Protein AF-A0A6N7WB31-F1 (afdb_monomer_lite)

Sequence (409 aa):
MVAKKAAVCITPAPAWVPDPYGRYDHDHDLAEVDYYWAGVRGRAYYGSAYADLRTWGKKYPNEVRRFRFQIACEPDNPHDGTAVKLMIDGRLAGYVAAHLNGNIFDIVHYLNATGSPCEAFGEYSWMDPDNDGDYEEGAWVALPTFRWRDQLIDQQAIFDQFRERLWDRAPEDLREQIEKNGFHFDDQTLSWFVDHRSQAPLVPLPSRADSEYVTPATQQCLHDLRHERNERRVRERIERRLAEDAARESRRAEKRREREEREAKARELLVQGYSKTRVQKETRLSWERISEFHAALGIESVNEGHNQSNSEARQRRTALAFEALALQEQGSTRRDIASVQGCSVETVKLRLRDARFWRTPEQDGDRLENARKASSKDDAGLASLSDGARKTARRDVAVLREMHPHLLG

Radius of gyration: 54.71 Å; chains: 1; bounding box: 109×51×135 Å

Structure (mmCIF, N/CA/C/O backbone):
data_AF-A0A6N7WB31-F1
#
_entry.id   AF-A0A6N7WB31-F1
#
loop_
_atom_site.group_PDB
_atom_site.id
_atom_site.type_symbol
_atom_site.label_atom_id
_atom_site.label_alt_id
_atom_site.label_comp_id
_atom_site.label_asym_id
_atom_site.label_entity_id
_atom_site.label_seq_id
_atom_site.pdbx_PDB_ins_code
_atom_site.Cartn_x
_atom_site.Cartn_y
_atom_site.Cartn_z
_atom_site.occupancy
_atom_site.B_iso_or_equiv
_atom_site.auth_seq_id
_atom_site.auth_comp_id
_atom_site.auth_asym_id
_atom_site.auth_atom_id
_atom_site.pdbx_PDB_model_num
ATOM 1 N N . MET A 1 1 ? -4.599 -5.396 -43.902 1.00 35.31 1 MET A N 1
ATOM 2 C CA . MET A 1 1 ? -3.558 -4.345 -43.885 1.00 35.31 1 MET A CA 1
ATOM 3 C C . MET A 1 1 ? -3.549 -3.732 -42.495 1.00 35.31 1 MET A C 1
ATOM 5 O O . MET A 1 1 ? -4.458 -2.981 -42.180 1.00 35.31 1 MET A O 1
ATOM 9 N N . VAL A 1 2 ? -2.606 -4.121 -41.633 1.00 37.09 2 VAL A N 1
ATOM 10 C CA . VAL A 1 2 ? -2.435 -3.477 -40.319 1.00 37.09 2 VAL A CA 1
ATOM 11 C C . VAL A 1 2 ? -1.798 -2.119 -40.590 1.00 37.09 2 VAL A C 1
ATOM 13 O O . VAL A 1 2 ? -0.699 -2.066 -41.143 1.00 37.09 2 VAL A O 1
ATOM 16 N N . ALA A 1 3 ? -2.502 -1.028 -40.288 1.00 40.94 3 ALA A N 1
ATOM 17 C CA . ALA A 1 3 ? -1.906 0.300 -40.320 1.00 40.94 3 ALA A CA 1
ATOM 18 C C . ALA A 1 3 ? -0.698 0.280 -39.373 1.00 40.94 3 ALA A C 1
ATOM 20 O O . ALA A 1 3 ? -0.862 0.042 -38.177 1.00 40.94 3 ALA A O 1
ATOM 21 N N . LYS A 1 4 ? 0.520 0.451 -39.907 1.00 46.69 4 LYS A N 1
ATOM 22 C CA . LYS A 1 4 ? 1.709 0.625 -39.069 1.00 46.69 4 LYS A CA 1
ATOM 23 C C . LYS A 1 4 ? 1.461 1.871 -38.222 1.00 46.69 4 LYS A C 1
ATOM 25 O O . LYS A 1 4 ? 1.369 2.964 -38.779 1.00 46.69 4 LYS A O 1
ATOM 30 N N . LYS A 1 5 ? 1.296 1.704 -36.906 1.00 57.81 5 LYS A N 1
ATOM 31 C CA . LYS A 1 5 ? 1.271 2.838 -35.979 1.00 57.81 5 LYS A CA 1
ATOM 32 C C . LYS A 1 5 ? 2.574 3.619 -36.160 1.00 57.81 5 LYS A C 1
ATOM 34 O O . LYS A 1 5 ? 3.636 3.017 -36.333 1.00 57.81 5 LYS A O 1
ATOM 39 N N . ALA A 1 6 ? 2.471 4.945 -36.185 1.00 71.44 6 ALA A N 1
ATOM 40 C CA . ALA A 1 6 ? 3.642 5.809 -36.221 1.00 71.44 6 ALA A CA 1
ATOM 41 C C . ALA A 1 6 ? 4.507 5.546 -34.981 1.00 71.44 6 ALA A C 1
ATOM 43 O O . ALA A 1 6 ? 3.973 5.245 -33.912 1.00 71.44 6 ALA A O 1
ATOM 44 N N . ALA A 1 7 ? 5.828 5.644 -35.134 1.00 73.81 7 ALA A N 1
ATOM 45 C CA . ALA A 1 7 ? 6.726 5.537 -33.997 1.00 73.81 7 ALA A CA 1
ATOM 46 C C . ALA A 1 7 ? 6.465 6.673 -33.001 1.00 73.81 7 ALA A C 1
ATOM 48 O O . ALA A 1 7 ? 6.277 7.828 -33.394 1.00 73.81 7 ALA A O 1
ATOM 49 N N . VAL A 1 8 ? 6.439 6.325 -31.718 1.00 80.81 8 VAL A N 1
ATOM 50 C CA . VAL A 1 8 ? 6.303 7.267 -30.612 1.00 80.81 8 VAL A CA 1
ATOM 51 C C . VAL A 1 8 ? 7.701 7.676 -30.186 1.00 80.81 8 VAL A C 1
ATOM 53 O O . VAL A 1 8 ? 8.535 6.834 -29.846 1.00 80.81 8 VAL A O 1
ATOM 56 N N . CYS A 1 9 ? 7.966 8.980 -30.212 1.00 82.25 9 CYS A N 1
ATOM 57 C CA . CYS A 1 9 ? 9.185 9.496 -29.620 1.00 82.25 9 CYS A CA 1
ATOM 58 C C . CYS A 1 9 ? 9.012 9.538 -28.100 1.00 82.25 9 CYS A C 1
ATOM 60 O O . CYS A 1 9 ? 8.061 10.144 -27.609 1.00 82.25 9 CYS A O 1
ATOM 62 N N . ILE A 1 10 ? 9.912 8.885 -27.364 1.00 82.75 10 ILE A N 1
ATOM 63 C CA . ILE A 1 10 ? 9.828 8.773 -25.899 1.00 82.75 10 ILE A CA 1
ATOM 64 C C . ILE A 1 10 ? 10.274 10.048 -25.172 1.00 82.75 10 ILE A C 1
ATOM 66 O O . ILE A 1 10 ? 10.308 10.081 -23.949 1.00 82.75 10 ILE A O 1
ATOM 70 N N . THR A 1 11 ? 10.621 11.096 -25.913 1.00 75.00 11 THR A N 1
ATOM 71 C CA . THR A 1 11 ? 10.917 12.431 -25.397 1.00 75.00 11 THR A CA 1
ATOM 72 C C . THR A 1 11 ? 10.244 13.480 -26.279 1.00 75.00 11 THR A C 1
ATOM 74 O O . THR A 1 11 ? 10.082 13.260 -27.487 1.00 75.00 11 THR A O 1
ATOM 77 N N . PRO A 1 12 ? 9.831 14.631 -25.714 1.00 65.94 12 PRO A N 1
ATOM 78 C CA . PRO A 1 12 ? 9.436 15.766 -26.535 1.00 65.94 12 PRO A CA 1
ATOM 79 C C . PRO A 1 12 ? 10.629 16.207 -27.392 1.00 65.94 12 PRO A C 1
ATOM 81 O O . PRO A 1 12 ? 11.782 15.937 -27.051 1.00 65.94 12 PRO A O 1
ATOM 84 N N . ALA A 1 13 ? 10.366 16.881 -28.517 1.00 64.56 13 ALA A N 1
ATOM 85 C CA . ALA A 1 13 ? 11.441 17.433 -29.337 1.00 64.56 13 ALA A CA 1
ATOM 86 C C . ALA A 1 13 ? 12.290 18.370 -28.463 1.00 64.56 13 ALA A C 1
ATOM 88 O O . ALA A 1 13 ? 11.754 19.377 -27.992 1.00 64.56 13 ALA A O 1
ATOM 89 N N . PRO A 1 14 ? 13.567 18.037 -28.202 1.00 63.84 14 PRO A N 1
ATOM 90 C CA . PRO A 1 14 ? 14.348 18.775 -27.232 1.00 63.84 14 PRO A CA 1
ATOM 91 C C . PRO A 1 14 ? 14.495 20.224 -27.693 1.00 63.84 14 PRO A C 1
ATOM 93 O O . PRO A 1 14 ? 14.806 20.479 -28.861 1.00 63.84 14 PRO A O 1
ATOM 96 N N . ALA A 1 15 ? 14.278 21.179 -26.779 1.00 56.56 15 ALA A N 1
ATOM 97 C CA . ALA A 1 15 ? 14.716 22.547 -27.007 1.00 56.56 15 ALA A CA 1
ATOM 98 C C . ALA A 1 15 ? 16.220 22.468 -27.276 1.00 56.56 15 ALA A C 1
ATOM 100 O O . ALA A 1 15 ? 16.970 21.872 -26.504 1.00 56.56 15 ALA A O 1
ATOM 101 N N . TRP A 1 16 ? 16.633 22.950 -28.442 1.00 57.56 16 TRP A N 1
ATOM 102 C CA . TRP A 1 16 ? 17.973 22.737 -28.966 1.00 57.56 16 TRP A CA 1
ATOM 103 C C . TRP A 1 16 ? 18.993 23.491 -28.108 1.00 57.56 16 TRP A C 1
ATOM 105 O O . TRP A 1 16 ? 19.312 24.636 -28.411 1.00 57.56 16 TRP A O 1
ATOM 115 N N . VAL A 1 17 ? 19.475 22.877 -27.026 1.00 43.69 17 VAL A N 1
ATOM 116 C CA . VAL A 1 17 ? 20.454 23.500 -26.129 1.00 43.69 17 VAL A CA 1
ATOM 117 C C . VAL A 1 17 ? 21.792 23.587 -26.869 1.00 43.69 17 VAL A C 1
ATOM 119 O O . VAL A 1 17 ? 22.337 22.549 -27.261 1.00 43.69 17 VAL A O 1
ATOM 122 N N . PRO A 1 18 ? 22.324 24.795 -27.116 1.00 38.25 18 PRO A N 1
ATOM 123 C CA . PRO A 1 18 ? 23.626 24.972 -27.721 1.00 38.25 18 PRO A CA 1
ATOM 124 C C . PRO A 1 18 ? 24.672 24.942 -26.607 1.00 38.25 18 PRO A C 1
ATOM 126 O O . PRO A 1 18 ? 25.133 25.985 -26.168 1.00 38.25 18 PRO A O 1
ATOM 129 N N . ASP A 1 19 ? 25.031 23.755 -26.128 1.00 43.22 19 ASP A N 1
ATOM 130 C CA . ASP A 1 19 ? 26.278 23.605 -25.379 1.00 43.22 19 ASP A CA 1
ATOM 131 C C . ASP A 1 19 ? 26.836 22.182 -25.551 1.00 43.22 19 ASP A C 1
ATOM 133 O O . ASP A 1 19 ? 26.167 21.210 -25.186 1.00 43.22 19 ASP A O 1
ATOM 137 N N . PRO A 1 20 ? 28.008 22.010 -26.184 1.00 40.75 20 PRO A N 1
ATOM 138 C CA . PRO A 1 20 ? 28.665 20.716 -26.305 1.00 40.75 20 PRO A CA 1
ATOM 139 C C . PRO A 1 20 ? 29.372 20.246 -25.018 1.00 40.75 20 PRO A C 1
ATOM 141 O O . PRO A 1 20 ? 29.656 19.054 -24.933 1.00 40.75 20 PRO A O 1
ATOM 144 N N . TYR A 1 21 ? 29.574 21.104 -24.004 1.00 48.12 21 TYR A N 1
ATOM 145 C CA . TYR A 1 21 ? 30.382 20.775 -22.815 1.00 48.12 21 TYR A CA 1
ATOM 146 C C . TYR A 1 21 ? 29.794 21.196 -21.456 1.00 48.12 21 TYR A C 1
ATOM 148 O O . TYR A 1 21 ? 30.213 20.661 -20.436 1.00 48.12 21 TYR A O 1
ATOM 156 N N . GLY A 1 22 ? 28.746 22.022 -21.415 1.00 42.88 22 GLY A N 1
ATOM 157 C CA . GLY A 1 22 ? 27.898 22.261 -20.231 1.00 42.88 22 GLY A CA 1
ATOM 158 C C . GLY A 1 22 ? 26.815 21.194 -20.004 1.00 42.88 22 GLY A C 1
ATOM 159 O O . GLY A 1 22 ? 25.786 21.452 -19.381 1.00 42.88 22 GLY A O 1
ATOM 160 N N . ARG A 1 23 ? 26.993 19.984 -20.551 1.00 54.16 23 ARG A N 1
ATOM 161 C CA . ARG A 1 23 ? 25.992 18.900 -20.547 1.00 54.16 23 ARG A CA 1
ATOM 162 C C . ARG A 1 23 ? 26.005 18.105 -19.245 1.00 54.16 23 ARG A C 1
ATOM 164 O O . ARG A 1 23 ? 26.213 16.903 -19.273 1.00 54.16 23 ARG A O 1
ATOM 171 N N . TYR A 1 24 ? 25.834 18.813 -18.140 1.00 46.72 24 TYR A N 1
ATOM 172 C CA . TYR A 1 24 ? 25.314 18.422 -16.830 1.00 46.72 24 TYR A CA 1
ATOM 173 C C . TYR A 1 24 ? 25.614 19.643 -15.962 1.00 46.72 24 TYR A C 1
ATOM 175 O O . TYR A 1 24 ? 26.656 19.707 -15.313 1.00 46.72 24 TYR A O 1
ATOM 183 N N . ASP A 1 25 ? 24.725 20.637 -15.970 1.00 40.94 25 ASP A N 1
ATOM 184 C CA . ASP A 1 25 ? 24.632 21.459 -14.773 1.00 40.94 25 ASP A CA 1
ATOM 185 C C . ASP A 1 25 ? 24.074 20.517 -13.703 1.00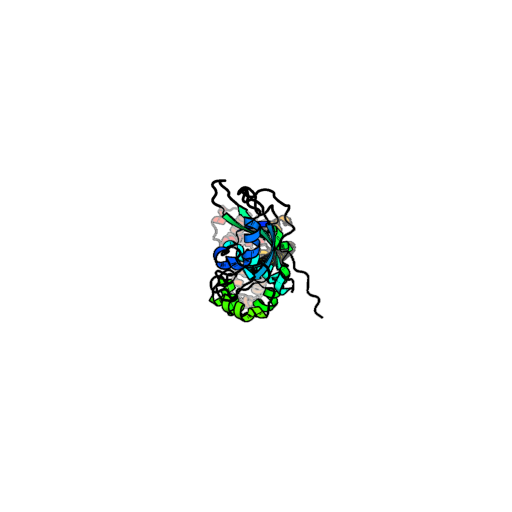 40.94 25 ASP A C 1
ATOM 187 O O . ASP A 1 25 ? 22.897 20.149 -13.727 1.00 40.94 25 ASP A O 1
ATOM 191 N N . HIS A 1 26 ? 24.955 19.991 -12.850 1.00 45.28 26 HIS A N 1
ATOM 192 C CA . HIS A 1 26 ? 24.571 19.121 -11.739 1.00 45.28 26 HIS A CA 1
ATOM 193 C C . HIS A 1 26 ? 23.593 19.821 -10.770 1.00 45.28 26 HIS A C 1
ATOM 195 O O . HIS A 1 26 ? 23.061 19.155 -9.884 1.00 45.28 26 HIS A O 1
ATOM 201 N N . ASP A 1 27 ? 23.319 21.116 -10.977 1.00 50.31 27 ASP A N 1
ATOM 202 C CA . ASP A 1 27 ? 22.379 21.929 -10.212 1.00 50.31 27 ASP A CA 1
ATOM 203 C C . ASP A 1 27 ? 20.928 21.894 -10.734 1.00 50.31 27 ASP A C 1
ATOM 205 O O . ASP A 1 27 ? 20.043 22.466 -10.095 1.00 50.31 27 ASP A O 1
ATOM 209 N N . HIS A 1 28 ? 20.628 21.238 -11.864 1.00 56.16 28 HIS A N 1
ATOM 210 C CA . HIS A 1 28 ? 19.239 21.090 -12.322 1.00 56.16 28 HIS A CA 1
ATOM 211 C C . HIS A 1 28 ? 18.573 19.833 -11.761 1.00 56.16 28 HIS A C 1
ATOM 213 O O . HIS A 1 28 ? 18.990 18.703 -12.027 1.00 56.16 28 HIS A O 1
ATOM 219 N N . ASP A 1 29 ? 17.487 20.037 -11.014 1.00 65.50 29 ASP A N 1
ATOM 220 C CA . ASP A 1 29 ? 16.646 18.955 -10.517 1.00 65.50 29 ASP A CA 1
ATOM 221 C C . ASP A 1 29 ? 15.986 18.221 -11.700 1.00 65.50 29 ASP A C 1
ATOM 223 O O . ASP A 1 29 ? 15.284 18.813 -12.525 1.00 65.50 29 ASP A O 1
ATOM 227 N N . LEU A 1 30 ? 16.188 16.901 -11.784 1.00 67.38 30 LEU A N 1
ATOM 228 C CA . LEU A 1 30 ? 15.562 16.044 -12.797 1.00 67.38 30 LEU A CA 1
ATOM 229 C C . LEU A 1 30 ? 14.025 16.041 -12.702 1.00 67.38 30 LEU A C 1
ATOM 231 O O . LEU A 1 30 ? 13.362 15.600 -13.642 1.00 67.38 30 LEU A O 1
ATOM 235 N N . ALA A 1 31 ? 13.452 16.530 -11.599 1.00 67.88 31 ALA A N 1
ATOM 236 C CA . ALA A 1 31 ? 12.022 16.781 -11.468 1.00 67.88 31 ALA A CA 1
ATOM 237 C C . ALA A 1 31 ? 11.534 17.978 -12.312 1.00 67.88 31 ALA A C 1
ATOM 239 O O . ALA A 1 31 ? 10.343 18.066 -12.621 1.00 67.88 31 ALA A O 1
ATOM 240 N N . GLU A 1 32 ? 12.419 18.891 -12.714 1.00 71.81 32 GLU A N 1
ATOM 241 C CA . GLU A 1 32 ? 12.050 20.139 -13.393 1.00 71.81 32 GLU A CA 1
ATOM 242 C C . GLU A 1 32 ? 12.154 20.068 -14.923 1.00 71.81 32 GLU A C 1
ATOM 244 O O . GLU A 1 32 ? 11.509 20.862 -15.612 1.00 71.81 32 GLU A O 1
ATOM 249 N N . VAL A 1 33 ? 12.883 19.088 -15.464 1.00 75.69 33 VAL A N 1
ATOM 250 C CA . VAL A 1 33 ? 13.093 18.902 -16.911 1.00 75.69 33 VAL A CA 1
ATOM 251 C C . VAL A 1 33 ? 12.358 17.672 -17.449 1.00 75.69 33 VAL A C 1
ATOM 253 O O . VAL A 1 33 ? 12.210 16.675 -16.749 1.00 75.69 33 VAL A O 1
ATOM 256 N N . ASP A 1 34 ? 11.907 17.717 -18.707 1.00 78.94 34 ASP A N 1
ATOM 257 C CA . ASP A 1 34 ? 11.172 16.604 -19.343 1.00 78.94 34 ASP A CA 1
ATOM 258 C C . ASP A 1 34 ? 12.099 15.487 -19.860 1.00 78.94 34 ASP A C 1
ATOM 260 O O . ASP A 1 34 ? 11.687 14.336 -20.023 1.00 78.94 34 ASP A O 1
ATOM 264 N N . TYR A 1 35 ? 13.363 15.814 -20.135 1.00 83.50 35 TYR A N 1
ATOM 265 C CA . TYR A 1 35 ? 14.366 14.883 -20.644 1.00 83.50 35 TYR A CA 1
ATOM 266 C C . TYR A 1 35 ? 15.774 15.265 -20.180 1.00 83.50 35 TYR A C 1
ATOM 268 O O . TYR A 1 35 ? 16.030 16.397 -19.776 1.00 83.50 35 TYR A O 1
ATOM 276 N N . TYR A 1 36 ? 16.705 14.325 -20.303 1.00 82.56 36 TYR A N 1
ATOM 277 C CA . TYR A 1 36 ? 18.138 14.543 -20.108 1.00 82.56 36 TYR A CA 1
ATOM 278 C C . TYR A 1 36 ? 18.936 13.803 -21.186 1.00 82.56 36 TYR A C 1
ATOM 280 O O . TYR A 1 36 ? 18.451 12.852 -21.805 1.00 82.56 36 TYR A O 1
ATOM 288 N N . TRP A 1 37 ? 20.169 14.245 -21.426 1.00 85.81 37 TRP A N 1
ATOM 289 C CA . TRP A 1 37 ? 21.076 13.596 -22.369 1.00 85.81 37 TRP A CA 1
ATOM 290 C C . TRP A 1 37 ? 21.930 12.553 -21.656 1.00 85.81 37 TRP A C 1
ATOM 292 O O . TRP A 1 37 ? 22.661 12.868 -20.723 1.00 85.81 37 TRP A O 1
ATOM 302 N N . ALA A 1 38 ? 21.875 11.310 -22.128 1.00 88.62 38 ALA A N 1
ATOM 303 C CA . ALA A 1 38 ? 22.683 10.211 -21.621 1.00 88.62 38 ALA A CA 1
ATOM 304 C C . ALA A 1 38 ? 23.682 9.736 -22.678 1.00 88.62 38 ALA A C 1
ATOM 306 O O . ALA A 1 38 ? 23.347 9.601 -23.857 1.00 88.62 38 ALA A O 1
ATOM 307 N N . GLY A 1 39 ? 24.912 9.445 -22.258 1.00 90.81 39 GLY A N 1
ATOM 308 C CA . GLY A 1 39 ? 25.918 8.859 -23.141 1.00 90.81 39 GLY A CA 1
ATOM 309 C C . GLY A 1 39 ? 25.550 7.425 -23.529 1.00 90.81 39 GLY A C 1
ATOM 310 O O . GLY A 1 39 ? 25.222 6.608 -22.665 1.00 90.81 39 GLY A O 1
ATOM 311 N N . VAL A 1 40 ? 25.654 7.096 -24.818 1.00 94.25 40 VAL A N 1
ATOM 312 C CA . VAL A 1 40 ? 25.369 5.745 -25.322 1.00 94.25 40 VAL A CA 1
ATOM 313 C C . VAL A 1 40 ? 26.452 4.773 -24.857 1.00 94.25 40 VAL A C 1
ATOM 315 O O . VAL A 1 40 ? 27.634 4.916 -25.197 1.00 94.25 40 VAL A O 1
ATOM 318 N N . ARG A 1 41 ? 26.056 3.765 -24.071 1.00 93.88 41 ARG A N 1
ATOM 319 C CA . ARG A 1 41 ? 26.971 2.758 -23.526 1.00 93.88 41 ARG A CA 1
ATOM 320 C C . ARG A 1 41 ? 27.271 1.682 -24.558 1.00 93.88 41 ARG A C 1
ATOM 322 O O . ARG A 1 41 ? 26.435 1.321 -25.380 1.00 93.88 41 ARG A O 1
ATOM 329 N N . GLY A 1 42 ? 28.504 1.185 -24.528 1.00 90.88 42 GLY A N 1
ATOM 330 C CA . GLY A 1 42 ? 28.975 0.157 -25.453 1.00 90.88 42 GLY A CA 1
ATOM 331 C C . GLY A 1 42 ? 29.231 0.635 -26.887 1.00 90.88 42 GLY A C 1
ATOM 332 O O . GLY A 1 42 ? 29.594 -0.190 -27.718 1.00 90.88 42 GLY A O 1
ATOM 333 N N . ARG A 1 43 ? 29.115 1.942 -27.189 1.00 91.12 43 ARG A N 1
ATOM 334 C CA . ARG A 1 43 ? 29.288 2.488 -28.553 1.00 91.12 43 ARG A CA 1
ATOM 335 C C . ARG A 1 43 ? 30.581 2.040 -29.245 1.00 91.12 43 ARG A C 1
ATOM 337 O O . ARG A 1 43 ? 30.565 1.738 -30.432 1.00 91.12 43 ARG A O 1
ATOM 344 N N . ALA A 1 44 ? 31.678 1.926 -28.489 1.00 88.06 44 ALA A N 1
ATOM 345 C CA . ALA A 1 44 ? 32.980 1.503 -29.001 1.00 88.06 44 ALA A CA 1
ATOM 346 C C . ALA A 1 44 ? 32.962 0.072 -29.571 1.00 88.06 44 ALA A C 1
ATOM 348 O O . ALA A 1 44 ? 33.631 -0.199 -30.566 1.00 88.06 44 ALA A O 1
ATOM 349 N N . TYR A 1 45 ? 32.152 -0.824 -28.996 1.00 91.69 45 TYR A N 1
ATOM 350 C CA . TYR A 1 45 ? 31.986 -2.200 -29.477 1.00 91.69 45 TYR A CA 1
ATOM 351 C C . TYR A 1 45 ? 31.099 -2.284 -30.726 1.00 91.69 45 TYR A C 1
ATOM 353 O O . TYR A 1 45 ? 31.190 -3.245 -31.486 1.00 91.69 45 TYR A O 1
ATOM 361 N N . TYR A 1 46 ? 30.270 -1.264 -30.967 1.00 93.62 46 TYR A N 1
ATOM 362 C CA . TYR A 1 46 ? 29.279 -1.220 -32.044 1.00 93.62 46 TYR A CA 1
ATOM 363 C C . TYR A 1 46 ? 29.582 -0.142 -33.094 1.00 93.62 46 TYR A C 1
ATOM 365 O O . TYR A 1 46 ? 28.678 0.408 -33.723 1.00 93.62 46 TYR A O 1
ATOM 373 N N . GLY A 1 47 ? 30.866 0.153 -33.324 1.00 88.88 47 GLY A N 1
ATOM 374 C CA . GLY A 1 47 ? 31.302 1.234 -34.218 1.00 88.88 47 GLY A CA 1
ATOM 375 C C . GLY A 1 47 ? 30.774 1.142 -35.660 1.00 88.88 47 GLY A C 1
ATOM 376 O O . GLY A 1 47 ? 30.659 2.162 -36.334 1.00 88.88 47 GLY A O 1
ATOM 377 N N . SER A 1 48 ? 30.390 -0.048 -36.135 1.00 93.00 48 SER A N 1
ATOM 378 C CA . SER A 1 48 ? 29.802 -0.236 -37.471 1.00 93.00 48 SER A CA 1
ATOM 379 C C . SER A 1 48 ? 28.437 0.443 -37.644 1.00 93.00 48 SER A C 1
ATOM 381 O O . SER A 1 48 ? 28.092 0.828 -38.762 1.00 93.00 48 SER A O 1
ATOM 383 N N . ALA A 1 49 ? 27.676 0.640 -36.562 1.00 95.75 49 ALA A N 1
ATOM 384 C CA . ALA A 1 49 ? 26.426 1.399 -36.593 1.00 95.75 49 ALA A CA 1
ATOM 385 C C . ALA A 1 49 ? 26.657 2.908 -36.791 1.00 95.75 49 ALA A C 1
ATOM 387 O O . ALA A 1 49 ? 25.777 3.601 -37.289 1.00 95.75 49 ALA A O 1
ATOM 388 N N . TYR A 1 50 ? 27.853 3.406 -36.462 1.00 95.31 50 TYR A N 1
ATOM 389 C CA . TYR A 1 50 ? 28.217 4.822 -36.553 1.00 95.31 50 TYR A CA 1
ATOM 390 C C . TYR A 1 50 ? 29.043 5.164 -37.797 1.00 95.31 50 TYR A C 1
ATOM 392 O O . TYR A 1 50 ? 29.478 6.301 -37.929 1.00 95.31 50 TYR A O 1
ATOM 400 N N . ALA A 1 51 ? 29.280 4.231 -38.725 1.00 93.38 51 ALA A N 1
ATOM 401 C CA . ALA A 1 51 ? 30.214 4.430 -39.842 1.00 93.38 51 ALA A CA 1
ATOM 402 C C . ALA A 1 51 ? 29.934 5.704 -40.674 1.00 93.38 51 ALA A C 1
ATOM 404 O O . ALA A 1 51 ? 30.848 6.490 -40.952 1.00 93.38 51 ALA A O 1
ATOM 405 N N . ASP A 1 52 ? 28.665 5.950 -41.008 1.00 93.81 52 ASP A N 1
ATOM 406 C CA . ASP A 1 52 ? 28.251 7.122 -41.791 1.00 93.81 52 ASP A CA 1
ATOM 407 C C . ASP A 1 52 ? 28.326 8.416 -40.970 1.00 93.81 52 ASP A C 1
ATOM 409 O O . ASP A 1 52 ? 28.720 9.471 -41.478 1.00 93.81 52 ASP A O 1
ATOM 413 N N . LEU A 1 53 ? 27.998 8.335 -39.678 1.00 94.19 53 LEU A N 1
ATOM 414 C CA . LEU A 1 53 ? 28.113 9.449 -38.737 1.00 94.19 53 LEU A CA 1
ATOM 415 C C . LEU A 1 53 ? 29.579 9.825 -38.502 1.00 94.19 53 LEU A C 1
ATOM 417 O O . LEU A 1 53 ? 29.914 11.006 -38.506 1.00 94.19 53 LEU A O 1
ATOM 421 N N . ARG A 1 54 ? 30.471 8.839 -38.408 1.00 92.94 54 ARG A N 1
ATOM 422 C CA . ARG A 1 54 ? 31.913 9.031 -38.242 1.00 92.94 54 ARG A CA 1
ATOM 423 C C . ARG A 1 54 ? 32.560 9.643 -39.472 1.00 92.94 54 ARG A C 1
ATOM 425 O O . ARG A 1 54 ? 33.381 10.546 -39.342 1.00 92.94 54 ARG A O 1
ATOM 432 N N . THR A 1 55 ? 32.165 9.199 -40.663 1.00 94.31 55 THR A N 1
ATOM 433 C CA . THR A 1 55 ? 32.594 9.826 -41.922 1.00 94.31 55 THR A CA 1
ATOM 434 C C . THR A 1 55 ? 32.159 11.289 -41.978 1.00 94.31 55 THR A C 1
ATOM 436 O O . THR A 1 55 ? 32.950 12.158 -42.340 1.00 94.31 55 THR A O 1
ATOM 439 N N . TRP A 1 56 ? 30.918 11.574 -41.573 1.00 95.06 56 TRP A N 1
ATOM 440 C CA . TRP A 1 56 ? 30.409 12.939 -41.483 1.00 95.06 56 TRP A CA 1
ATOM 441 C C . TRP A 1 56 ? 31.175 13.778 -40.448 1.00 95.06 56 TRP A C 1
ATOM 443 O O . TRP A 1 56 ? 31.643 14.856 -40.793 1.00 95.06 56 TRP A O 1
ATOM 453 N N . GLY A 1 57 ? 31.378 13.274 -39.228 1.00 91.88 57 GLY A N 1
ATOM 454 C CA . GLY A 1 57 ? 32.022 14.026 -38.144 1.00 91.88 57 GLY A CA 1
ATOM 455 C C . GLY A 1 57 ? 33.478 14.376 -38.441 1.00 91.88 57 GLY A C 1
ATOM 456 O O . GLY A 1 57 ? 33.921 15.473 -38.142 1.00 91.88 57 GLY A O 1
ATOM 457 N N . LYS A 1 58 ? 34.209 13.499 -39.138 1.00 91.00 58 LYS A N 1
ATOM 458 C CA . LYS A 1 58 ? 35.569 13.812 -39.607 1.00 91.00 58 LYS A CA 1
ATOM 459 C C . LYS A 1 58 ? 35.605 14.902 -40.681 1.00 91.00 58 LYS A C 1
ATOM 461 O O . LYS A 1 58 ? 36.610 15.591 -40.812 1.00 91.00 58 LYS A O 1
ATOM 466 N N . LYS A 1 59 ? 34.541 15.029 -41.482 1.00 93.94 59 LYS A N 1
ATOM 467 C CA . LYS A 1 59 ? 34.413 16.080 -42.504 1.00 93.94 59 LYS A CA 1
ATOM 468 C C . LYS A 1 59 ? 33.994 17.419 -41.892 1.00 93.94 59 LYS A C 1
ATOM 470 O O . LYS A 1 59 ? 34.385 18.460 -42.410 1.00 93.94 59 LYS A O 1
ATOM 475 N N . TYR A 1 60 ? 33.212 17.368 -40.820 1.00 91.44 60 TYR A N 1
ATOM 476 C CA . TYR A 1 60 ? 32.674 18.516 -40.099 1.00 91.44 60 TYR A CA 1
ATOM 477 C C . TYR A 1 60 ? 33.070 18.426 -38.614 1.00 91.44 60 TYR A C 1
ATOM 479 O O . TYR A 1 60 ? 32.214 18.168 -37.763 1.00 91.44 60 TYR A O 1
ATOM 487 N N . PRO A 1 61 ? 34.375 18.547 -38.295 1.00 88.06 61 PRO A N 1
ATOM 488 C CA . PRO A 1 61 ? 34.848 18.476 -36.917 1.00 88.06 61 PRO A CA 1
ATOM 489 C C . PRO A 1 61 ? 34.217 19.585 -36.075 1.00 88.06 61 PRO A C 1
ATOM 491 O O . PRO A 1 61 ? 33.959 20.679 -36.573 1.00 88.06 61 PRO A O 1
ATOM 494 N N . ASN A 1 62 ? 33.989 19.303 -34.793 1.00 85.19 62 ASN A N 1
ATOM 495 C CA . ASN A 1 62 ? 33.348 20.210 -33.835 1.00 85.19 62 ASN A CA 1
ATOM 496 C C . ASN A 1 62 ? 31.877 20.560 -34.149 1.00 85.19 62 ASN A C 1
ATOM 498 O O . ASN A 1 62 ? 31.271 21.361 -33.438 1.00 85.19 62 ASN A O 1
ATOM 502 N N . GLU A 1 63 ? 31.264 19.924 -35.154 1.00 88.38 63 GLU A N 1
ATOM 503 C CA . GLU A 1 63 ? 29.821 19.990 -35.393 1.00 88.38 63 GLU A CA 1
ATOM 504 C C . GLU A 1 63 ? 29.076 18.812 -34.736 1.00 88.38 63 GLU A C 1
ATOM 506 O O . GLU A 1 63 ? 29.607 17.712 -34.551 1.00 88.38 63 GLU A O 1
ATOM 511 N N . VAL A 1 64 ? 27.794 19.030 -34.418 1.00 88.25 64 VAL A N 1
ATOM 512 C CA . VAL A 1 64 ? 26.890 18.006 -33.869 1.00 88.25 64 VAL A CA 1
ATOM 513 C C . VAL A 1 64 ? 25.876 17.581 -34.924 1.00 88.25 64 VAL A C 1
ATOM 515 O O . VAL A 1 64 ? 25.117 18.404 -35.440 1.00 88.25 64 VAL A O 1
ATOM 518 N N . ARG A 1 65 ? 25.796 16.275 -35.197 1.00 90.50 65 ARG A N 1
ATOM 519 C CA . ARG A 1 65 ? 24.751 15.697 -36.049 1.00 90.50 65 ARG A CA 1
ATOM 520 C C . ARG A 1 65 ? 23.649 15.082 -35.214 1.00 90.50 65 ARG A C 1
ATOM 522 O O . ARG A 1 65 ? 23.889 14.230 -34.365 1.00 90.50 65 ARG A O 1
ATOM 529 N N . ARG A 1 66 ? 22.420 15.479 -35.525 1.00 90.25 66 ARG A N 1
ATOM 530 C CA . ARG A 1 66 ? 21.197 14.992 -34.884 1.00 90.25 66 ARG A CA 1
ATOM 531 C C . ARG A 1 66 ? 20.538 13.911 -35.727 1.00 90.25 66 ARG A C 1
ATOM 533 O O . ARG A 1 66 ? 20.543 13.986 -36.956 1.00 90.25 66 ARG A O 1
ATOM 540 N N . PHE A 1 67 ? 19.971 12.916 -35.061 1.00 91.50 67 PHE A N 1
ATOM 541 C CA . PHE A 1 67 ? 19.285 11.785 -35.682 1.00 91.50 67 PHE A CA 1
ATOM 542 C C . PHE A 1 67 ? 18.279 11.168 -34.700 1.00 91.50 67 PHE A C 1
ATOM 544 O O . PHE A 1 67 ? 18.037 11.715 -33.623 1.00 91.50 67 PHE A O 1
ATOM 551 N N . ARG A 1 68 ? 17.657 10.048 -35.079 1.00 92.62 68 ARG A N 1
ATOM 552 C CA . ARG A 1 68 ? 16.781 9.275 -34.195 1.00 92.62 68 ARG A CA 1
ATOM 553 C C . ARG A 1 68 ? 17.338 7.879 -33.979 1.00 92.62 68 ARG A C 1
ATOM 555 O O . ARG A 1 68 ? 17.699 7.205 -34.940 1.00 92.62 68 ARG A O 1
ATOM 562 N N . PHE A 1 69 ? 17.370 7.454 -32.725 1.00 95.44 69 PHE A N 1
ATOM 563 C CA . PHE A 1 69 ? 17.551 6.058 -32.365 1.00 95.44 69 PHE A CA 1
ATOM 564 C C . PHE A 1 69 ? 16.213 5.338 -32.434 1.00 95.44 69 PHE A C 1
ATOM 566 O O . PHE A 1 69 ? 15.218 5.839 -31.914 1.00 95.44 69 PHE A O 1
ATOM 573 N N . GLN A 1 70 ? 16.215 4.135 -32.993 1.00 95.69 70 GLN A N 1
ATOM 574 C CA . GLN A 1 70 ? 15.182 3.147 -32.703 1.00 95.69 70 GLN A CA 1
ATOM 575 C C . GLN A 1 70 ? 15.502 2.516 -31.347 1.00 95.69 70 GLN A C 1
ATOM 577 O O . GLN A 1 70 ? 16.653 2.154 -31.088 1.00 95.69 70 GLN A O 1
ATOM 582 N N . ILE A 1 71 ? 14.496 2.383 -30.488 1.00 95.25 71 ILE A N 1
ATOM 583 C CA . ILE A 1 71 ? 14.663 1.886 -29.122 1.00 95.25 71 ILE A CA 1
ATOM 584 C C . ILE A 1 71 ? 13.820 0.637 -28.922 1.00 95.25 71 ILE A C 1
ATOM 586 O O . ILE A 1 71 ? 12.656 0.587 -29.315 1.00 95.25 71 ILE A O 1
ATOM 590 N N . ALA A 1 72 ? 14.407 -0.374 -28.288 1.00 94.06 72 ALA A N 1
ATOM 591 C CA . ALA A 1 72 ? 13.697 -1.589 -27.924 1.00 94.06 72 ALA A CA 1
ATOM 592 C C . ALA A 1 72 ? 14.228 -2.170 -26.611 1.00 94.06 72 ALA A C 1
ATOM 594 O O . ALA A 1 72 ? 15.407 -2.032 -26.289 1.00 94.06 72 ALA A O 1
ATOM 595 N N . CYS A 1 73 ? 13.361 -2.867 -25.883 1.00 93.88 73 CYS A N 1
ATOM 596 C CA . CYS A 1 73 ? 13.789 -3.738 -24.797 1.00 93.88 73 CYS A CA 1
ATOM 597 C C . CYS A 1 73 ? 14.556 -4.937 -25.372 1.00 93.88 73 CYS A C 1
ATOM 599 O O . CYS A 1 73 ? 14.229 -5.447 -26.449 1.00 93.88 73 CYS A O 1
ATOM 601 N N . GLU A 1 74 ? 15.547 -5.417 -24.635 1.00 92.56 74 GLU A N 1
ATOM 602 C CA . GLU A 1 74 ? 16.218 -6.688 -24.881 1.00 92.56 74 GLU A CA 1
ATOM 603 C C . GLU A 1 74 ? 16.140 -7.543 -23.612 1.00 92.56 74 GLU A C 1
ATOM 605 O O . GLU A 1 74 ? 17.133 -7.712 -22.910 1.00 92.56 74 GLU A O 1
ATOM 610 N N . PRO A 1 75 ? 14.946 -8.063 -23.277 1.00 85.50 75 PRO A N 1
ATOM 611 C CA . PRO A 1 75 ? 14.730 -8.713 -21.992 1.00 85.50 75 PRO A CA 1
ATOM 612 C C . PRO A 1 75 ? 15.574 -9.984 -21.840 1.00 85.50 75 PRO A C 1
ATOM 614 O O . PRO A 1 75 ? 15.938 -10.334 -20.727 1.00 85.50 75 PRO A O 1
ATOM 617 N N . ASP A 1 76 ? 15.938 -10.660 -22.934 1.00 86.69 76 ASP A N 1
ATOM 618 C CA . ASP A 1 76 ? 16.754 -11.883 -22.916 1.00 86.69 76 ASP A CA 1
ATOM 619 C C . ASP A 1 76 ? 18.272 -11.621 -22.847 1.00 86.69 76 ASP A C 1
ATOM 621 O O . ASP A 1 76 ? 19.069 -12.559 -22.980 1.00 86.69 76 ASP A O 1
ATOM 625 N N . ASN A 1 77 ? 18.692 -10.364 -22.656 1.00 89.69 77 ASN A N 1
ATOM 626 C CA . ASN A 1 77 ? 20.100 -10.004 -22.551 1.00 89.69 77 ASN A CA 1
ATOM 627 C C . ASN A 1 77 ? 20.776 -10.806 -21.414 1.00 89.69 77 ASN A C 1
ATOM 629 O O . ASN A 1 77 ? 20.228 -10.932 -20.317 1.00 89.69 77 ASN A O 1
ATOM 633 N N . PRO A 1 78 ? 21.960 -11.400 -21.656 1.00 85.75 78 PRO A N 1
ATOM 634 C CA . PRO A 1 78 ? 22.589 -12.301 -20.695 1.00 85.75 78 PRO A CA 1
ATOM 635 C C . PRO A 1 78 ? 23.102 -11.609 -19.430 1.00 85.75 78 PRO A C 1
ATOM 637 O O . PRO A 1 78 ? 23.356 -12.313 -18.455 1.00 85.75 78 PRO A O 1
ATOM 640 N N . HIS A 1 79 ? 23.268 -10.285 -19.457 1.00 86.75 79 HIS A N 1
ATOM 641 C CA . HIS A 1 79 ? 23.869 -9.506 -18.379 1.00 86.75 79 HIS A CA 1
ATOM 642 C C . HIS A 1 79 ? 22.863 -8.659 -17.602 1.00 86.75 79 HIS A C 1
ATOM 644 O O . HIS A 1 79 ? 23.099 -8.427 -16.426 1.00 86.75 79 HIS A O 1
ATOM 650 N N . ASP A 1 80 ? 21.789 -8.191 -18.242 1.00 88.06 80 ASP A N 1
ATOM 651 C CA . ASP A 1 80 ? 20.799 -7.297 -17.632 1.00 88.06 80 ASP A CA 1
ATOM 652 C C . ASP A 1 80 ? 19.404 -7.574 -18.210 1.00 88.06 80 ASP A C 1
ATOM 654 O O . ASP A 1 80 ? 19.135 -7.270 -19.373 1.00 88.06 80 ASP A O 1
ATOM 658 N N . GLY A 1 81 ? 18.497 -8.123 -17.395 1.00 86.81 81 GLY A N 1
ATOM 659 C CA . GLY A 1 81 ? 17.133 -8.473 -17.818 1.00 86.81 81 GLY A CA 1
ATOM 660 C C . GLY A 1 81 ? 16.245 -7.273 -18.177 1.00 86.81 81 GLY A C 1
ATOM 661 O O . GLY A 1 81 ? 15.159 -7.456 -18.731 1.00 86.81 81 GLY A O 1
ATOM 662 N N . THR A 1 82 ? 16.708 -6.055 -17.889 1.00 91.75 82 THR A N 1
ATOM 663 C CA . THR A 1 82 ? 16.050 -4.778 -18.198 1.00 91.75 82 THR A CA 1
ATOM 664 C C . THR A 1 82 ? 16.789 -3.971 -19.264 1.00 91.75 82 THR A C 1
ATOM 666 O O . THR A 1 82 ? 16.501 -2.790 -19.464 1.00 91.75 82 THR A O 1
ATOM 669 N N . ALA A 1 83 ? 17.732 -4.583 -19.987 1.00 93.88 83 ALA A N 1
ATOM 670 C CA . ALA A 1 83 ? 18.517 -3.888 -20.999 1.00 93.88 83 ALA A CA 1
ATOM 671 C C . ALA A 1 83 ? 17.635 -3.202 -22.059 1.00 93.88 83 ALA A C 1
ATOM 673 O O . ALA A 1 83 ? 16.715 -3.794 -22.635 1.00 93.88 83 ALA A O 1
ATOM 674 N N . VAL A 1 84 ? 17.968 -1.946 -22.366 1.00 95.56 84 VAL A N 1
ATOM 675 C CA . VAL A 1 84 ? 17.341 -1.169 -23.440 1.00 95.56 84 VAL A CA 1
ATOM 676 C C . VAL A 1 84 ? 18.378 -0.884 -24.516 1.00 95.56 84 VAL A C 1
ATOM 678 O O . VAL A 1 84 ? 19.358 -0.167 -24.288 1.00 95.56 84 VAL A O 1
ATOM 681 N N . LYS A 1 85 ? 18.159 -1.449 -25.705 1.00 96.19 85 LYS A N 1
ATOM 682 C CA . LYS A 1 85 ? 19.053 -1.286 -26.851 1.00 96.19 85 LYS A CA 1
ATOM 683 C C . LYS A 1 85 ? 18.690 -0.068 -27.688 1.00 96.19 85 LYS A C 1
ATOM 685 O O . LYS A 1 85 ? 17.516 0.244 -27.899 1.00 96.19 85 LYS A O 1
ATOM 690 N N . LEU A 1 86 ? 19.729 0.572 -28.209 1.00 97.06 86 LEU A N 1
ATOM 691 C CA . LEU A 1 86 ? 19.666 1.712 -29.113 1.00 97.06 86 LEU A CA 1
ATOM 692 C C . LEU A 1 86 ? 20.156 1.269 -30.488 1.00 97.06 86 LEU A C 1
ATOM 694 O O . LEU A 1 86 ? 21.219 0.657 -30.609 1.00 97.06 86 LEU A O 1
ATOM 698 N N . MET A 1 87 ? 19.384 1.563 -31.529 1.00 97.38 87 MET A N 1
ATOM 699 C CA . MET A 1 87 ? 19.676 1.129 -32.893 1.00 97.38 87 MET A CA 1
ATOM 700 C C . MET A 1 87 ? 19.670 2.308 -33.867 1.00 97.38 87 MET A C 1
ATOM 702 O O . MET A 1 87 ? 18.839 3.210 -33.760 1.00 97.38 87 MET A O 1
ATOM 706 N N . ILE A 1 88 ? 20.583 2.269 -34.835 1.00 96.00 88 ILE A N 1
ATOM 707 C CA . ILE A 1 88 ? 20.680 3.210 -35.958 1.00 96.00 88 ILE A CA 1
ATOM 708 C C . ILE A 1 88 ? 20.478 2.396 -37.230 1.00 96.00 88 ILE A C 1
ATOM 710 O O . ILE A 1 88 ? 21.203 1.428 -37.457 1.00 96.00 88 ILE A O 1
ATOM 714 N N . ASP A 1 89 ? 19.464 2.740 -38.024 1.00 91.31 89 ASP A N 1
ATOM 715 C CA . ASP A 1 89 ? 19.127 2.041 -39.273 1.00 91.31 89 ASP A CA 1
ATOM 716 C C . ASP A 1 89 ? 19.043 0.507 -39.115 1.00 91.31 89 ASP A C 1
ATOM 718 O O . ASP A 1 89 ? 19.525 -0.268 -39.943 1.00 91.31 89 ASP A O 1
ATOM 722 N N . GLY A 1 90 ? 18.458 0.052 -37.999 1.00 92.44 90 GLY A N 1
ATOM 723 C CA . GLY A 1 90 ? 18.308 -1.367 -37.658 1.00 92.44 90 GLY A CA 1
ATOM 724 C C . GLY A 1 90 ? 19.578 -2.066 -37.153 1.00 92.44 90 GLY A C 1
ATOM 725 O O . GLY A 1 90 ? 19.538 -3.262 -36.867 1.00 92.44 90 GLY A O 1
ATOM 726 N N . ARG A 1 91 ? 20.704 -1.356 -37.018 1.00 95.69 91 ARG A N 1
ATOM 727 C CA . ARG A 1 91 ? 21.953 -1.882 -36.445 1.00 95.69 91 ARG A CA 1
ATOM 728 C C . ARG A 1 91 ? 22.067 -1.489 -34.981 1.00 95.69 91 ARG A C 1
ATOM 730 O O . ARG A 1 91 ? 21.839 -0.334 -34.634 1.00 95.69 91 ARG A O 1
ATOM 737 N N . LEU A 1 92 ? 22.460 -2.436 -34.131 1.00 96.75 92 LEU A N 1
ATOM 738 C CA . LEU A 1 92 ? 22.744 -2.167 -32.722 1.00 96.75 92 LEU A CA 1
ATOM 739 C C . LEU A 1 92 ? 23.877 -1.143 -32.610 1.00 96.75 92 LEU A C 1
ATOM 741 O O . LEU A 1 92 ? 24.957 -1.370 -33.142 1.00 96.75 92 LEU A O 1
ATOM 745 N N . ALA A 1 93 ? 23.608 -0.033 -31.930 1.00 96.75 93 ALA A N 1
ATOM 746 C CA . ALA A 1 93 ? 24.518 1.094 -31.744 1.00 96.75 93 ALA A CA 1
ATOM 747 C C . ALA A 1 93 ? 24.983 1.240 -30.281 1.00 96.75 93 ALA A C 1
ATOM 749 O O . ALA A 1 93 ? 25.881 2.028 -29.980 1.00 96.75 93 ALA A O 1
ATOM 750 N N . GLY A 1 94 ? 24.384 0.485 -29.362 1.00 96.50 94 GLY A N 1
ATOM 751 C CA . GLY A 1 94 ? 24.721 0.478 -27.944 1.00 96.50 94 GLY A CA 1
ATOM 752 C C . GLY A 1 94 ? 23.487 0.319 -27.068 1.00 96.50 94 GLY A C 1
ATOM 753 O O . GLY A 1 94 ? 22.426 -0.092 -27.538 1.00 96.50 94 GLY A O 1
ATOM 754 N N . TYR A 1 95 ? 23.641 0.667 -25.796 1.00 96.69 95 TYR A N 1
ATOM 755 C CA . TYR A 1 95 ? 22.609 0.533 -24.774 1.00 96.69 95 TYR A CA 1
ATOM 756 C C . TYR A 1 95 ? 22.457 1.815 -23.961 1.00 96.69 95 TYR A C 1
ATOM 758 O O . TYR A 1 95 ? 23.378 2.637 -23.866 1.00 96.69 95 TYR A O 1
ATOM 766 N N . VAL A 1 96 ? 21.291 1.950 -23.337 1.00 94.06 96 VAL A N 1
ATOM 767 C CA . VAL A 1 96 ? 21.091 2.864 -22.210 1.00 94.06 96 VAL A CA 1
ATOM 768 C C . VAL A 1 96 ? 21.955 2.399 -21.025 1.00 94.06 96 VAL A C 1
ATOM 770 O O . VAL A 1 96 ? 22.349 1.235 -20.932 1.00 94.06 96 VAL A O 1
ATOM 773 N N . ALA A 1 97 ? 22.352 3.326 -20.151 1.00 89.44 97 ALA A N 1
ATOM 774 C CA . ALA A 1 97 ? 23.158 2.978 -18.986 1.00 89.44 97 ALA A CA 1
ATOM 775 C C . ALA A 1 97 ? 22.339 2.182 -17.956 1.00 89.44 97 ALA A C 1
ATOM 777 O O . ALA A 1 97 ? 21.212 2.557 -17.659 1.00 89.44 97 ALA A O 1
ATOM 778 N N . ALA A 1 98 ? 22.949 1.156 -17.350 1.00 86.88 98 ALA A N 1
ATOM 779 C CA . ALA A 1 98 ? 22.283 0.217 -16.436 1.00 86.88 98 ALA A CA 1
ATOM 780 C C . ALA A 1 98 ? 21.456 0.890 -15.325 1.00 86.88 98 ALA A C 1
ATOM 782 O O . ALA A 1 98 ? 20.301 0.542 -15.115 1.00 86.88 98 ALA A O 1
ATOM 783 N N . HIS A 1 99 ? 21.994 1.928 -14.679 1.00 83.94 99 HIS A N 1
ATOM 784 C CA . HIS A 1 99 ? 21.293 2.660 -13.612 1.00 83.94 99 HIS A CA 1
ATOM 785 C C . HIS A 1 99 ? 20.025 3.409 -14.076 1.00 83.94 99 HIS A C 1
ATOM 787 O O . HIS A 1 99 ? 19.251 3.873 -13.246 1.00 83.94 99 HIS A O 1
ATOM 793 N N . LEU A 1 100 ? 19.811 3.543 -15.389 1.00 84.69 100 LEU A N 1
ATOM 794 C CA . LEU A 1 100 ? 18.642 4.182 -16.001 1.00 84.69 100 LEU A CA 1
ATOM 795 C C . LEU A 1 100 ? 17.680 3.152 -16.612 1.00 84.69 100 LEU A C 1
ATOM 797 O O . LEU A 1 100 ? 16.546 3.505 -16.944 1.00 84.69 100 LEU A O 1
ATOM 801 N N . ASN A 1 101 ? 18.116 1.896 -16.767 1.00 85.56 101 ASN A N 1
ATOM 802 C CA . ASN A 1 101 ? 17.412 0.885 -17.549 1.00 85.56 101 ASN A CA 1
ATOM 803 C C . ASN A 1 101 ? 16.010 0.612 -17.017 1.00 85.56 101 ASN A C 1
ATOM 805 O O . ASN A 1 101 ? 15.081 0.662 -17.809 1.00 85.56 101 ASN A O 1
ATOM 809 N N . GLY A 1 102 ? 15.821 0.442 -15.704 1.00 84.25 102 GLY A N 1
ATOM 810 C CA . GLY A 1 102 ? 14.501 0.138 -15.134 1.00 84.25 102 GLY A CA 1
ATOM 811 C C . GLY A 1 102 ? 13.403 1.128 -15.552 1.00 84.25 102 GLY A C 1
ATOM 812 O O . GLY A 1 102 ? 12.330 0.718 -15.986 1.00 84.25 102 GLY A O 1
ATOM 813 N N . ASN A 1 103 ? 13.694 2.433 -15.517 1.00 86.75 103 ASN A N 1
ATOM 814 C CA . ASN A 1 103 ? 12.724 3.469 -15.890 1.00 86.75 103 ASN A CA 1
ATOM 815 C C . ASN A 1 103 ? 12.428 3.495 -17.389 1.00 86.75 103 ASN A C 1
ATOM 817 O O . ASN A 1 103 ? 11.277 3.628 -17.803 1.00 86.75 103 ASN A O 1
ATOM 821 N N . ILE A 1 104 ? 13.471 3.394 -18.214 1.00 92.25 104 ILE A N 1
ATOM 822 C CA . ILE A 1 104 ? 13.306 3.444 -19.669 1.00 92.25 104 ILE A CA 1
ATOM 823 C C . ILE A 1 104 ? 12.682 2.147 -20.183 1.00 92.25 104 ILE A C 1
ATOM 825 O O . ILE A 1 104 ? 11.871 2.178 -21.108 1.00 92.25 104 ILE A O 1
ATOM 829 N N . PHE A 1 105 ? 13.011 1.018 -19.562 1.00 93.69 105 PHE A N 1
ATOM 830 C CA . PHE A 1 105 ? 12.444 -0.283 -19.873 1.00 93.69 105 PHE A CA 1
ATOM 831 C C . PHE A 1 105 ? 10.934 -0.283 -19.664 1.00 93.69 105 PHE A C 1
ATOM 833 O O . PHE A 1 105 ? 10.236 -0.712 -20.574 1.00 93.69 105 PHE A O 1
ATOM 840 N N . ASP A 1 106 ? 10.419 0.258 -18.552 1.00 93.06 106 ASP A N 1
ATOM 841 C CA . ASP A 1 106 ? 8.970 0.384 -18.318 1.00 93.06 106 ASP A CA 1
ATOM 842 C C . ASP A 1 106 ? 8.261 1.087 -19.486 1.00 93.06 106 ASP A C 1
ATOM 844 O O . ASP A 1 106 ? 7.282 0.579 -20.035 1.00 93.06 106 ASP A O 1
ATOM 848 N N . ILE A 1 107 ? 8.795 2.241 -19.902 1.00 93.19 107 ILE A N 1
ATOM 849 C CA . ILE A 1 107 ? 8.237 3.067 -20.982 1.00 93.19 107 ILE A CA 1
ATOM 850 C C . ILE A 1 107 ? 8.260 2.306 -22.306 1.00 93.19 107 ILE A C 1
ATOM 852 O O . ILE A 1 107 ? 7.248 2.203 -23.002 1.00 93.19 107 ILE A O 1
ATOM 856 N N . VAL A 1 108 ? 9.424 1.767 -22.667 1.00 94.25 108 VAL A N 1
ATOM 857 C CA . VAL A 1 108 ? 9.624 1.085 -23.948 1.00 94.25 108 VAL A CA 1
ATOM 858 C C . VAL A 1 108 ? 8.818 -0.211 -24.001 1.00 94.25 108 VAL A C 1
ATOM 860 O O . VAL A 1 108 ? 8.242 -0.525 -25.041 1.00 94.25 108 VAL A O 1
ATOM 863 N N . HIS A 1 109 ? 8.731 -0.944 -22.892 1.00 94.06 109 HIS A N 1
ATOM 864 C CA . HIS A 1 109 ? 7.927 -2.152 -22.773 1.00 94.06 109 HIS A CA 1
ATOM 865 C C . HIS A 1 109 ? 6.444 -1.838 -22.979 1.00 94.06 109 HIS A C 1
ATOM 867 O O . HIS A 1 109 ? 5.819 -2.423 -23.863 1.00 94.06 109 HIS A O 1
ATOM 873 N N . TYR A 1 110 ? 5.901 -0.870 -22.234 1.00 94.31 110 TYR A N 1
ATOM 874 C CA . TYR A 1 110 ? 4.496 -0.474 -22.321 1.00 94.31 110 TYR A CA 1
ATOM 875 C C . TYR A 1 110 ? 4.109 0.001 -23.731 1.00 94.31 110 TYR A C 1
ATOM 877 O O . TYR A 1 110 ? 3.119 -0.453 -24.315 1.00 94.31 110 TYR A O 1
ATOM 885 N N . LEU A 1 111 ? 4.914 0.879 -24.333 1.00 92.44 111 LEU A N 1
ATOM 886 C CA . LEU A 1 111 ? 4.652 1.387 -25.680 1.00 92.44 111 LEU A CA 1
ATOM 887 C C . LEU A 1 111 ? 4.729 0.273 -26.736 1.00 92.44 111 LEU A C 1
ATOM 889 O O . LEU A 1 111 ? 3.835 0.165 -27.578 1.00 92.44 111 LEU A O 1
ATOM 893 N N . ASN A 1 112 ? 5.716 -0.623 -26.648 1.00 91.50 112 ASN A N 1
ATOM 894 C CA . ASN A 1 112 ? 5.797 -1.774 -27.548 1.00 91.50 112 ASN A CA 1
ATOM 895 C C . ASN A 1 112 ? 4.600 -2.722 -27.375 1.00 91.50 112 ASN A C 1
ATOM 897 O O . ASN A 1 112 ? 4.025 -3.166 -28.372 1.00 91.50 112 ASN A O 1
ATOM 901 N N . ALA A 1 113 ? 4.179 -2.990 -26.137 1.00 91.88 113 ALA A N 1
ATOM 902 C CA . ALA A 1 113 ? 3.029 -3.840 -25.831 1.00 91.88 113 ALA A CA 1
ATOM 903 C C . ALA A 1 113 ? 1.702 -3.258 -26.351 1.00 91.88 113 ALA A C 1
ATOM 905 O O . ALA A 1 113 ? 0.808 -4.001 -26.757 1.00 91.88 113 ALA A O 1
ATOM 906 N N . THR A 1 114 ? 1.588 -1.928 -26.429 1.00 90.94 114 THR A N 1
ATOM 907 C CA . THR A 1 114 ? 0.441 -1.232 -27.044 1.00 90.94 114 THR A CA 1
ATOM 908 C C . THR A 1 114 ? 0.567 -1.070 -28.570 1.00 90.94 114 THR A C 1
ATOM 910 O O . THR A 1 114 ? -0.320 -0.504 -29.227 1.00 90.94 114 THR A O 1
ATOM 913 N N . GLY A 1 115 ? 1.631 -1.616 -29.171 1.00 88.56 115 GLY A N 1
ATOM 914 C CA . GLY A 1 115 ? 1.876 -1.647 -30.614 1.00 88.56 115 GLY A CA 1
ATOM 915 C C . GLY A 1 115 ? 2.525 -0.382 -31.180 1.00 88.56 115 GLY A C 1
ATOM 916 O O . GLY A 1 115 ? 2.452 -0.158 -32.390 1.00 88.56 115 GLY A O 1
ATOM 917 N N . SER A 1 116 ? 3.115 0.453 -30.328 1.00 87.75 116 SER A N 1
ATOM 918 C CA . SER A 1 116 ? 3.772 1.705 -30.697 1.00 87.75 116 SER A CA 1
ATOM 919 C C . SER A 1 116 ? 5.294 1.516 -30.684 1.00 87.75 116 SER A C 1
ATOM 921 O O . SER A 1 116 ? 5.864 1.369 -29.605 1.00 87.75 116 SER A O 1
ATOM 923 N N . PRO A 1 117 ? 5.979 1.507 -31.843 1.00 86.81 117 PRO A N 1
ATOM 924 C CA . PRO A 1 117 ? 7.436 1.410 -31.859 1.00 86.81 117 PRO A CA 1
ATOM 925 C C . PRO A 1 117 ? 8.067 2.669 -31.252 1.00 86.81 117 PRO A C 1
ATOM 927 O O . PRO A 1 117 ? 7.560 3.770 -31.462 1.00 86.81 117 PRO A O 1
ATOM 930 N N . CYS A 1 118 ? 9.175 2.515 -30.527 1.00 91.88 118 CYS A N 1
ATOM 931 C CA . CYS A 1 118 ? 9.806 3.609 -29.787 1.00 91.88 118 CYS A CA 1
ATOM 932 C C . CYS A 1 118 ? 11.004 4.214 -30.524 1.00 91.88 118 CYS A C 1
ATOM 934 O O . CYS A 1 118 ? 11.874 3.500 -31.029 1.00 91.88 118 CYS A O 1
ATOM 936 N N . GLU A 1 119 ? 11.092 5.541 -30.501 1.00 93.88 119 GLU A N 1
ATOM 937 C CA . GLU A 1 119 ? 12.259 6.300 -30.954 1.00 93.88 119 GLU A CA 1
ATOM 938 C C . GLU A 1 119 ? 12.718 7.297 -29.883 1.00 93.88 119 GLU A C 1
ATOM 940 O O . GLU A 1 119 ? 11.910 7.787 -29.098 1.00 93.88 119 GLU A O 1
ATOM 945 N N . ALA A 1 120 ? 13.995 7.675 -29.891 1.00 92.00 120 ALA A N 1
ATOM 946 C CA . ALA A 1 120 ? 14.469 8.859 -29.169 1.00 92.00 120 ALA A CA 1
ATOM 947 C C . ALA A 1 120 ? 15.403 9.700 -30.027 1.00 92.00 120 ALA A C 1
ATOM 949 O O . ALA A 1 120 ? 16.035 9.204 -30.963 1.00 92.00 120 ALA A O 1
ATOM 950 N N . PHE A 1 121 ? 15.524 10.975 -29.675 1.00 92.81 121 PHE A N 1
ATOM 951 C CA . PHE A 1 121 ? 16.509 11.853 -30.288 1.00 92.81 121 PHE A CA 1
ATOM 952 C C . PHE A 1 121 ? 17.928 11.437 -29.903 1.00 92.81 121 PHE A C 1
ATOM 954 O O . PHE A 1 121 ? 18.218 11.143 -28.745 1.00 92.81 121 PHE A O 1
ATOM 961 N N . GLY A 1 122 ? 18.803 11.413 -30.903 1.00 92.44 122 GLY A N 1
ATOM 962 C CA . GLY A 1 122 ? 20.219 11.122 -30.767 1.00 92.44 122 GLY A CA 1
ATOM 963 C C . GLY A 1 122 ? 21.077 12.277 -31.266 1.00 92.44 122 GLY A C 1
ATOM 964 O O . GLY A 1 122 ? 20.706 12.980 -32.211 1.00 92.44 122 GLY A O 1
ATOM 965 N N . GLU A 1 123 ? 22.242 12.439 -30.652 1.00 92.69 123 GLU A N 1
ATOM 966 C CA . GLU A 1 123 ? 23.299 13.335 -31.105 1.00 92.69 123 GLU A CA 1
ATOM 967 C C . GLU A 1 123 ? 24.614 12.579 -31.253 1.00 92.69 123 GLU A C 1
ATOM 969 O O . GLU A 1 123 ? 24.964 11.726 -30.437 1.00 92.69 123 GLU A O 1
ATOM 974 N N . TYR A 1 124 ? 25.333 12.898 -32.321 1.00 93.00 124 TYR A N 1
ATOM 975 C CA . TYR A 1 124 ? 26.660 12.387 -32.615 1.00 93.00 124 TYR A CA 1
ATOM 976 C C . TYR A 1 124 ? 27.615 13.559 -32.797 1.00 93.00 124 TYR A C 1
ATOM 978 O O . TYR A 1 124 ? 27.277 14.534 -33.476 1.00 93.00 124 TYR A O 1
ATOM 986 N N . SER A 1 125 ? 28.811 13.442 -32.235 1.00 90.38 125 SER A N 1
ATOM 987 C CA . SER A 1 125 ? 29.856 14.446 -32.351 1.00 90.38 125 SER A CA 1
ATOM 988 C C . SER A 1 125 ? 31.232 13.821 -32.565 1.00 90.38 125 SER A C 1
ATOM 990 O O . SER A 1 125 ? 31.519 12.707 -32.128 1.00 90.38 125 SER A O 1
ATOM 992 N N . TRP A 1 126 ? 32.079 14.564 -33.271 1.00 89.38 126 TRP A N 1
ATOM 993 C CA . TRP A 1 126 ? 33.507 14.302 -33.417 1.00 89.38 126 TRP A CA 1
ATOM 994 C C . TRP A 1 126 ? 34.216 15.608 -33.076 1.00 89.38 126 TRP A C 1
ATOM 996 O O . TRP A 1 126 ? 34.237 16.529 -33.896 1.00 89.38 126 TRP A O 1
ATOM 1006 N N . MET A 1 127 ? 34.672 15.733 -31.835 1.00 85.62 127 MET A N 1
ATOM 1007 C CA . MET A 1 127 ? 35.104 17.013 -31.276 1.00 85.62 127 MET A CA 1
ATOM 1008 C C . MET A 1 127 ? 36.496 16.914 -30.681 1.00 85.62 127 MET A C 1
ATOM 1010 O O . MET A 1 127 ? 36.842 15.877 -30.139 1.00 85.62 127 MET A O 1
ATOM 1014 N N . ASP A 1 128 ? 37.245 18.001 -30.759 1.00 83.44 128 ASP A N 1
ATOM 1015 C CA . ASP A 1 128 ? 38.521 18.199 -30.076 1.00 83.44 128 ASP A CA 1
ATOM 1016 C C . ASP A 1 128 ? 38.260 19.137 -28.880 1.00 83.44 128 ASP A C 1
ATOM 1018 O O . ASP A 1 128 ? 38.237 20.359 -29.065 1.00 83.44 128 ASP A O 1
ATOM 1022 N N . PRO A 1 129 ? 37.899 18.589 -27.699 1.00 73.50 129 PRO A N 1
ATOM 1023 C CA . PRO A 1 129 ? 37.420 19.377 -26.560 1.00 73.50 129 PRO A CA 1
ATOM 1024 C C . PRO A 1 129 ? 38.467 20.360 -26.036 1.00 73.50 129 PRO A C 1
ATOM 1026 O O . PRO A 1 129 ? 38.122 21.488 -25.680 1.00 73.50 129 PRO A O 1
ATOM 1029 N N . ASP A 1 130 ? 39.728 19.934 -26.020 1.00 80.62 130 ASP A N 1
ATOM 1030 C CA . ASP A 1 130 ? 40.850 20.685 -25.459 1.00 80.62 130 ASP A CA 1
ATOM 1031 C C . ASP A 1 130 ? 41.611 21.486 -26.529 1.00 80.62 130 ASP A C 1
ATOM 1033 O O . ASP A 1 130 ? 42.520 22.259 -26.211 1.00 80.62 130 ASP A O 1
ATOM 1037 N N . ASN A 1 131 ? 41.179 21.376 -27.792 1.00 78.00 131 ASN A N 1
ATOM 1038 C CA . ASN A 1 131 ? 41.777 22.023 -28.957 1.00 78.00 131 ASN A CA 1
ATOM 1039 C C . ASN A 1 131 ? 43.277 21.694 -29.091 1.00 78.00 131 ASN A C 1
ATOM 1041 O O . ASN A 1 131 ? 44.092 22.556 -29.439 1.00 78.00 131 ASN A O 1
ATOM 1045 N N . ASP A 1 132 ? 43.638 20.455 -28.759 1.00 82.19 132 ASP A N 1
ATOM 1046 C CA . ASP A 1 132 ? 45.002 19.925 -28.733 1.00 82.19 132 ASP A CA 1
ATOM 1047 C C . ASP A 1 132 ? 45.288 18.951 -29.891 1.00 82.19 132 ASP A C 1
ATOM 1049 O O . ASP A 1 132 ? 46.430 18.528 -30.095 1.00 82.19 132 ASP A O 1
ATOM 1053 N N . GLY A 1 133 ? 44.276 18.676 -30.715 1.00 76.44 133 GLY A N 1
ATOM 1054 C CA . GLY A 1 133 ? 44.316 17.749 -31.836 1.00 76.44 133 GLY A CA 1
ATOM 1055 C C . GLY A 1 133 ? 43.763 16.358 -31.518 1.00 76.44 133 GLY A C 1
ATOM 1056 O O . GLY A 1 133 ? 43.632 15.560 -32.457 1.00 76.44 133 GLY A O 1
ATOM 1057 N N . ASP A 1 134 ? 43.404 16.063 -30.264 1.00 82.31 134 ASP A N 1
ATOM 1058 C CA . ASP A 1 134 ? 42.884 14.764 -29.837 1.00 82.31 134 ASP A CA 1
ATOM 1059 C C . ASP A 1 134 ? 41.350 14.728 -29.920 1.00 82.31 134 ASP A C 1
ATOM 1061 O O . ASP A 1 134 ? 40.598 15.037 -28.999 1.00 82.31 134 ASP A O 1
ATOM 1065 N N . TYR A 1 135 ? 40.861 14.302 -31.087 1.00 82.12 135 TYR A N 1
ATOM 1066 C CA . TYR A 1 135 ? 39.426 14.206 -31.335 1.00 82.12 135 TYR A CA 1
ATOM 1067 C C . TYR A 1 135 ? 38.767 13.019 -30.620 1.00 82.12 135 TYR A C 1
ATOM 1069 O O . TYR A 1 135 ? 39.101 11.853 -30.857 1.00 82.12 135 TYR A O 1
ATOM 1077 N N . GLU A 1 136 ? 37.711 13.314 -29.870 1.00 84.75 136 GLU A N 1
ATOM 1078 C CA . GLU A 1 136 ? 36.839 12.360 -29.206 1.00 84.75 136 GLU A CA 1
ATOM 1079 C C . GLU A 1 136 ? 35.517 12.139 -29.961 1.00 84.75 136 GLU A C 1
ATOM 1081 O O . GLU A 1 136 ? 34.846 13.061 -30.437 1.00 84.75 136 GLU A O 1
ATOM 1086 N N . GLU A 1 137 ? 35.101 10.873 -30.038 1.00 87.62 137 GLU A N 1
ATOM 1087 C CA . GLU A 1 137 ? 33.798 10.473 -30.575 1.00 87.62 137 GLU A CA 1
ATOM 1088 C C . GLU A 1 137 ? 32.739 10.466 -29.465 1.00 87.62 137 GLU A C 1
ATOM 1090 O O . GLU A 1 137 ? 32.802 9.655 -28.532 1.00 87.62 137 GLU A O 1
ATOM 1095 N N . GLY A 1 138 ? 31.725 11.322 -29.600 1.00 89.81 138 GLY A N 1
ATOM 1096 C CA . GLY A 1 138 ? 30.575 11.416 -28.705 1.00 89.81 138 GLY A CA 1
ATOM 1097 C C . GLY A 1 138 ? 29.302 10.849 -29.335 1.00 89.81 138 GLY A C 1
ATOM 1098 O O . GLY A 1 138 ? 28.986 11.124 -30.490 1.00 89.81 138 GLY A O 1
ATOM 1099 N N . ALA A 1 139 ? 28.536 10.077 -28.561 1.00 92.44 139 ALA A N 1
ATOM 1100 C CA . ALA A 1 139 ? 27.190 9.646 -28.934 1.00 92.44 139 ALA A CA 1
ATOM 1101 C C . ALA A 1 139 ? 26.261 9.736 -27.721 1.00 92.44 139 ALA A C 1
ATOM 1103 O O . ALA A 1 139 ? 26.557 9.165 -26.665 1.00 92.44 139 ALA A O 1
ATOM 1104 N N . TRP A 1 140 ? 25.144 10.438 -27.892 1.00 92.50 140 TRP A N 1
ATOM 1105 C CA . TRP A 1 140 ? 24.213 10.811 -26.831 1.00 92.50 140 TRP A CA 1
ATOM 1106 C C . TRP A 1 140 ? 22.774 10.519 -27.243 1.00 92.50 140 TRP A C 1
ATOM 1108 O O . TRP A 1 140 ? 22.426 10.650 -28.414 1.00 92.50 140 TRP A O 1
ATOM 1118 N N . VAL A 1 141 ? 21.933 10.154 -26.280 1.00 92.56 141 VAL A N 1
ATOM 1119 C CA . VAL A 1 141 ? 20.497 9.920 -26.464 1.00 92.56 141 VAL A CA 1
ATOM 1120 C C . VAL A 1 141 ? 19.701 10.761 -25.468 1.00 92.56 141 VAL A C 1
ATOM 1122 O O . VAL A 1 141 ? 20.073 10.850 -24.299 1.00 92.56 141 VAL A O 1
ATOM 1125 N N . ALA A 1 142 ? 18.620 11.388 -25.927 1.00 90.69 142 ALA A N 1
ATOM 1126 C CA . ALA A 1 142 ? 17.692 12.115 -25.071 1.00 90.69 142 ALA A CA 1
ATOM 1127 C C . ALA A 1 142 ? 16.685 11.135 -24.459 1.00 90.69 142 ALA A C 1
ATOM 1129 O O . ALA A 1 142 ? 15.877 10.542 -25.179 1.00 90.69 142 ALA A O 1
ATOM 1130 N N . LEU A 1 143 ? 16.727 10.974 -23.140 1.00 89.12 143 LEU A N 1
ATOM 1131 C CA . LEU A 1 143 ? 15.869 10.059 -22.391 1.00 89.12 143 LEU A CA 1
ATOM 1132 C C . LEU A 1 143 ? 14.887 10.839 -21.510 1.00 89.12 143 LEU A C 1
ATOM 1134 O O . LEU A 1 143 ? 15.257 11.891 -20.987 1.00 89.12 143 LEU A O 1
ATOM 1138 N N . PRO A 1 144 ? 13.650 10.348 -21.334 1.00 88.00 144 PRO A N 1
ATOM 1139 C CA . PRO A 1 144 ? 12.661 11.004 -20.488 1.00 88.00 144 PRO A CA 1
ATOM 1140 C C . PRO A 1 144 ? 13.051 10.950 -19.010 1.00 88.00 144 PRO A C 1
ATOM 1142 O O . PRO A 1 144 ? 13.645 9.973 -18.547 1.00 88.00 144 PRO A O 1
ATOM 1145 N N . THR A 1 145 ? 12.673 11.983 -18.259 1.00 83.19 145 THR A N 1
ATOM 1146 C CA . THR A 1 145 ? 12.723 11.974 -16.789 1.00 83.19 145 THR A CA 1
ATOM 1147 C C . THR A 1 145 ? 11.493 11.292 -16.184 1.00 83.19 145 THR A C 1
ATOM 1149 O O . THR A 1 145 ? 10.529 10.963 -16.881 1.00 83.19 145 THR A O 1
ATOM 1152 N N . PHE A 1 146 ? 11.493 11.120 -14.856 1.00 76.12 146 PHE A N 1
ATOM 1153 C CA . PHE A 1 146 ? 10.330 10.631 -14.106 1.00 76.12 146 PHE A CA 1
ATOM 1154 C C . PHE A 1 146 ? 9.071 11.469 -14.352 1.00 76.12 146 PHE A C 1
ATOM 1156 O O . PHE A 1 146 ? 7.988 10.913 -14.488 1.00 76.12 146 PHE A O 1
ATOM 1163 N N . ARG A 1 147 ? 9.208 12.794 -14.487 1.00 75.62 147 ARG A N 1
ATOM 1164 C CA . ARG A 1 147 ? 8.079 13.690 -14.768 1.00 75.62 147 ARG A CA 1
ATOM 1165 C C . ARG A 1 147 ? 7.386 13.359 -16.092 1.00 75.62 147 ARG A C 1
ATOM 1167 O O . ARG A 1 147 ? 6.166 13.470 -16.194 1.00 75.62 147 ARG A O 1
ATOM 1174 N N . TRP A 1 148 ? 8.159 12.975 -17.106 1.00 80.06 148 TRP A N 1
ATOM 1175 C CA . TRP A 1 148 ? 7.625 12.636 -18.424 1.00 80.06 148 TRP A CA 1
ATOM 1176 C C . TRP A 1 148 ? 7.155 11.177 -18.514 1.00 80.06 148 TRP A C 1
ATOM 1178 O O . TRP A 1 148 ? 6.230 10.874 -19.267 1.00 80.06 148 TRP A O 1
ATOM 1188 N N . ARG A 1 149 ? 7.738 10.274 -17.711 1.00 82.00 149 ARG A N 1
ATOM 1189 C CA . ARG A 1 149 ? 7.346 8.855 -17.621 1.00 82.00 149 ARG A CA 1
ATOM 1190 C C . ARG A 1 149 ? 5.842 8.691 -17.425 1.00 82.00 149 ARG A C 1
ATOM 1192 O O . ARG A 1 149 ? 5.221 7.963 -18.194 1.00 82.00 149 ARG A O 1
ATOM 1199 N N . ASP A 1 150 ? 5.264 9.398 -16.459 1.00 79.00 150 ASP A N 1
ATOM 1200 C CA . ASP A 1 150 ? 3.850 9.249 -16.087 1.00 79.00 150 ASP A CA 1
ATOM 1201 C C . ASP A 1 150 ? 2.878 9.735 -17.181 1.00 79.00 150 ASP A C 1
ATOM 1203 O O . ASP A 1 150 ? 1.690 9.435 -17.137 1.00 79.00 150 ASP A O 1
ATOM 1207 N N . GLN A 1 151 ? 3.372 10.456 -18.195 1.00 84.06 151 GLN A N 1
ATOM 1208 C CA . GLN A 1 151 ? 2.591 10.823 -19.382 1.00 84.06 151 GLN A CA 1
ATOM 1209 C C . GLN A 1 151 ? 2.665 9.766 -20.492 1.00 84.06 151 GLN A C 1
ATOM 1211 O O . GLN A 1 151 ? 1.812 9.737 -21.380 1.00 84.06 151 GLN A O 1
ATOM 1216 N N . LEU A 1 152 ? 3.704 8.926 -20.480 1.00 87.00 152 LEU A N 1
ATOM 1217 C CA . LEU A 1 152 ? 3.963 7.919 -21.512 1.00 87.00 152 LEU A CA 1
ATOM 1218 C C . LEU A 1 152 ? 3.413 6.539 -21.160 1.00 87.00 152 LEU A C 1
ATOM 1220 O O . LEU A 1 152 ? 3.159 5.745 -22.069 1.00 87.00 152 LEU A O 1
ATOM 1224 N N . ILE A 1 153 ? 3.246 6.249 -19.870 1.00 91.25 153 ILE A N 1
ATOM 1225 C CA . ILE A 1 153 ? 2.697 4.982 -19.392 1.00 91.25 153 ILE A CA 1
ATOM 1226 C C . ILE A 1 153 ? 1.382 5.206 -18.657 1.00 91.25 153 ILE A C 1
ATOM 1228 O O . ILE A 1 153 ? 1.243 6.138 -17.870 1.00 91.25 153 ILE A O 1
ATOM 1232 N N . ASP A 1 154 ? 0.423 4.314 -18.884 1.00 93.69 154 ASP A N 1
ATOM 1233 C CA . ASP A 1 154 ? -0.783 4.244 -18.066 1.00 93.69 154 ASP A CA 1
ATOM 1234 C C . ASP A 1 154 ? -0.512 3.297 -16.892 1.00 93.69 154 ASP A C 1
ATOM 1236 O O . ASP A 1 154 ? -0.650 2.075 -17.002 1.00 93.69 154 ASP A O 1
ATOM 1240 N N . GLN A 1 155 ? -0.058 3.868 -15.773 1.00 92.31 155 GLN A N 1
ATOM 1241 C CA . GLN A 1 155 ? 0.280 3.097 -14.575 1.00 92.31 155 GLN A CA 1
ATOM 1242 C C . GLN A 1 155 ? -0.936 2.337 -14.023 1.00 92.31 155 GLN A C 1
ATOM 1244 O O . GLN A 1 155 ? -0.767 1.234 -13.502 1.00 92.31 155 GLN A O 1
ATOM 1249 N N . GLN A 1 156 ? -2.152 2.874 -14.183 1.00 95.19 156 GLN A N 1
ATOM 1250 C CA . GLN A 1 156 ? -3.370 2.194 -13.749 1.00 95.19 156 GLN A CA 1
ATOM 1251 C C . GLN A 1 156 ? -3.653 0.975 -14.629 1.00 95.19 156 GLN A C 1
ATOM 1253 O O . GLN A 1 156 ? -3.912 -0.100 -14.100 1.00 95.19 156 GLN A O 1
ATOM 1258 N N . ALA A 1 157 ? -3.518 1.088 -15.953 1.00 96.25 157 ALA A N 1
ATOM 1259 C CA . ALA A 1 157 ? -3.692 -0.056 -16.849 1.00 96.25 157 ALA A CA 1
ATOM 1260 C C . ALA A 1 157 ? -2.662 -1.173 -16.592 1.00 96.25 157 ALA A C 1
ATOM 1262 O O . ALA A 1 157 ? -2.993 -2.359 -16.687 1.00 96.25 157 ALA A O 1
ATOM 1263 N N . ILE A 1 158 ? -1.419 -0.808 -16.250 1.00 96.94 158 ILE A N 1
ATOM 1264 C CA . ILE A 1 158 ? -0.389 -1.768 -15.820 1.00 96.94 158 ILE A CA 1
ATOM 1265 C C . ILE A 1 158 ? -0.828 -2.456 -14.522 1.00 96.94 158 ILE A C 1
ATOM 1267 O O . ILE A 1 158 ? -0.797 -3.688 -14.449 1.00 96.94 158 ILE A O 1
ATOM 1271 N N . PHE A 1 159 ? -1.267 -1.684 -13.523 1.00 97.69 159 PHE A N 1
ATOM 1272 C CA . PHE A 1 159 ? -1.724 -2.215 -12.241 1.00 97.69 159 PHE A CA 1
ATOM 1273 C C . PHE A 1 159 ? -2.934 -3.139 -12.387 1.00 97.69 159 PHE A C 1
ATOM 1275 O O . PHE A 1 159 ? -2.906 -4.254 -11.870 1.00 97.69 159 PHE A O 1
ATOM 1282 N N . ASP A 1 160 ? -3.959 -2.731 -13.132 1.00 97.56 160 ASP A N 1
ATOM 1283 C CA . ASP A 1 160 ? -5.170 -3.523 -13.357 1.00 97.56 160 ASP A CA 1
ATOM 1284 C C . ASP A 1 160 ? -4.821 -4.869 -14.000 1.00 97.56 160 ASP A C 1
ATOM 1286 O O . ASP A 1 160 ? -5.280 -5.929 -13.566 1.00 97.56 160 ASP A O 1
ATOM 1290 N N . GLN A 1 161 ? -3.929 -4.863 -14.996 1.00 97.31 161 GLN A N 1
ATOM 1291 C CA . GLN A 1 161 ? -3.493 -6.099 -15.627 1.00 97.31 161 GLN A CA 1
ATOM 1292 C C . GLN A 1 161 ? -2.647 -6.963 -14.683 1.00 97.31 161 GLN A C 1
ATOM 1294 O O . GLN A 1 161 ? -2.864 -8.176 -14.620 1.00 97.31 161 GLN A O 1
ATOM 1299 N N . PHE A 1 162 ? -1.725 -6.367 -13.920 1.00 98.25 162 PHE A N 1
ATOM 1300 C CA . PHE A 1 162 ? -0.963 -7.076 -12.890 1.00 98.25 162 PHE A CA 1
ATOM 1301 C C . PHE A 1 162 ? -1.900 -7.738 -11.874 1.00 98.25 162 PHE A C 1
ATOM 1303 O O . PHE A 1 162 ? -1.774 -8.932 -11.595 1.00 98.25 162 PHE A O 1
ATOM 1310 N N . ARG A 1 163 ? -2.885 -6.989 -11.374 1.00 97.44 163 ARG A N 1
ATOM 1311 C CA . ARG A 1 163 ? -3.874 -7.431 -10.393 1.00 97.44 163 ARG A CA 1
ATOM 1312 C C . ARG A 1 163 ? -4.695 -8.605 -10.918 1.00 97.44 163 ARG A C 1
ATOM 1314 O O . ARG A 1 163 ? -4.686 -9.675 -10.314 1.00 97.44 163 ARG A O 1
ATOM 1321 N N . GLU A 1 164 ? -5.371 -8.428 -12.048 1.00 97.44 164 GLU A N 1
ATOM 1322 C CA . GLU A 1 164 ? -6.355 -9.387 -12.560 1.00 97.44 164 GLU A CA 1
ATOM 1323 C C . GLU A 1 164 ? -5.730 -10.621 -13.225 1.00 97.44 164 GLU A C 1
ATOM 1325 O O . GLU A 1 164 ? -6.309 -11.716 -13.217 1.00 97.44 164 GLU A O 1
ATOM 1330 N N . ARG A 1 165 ? -4.577 -10.446 -13.883 1.00 97.56 165 ARG A N 1
ATOM 1331 C CA . ARG A 1 165 ? -3.967 -11.489 -14.723 1.00 97.56 165 ARG A CA 1
ATOM 1332 C C . ARG A 1 165 ? -2.845 -12.234 -14.034 1.00 97.56 165 ARG A C 1
ATOM 1334 O O . ARG A 1 165 ? -2.626 -13.389 -14.385 1.00 97.56 165 ARG A O 1
ATOM 1341 N N . LEU A 1 166 ? -2.168 -11.613 -13.072 1.00 97.38 166 LEU A N 1
ATOM 1342 C CA . LEU A 1 166 ? -1.075 -12.250 -12.346 1.00 97.38 166 LEU A CA 1
ATOM 1343 C C . LEU A 1 166 ? -1.453 -12.456 -10.888 1.00 97.38 166 LEU A C 1
ATOM 1345 O O . LEU A 1 166 ? -1.624 -13.591 -10.458 1.00 97.38 166 LEU A O 1
ATOM 1349 N N . TRP A 1 167 ? -1.640 -11.374 -10.138 1.00 97.75 167 TRP A N 1
ATOM 1350 C CA . TRP A 1 167 ? -1.767 -11.453 -8.691 1.00 97.75 167 TRP A CA 1
ATOM 1351 C C . TRP A 1 167 ? -2.986 -12.263 -8.241 1.00 97.75 167 TRP A C 1
ATOM 1353 O O . TRP A 1 167 ? -2.836 -13.187 -7.455 1.00 97.75 167 TRP A O 1
ATOM 1363 N N . ASP A 1 168 ? -4.193 -11.993 -8.739 1.00 96.88 168 ASP A N 1
ATOM 1364 C CA . ASP A 1 168 ? -5.394 -12.727 -8.304 1.00 96.88 168 ASP A CA 1
ATOM 1365 C C . ASP A 1 168 ? -5.420 -14.195 -8.744 1.00 96.88 168 ASP A C 1
ATOM 1367 O O . ASP A 1 168 ? -6.178 -14.992 -8.192 1.00 96.88 168 ASP A O 1
ATOM 1371 N N . ARG A 1 169 ? -4.570 -14.561 -9.707 1.00 97.00 169 ARG A N 1
ATOM 1372 C CA . ARG A 1 169 ? -4.389 -15.940 -10.176 1.00 97.00 169 ARG A CA 1
ATOM 1373 C C . ARG A 1 169 ? -3.213 -16.648 -9.512 1.00 97.00 169 ARG A C 1
ATOM 1375 O O . ARG A 1 169 ? -3.084 -17.861 -9.670 1.00 97.00 169 ARG A O 1
ATOM 1382 N N . ALA A 1 170 ? -2.366 -15.907 -8.804 1.00 97.31 170 ALA A N 1
ATOM 1383 C CA . ALA A 1 170 ? -1.239 -16.460 -8.084 1.00 97.31 170 ALA A CA 1
ATOM 1384 C C . ALA A 1 170 ? -1.729 -17.394 -6.964 1.00 97.31 170 ALA A C 1
ATOM 1386 O O . ALA A 1 170 ? -2.725 -17.080 -6.295 1.00 97.31 170 ALA A O 1
ATOM 1387 N N . PRO A 1 171 ? -1.031 -18.522 -6.728 1.00 97.69 171 PRO A N 1
ATOM 1388 C CA . PRO A 1 171 ? -1.298 -19.391 -5.589 1.00 97.69 171 PRO A CA 1
ATOM 1389 C C . PRO A 1 171 ? -1.393 -18.606 -4.272 1.00 97.69 171 PRO A C 1
ATOM 1391 O O . PRO A 1 171 ? -0.714 -17.596 -4.071 1.00 97.69 171 PRO A O 1
ATOM 1394 N N . GLU A 1 172 ? -2.290 -19.024 -3.379 1.00 96.81 172 GLU A N 1
ATOM 1395 C CA . GLU A 1 172 ? -2.538 -18.310 -2.120 1.00 96.81 172 GLU A CA 1
ATOM 1396 C C . GLU A 1 172 ? -1.303 -18.293 -1.213 1.00 96.81 172 GLU A C 1
ATOM 1398 O O . GLU A 1 172 ? -0.947 -17.241 -0.688 1.00 96.81 172 GLU A O 1
ATOM 1403 N N . ASP A 1 173 ? -0.599 -19.416 -1.117 1.00 97.25 173 ASP A N 1
ATOM 1404 C CA . ASP A 1 173 ? 0.675 -19.553 -0.411 1.00 97.25 173 ASP A CA 1
ATOM 1405 C C . ASP A 1 173 ? 1.754 -18.612 -0.967 1.00 97.25 173 ASP A C 1
ATOM 1407 O O . ASP A 1 173 ? 2.470 -17.966 -0.197 1.00 97.25 173 ASP A O 1
ATOM 1411 N N . LEU A 1 174 ? 1.817 -18.462 -2.293 1.00 97.25 174 LEU A N 1
ATOM 1412 C CA . LEU A 1 174 ? 2.728 -17.533 -2.958 1.00 97.25 174 LEU A CA 1
ATOM 1413 C C . LEU A 1 174 ? 2.410 -16.073 -2.602 1.00 97.25 174 LEU A C 1
ATOM 1415 O O . LEU A 1 174 ? 3.305 -15.302 -2.248 1.00 97.25 174 LEU A O 1
ATOM 1419 N N . ARG A 1 175 ? 1.127 -15.688 -2.648 1.00 97.06 175 ARG A N 1
ATOM 1420 C CA . ARG A 1 175 ? 0.688 -14.343 -2.240 1.00 97.06 175 ARG A CA 1
ATOM 1421 C C . ARG A 1 175 ? 0.986 -14.081 -0.771 1.00 97.06 175 ARG A C 1
ATOM 1423 O O . ARG A 1 175 ? 1.494 -13.013 -0.440 1.00 97.06 175 ARG A O 1
ATOM 1430 N N . GLU A 1 176 ? 0.729 -15.049 0.105 1.00 96.44 176 GLU A N 1
ATOM 1431 C CA . GLU A 1 176 ? 1.071 -14.939 1.522 1.00 96.44 176 GLU A CA 1
ATOM 1432 C C . GLU A 1 176 ? 2.574 -14.753 1.749 1.00 96.44 176 GLU A C 1
ATOM 1434 O O . GLU A 1 176 ? 2.963 -13.989 2.634 1.00 96.44 176 GLU A O 1
ATOM 1439 N N . GLN A 1 177 ? 3.422 -15.446 0.984 1.00 97.12 177 GLN A N 1
ATOM 1440 C CA . GLN A 1 177 ? 4.874 -15.294 1.065 1.00 97.12 177 GLN A CA 1
ATOM 1441 C C . GLN A 1 177 ? 5.295 -13.867 0.696 1.00 97.12 177 GLN A C 1
ATOM 1443 O O . GLN A 1 177 ? 6.011 -13.228 1.469 1.00 97.12 177 GLN A O 1
ATOM 1448 N N . ILE A 1 178 ? 4.783 -13.328 -0.413 1.00 97.06 178 ILE A N 1
ATOM 1449 C CA . ILE A 1 178 ? 5.062 -11.947 -0.842 1.00 97.06 178 ILE A CA 1
ATOM 1450 C C . ILE A 1 178 ? 4.540 -10.940 0.191 1.00 97.06 178 ILE A C 1
ATOM 1452 O O . ILE A 1 178 ? 5.234 -9.991 0.561 1.00 97.06 178 ILE A O 1
ATOM 1456 N N . GLU A 1 179 ? 3.339 -11.166 0.726 1.00 96.12 179 GLU A N 1
ATOM 1457 C CA . GLU A 1 179 ? 2.762 -10.340 1.786 1.00 96.12 179 GLU A CA 1
ATOM 1458 C C . GLU A 1 179 ? 3.583 -10.362 3.084 1.00 96.12 179 GLU A C 1
ATOM 1460 O O . GLU A 1 179 ? 3.637 -9.346 3.787 1.00 96.12 179 GLU A O 1
ATOM 1465 N N . LYS A 1 180 ? 4.174 -11.511 3.439 1.00 95.31 180 LYS A N 1
ATOM 1466 C CA . LYS A 1 180 ? 5.077 -11.666 4.593 1.00 95.31 180 LYS A CA 1
ATOM 1467 C C . LYS A 1 180 ? 6.409 -10.966 4.342 1.00 95.31 180 LYS A C 1
ATOM 1469 O O . LYS A 1 180 ? 6.931 -10.347 5.264 1.00 95.31 180 LYS A O 1
ATOM 1474 N N . ASN A 1 181 ? 6.890 -10.978 3.101 1.00 94.44 181 ASN A N 1
ATOM 1475 C CA . ASN A 1 181 ? 8.089 -10.263 2.669 1.00 94.44 181 ASN A CA 1
ATOM 1476 C C . ASN A 1 181 ? 7.844 -8.763 2.395 1.00 94.44 181 ASN A C 1
ATOM 1478 O O . ASN A 1 181 ? 8.607 -8.114 1.689 1.00 94.44 181 ASN A O 1
ATOM 1482 N N . GLY A 1 182 ? 6.756 -8.188 2.917 1.00 94.56 182 GLY A N 1
ATOM 1483 C CA . GLY A 1 182 ? 6.503 -6.750 2.820 1.00 94.56 182 GLY A CA 1
ATOM 1484 C C . GLY A 1 182 ? 6.113 -6.251 1.427 1.00 94.56 182 GLY A C 1
ATOM 1485 O O . GLY A 1 182 ? 6.200 -5.046 1.201 1.00 94.56 182 GLY A O 1
ATOM 1486 N N . PHE A 1 183 ? 5.619 -7.137 0.554 1.00 96.50 183 PHE A N 1
ATOM 1487 C CA . PHE A 1 183 ? 5.345 -6.876 -0.864 1.00 96.50 183 PHE A CA 1
ATOM 1488 C C . PHE A 1 183 ? 6.613 -6.647 -1.694 1.00 96.50 183 PHE A C 1
ATOM 1490 O O . PHE A 1 183 ? 6.670 -5.757 -2.537 1.00 96.50 183 PHE A O 1
ATOM 1497 N N . HIS A 1 184 ? 7.621 -7.486 -1.467 1.00 95.12 184 HIS A N 1
ATOM 1498 C CA . HIS A 1 184 ? 8.809 -7.581 -2.307 1.00 95.12 184 HIS A CA 1
ATOM 1499 C C . HIS A 1 184 ? 8.911 -8.976 -2.915 1.00 95.12 184 HIS A C 1
ATOM 1501 O O . HIS A 1 184 ? 8.628 -9.976 -2.246 1.00 95.12 184 HIS A O 1
ATOM 1507 N N . PHE A 1 185 ? 9.331 -9.030 -4.176 1.00 95.31 185 PHE A N 1
ATOM 1508 C CA . PHE A 1 185 ? 9.717 -10.280 -4.807 1.00 95.31 185 PHE A CA 1
ATOM 1509 C C . PHE A 1 185 ? 11.103 -10.713 -4.330 1.00 95.31 185 PHE A C 1
ATOM 1511 O O . PHE A 1 185 ? 12.018 -9.902 -4.225 1.00 95.31 185 PHE A O 1
ATOM 1518 N N . ASP A 1 186 ? 11.236 -12.005 -4.080 1.00 94.38 186 ASP A N 1
ATOM 1519 C CA . ASP A 1 186 ? 12.499 -12.738 -4.121 1.00 94.38 186 ASP A CA 1
ATOM 1520 C C . ASP A 1 186 ? 12.544 -13.568 -5.422 1.00 94.38 186 ASP A C 1
ATOM 1522 O O . ASP A 1 186 ? 11.541 -13.669 -6.136 1.00 94.38 186 ASP A O 1
ATOM 1526 N N . ASP A 1 187 ? 13.686 -14.170 -5.754 1.00 94.25 187 ASP A N 1
ATOM 1527 C CA . ASP A 1 187 ? 13.837 -14.925 -7.010 1.00 94.25 187 ASP A CA 1
ATOM 1528 C C . ASP A 1 187 ? 12.834 -16.087 -7.119 1.00 94.25 187 ASP A C 1
ATOM 1530 O O . ASP A 1 187 ? 12.315 -16.387 -8.196 1.00 94.25 187 ASP A O 1
ATOM 1534 N N . GLN A 1 188 ? 12.506 -16.723 -5.989 1.00 93.88 188 GLN A N 1
ATOM 1535 C CA . GLN A 1 188 ? 11.556 -17.833 -5.942 1.00 93.88 188 GLN A CA 1
ATOM 1536 C C . GLN A 1 188 ? 10.137 -17.364 -6.273 1.00 93.88 188 GLN A C 1
ATOM 1538 O O . GLN A 1 188 ? 9.447 -17.979 -7.089 1.00 93.88 188 GLN A O 1
ATOM 1543 N N . THR A 1 189 ? 9.696 -16.285 -5.633 1.00 95.62 189 THR A N 1
ATOM 1544 C CA . THR A 1 189 ? 8.354 -15.740 -5.800 1.00 95.62 189 THR A CA 1
ATOM 1545 C C . THR A 1 189 ? 8.192 -15.102 -7.170 1.00 95.62 189 THR A C 1
ATOM 1547 O O . THR A 1 189 ? 7.171 -15.332 -7.814 1.00 95.62 189 THR A O 1
ATOM 1550 N N . LEU A 1 190 ? 9.214 -14.391 -7.658 1.00 95.75 190 LEU A N 1
ATOM 1551 C CA . LEU A 1 190 ? 9.243 -13.784 -8.989 1.00 95.75 190 LEU A CA 1
ATOM 1552 C C . LEU A 1 190 ? 9.138 -14.820 -10.109 1.00 95.75 190 LEU A C 1
ATOM 1554 O O . LEU A 1 190 ? 8.484 -14.551 -11.116 1.00 95.75 190 LEU A O 1
ATOM 1558 N N . SER A 1 191 ? 9.743 -15.998 -9.934 1.00 95.88 191 SER A N 1
ATOM 1559 C CA . SER A 1 191 ? 9.763 -17.062 -10.946 1.00 95.88 191 SER A CA 1
ATOM 1560 C C . SER A 1 191 ? 8.374 -17.397 -11.480 1.00 95.88 191 SER A C 1
ATOM 1562 O O . SER A 1 191 ? 8.152 -17.407 -12.692 1.00 95.88 191 SER A O 1
ATOM 1564 N N . TRP A 1 192 ? 7.390 -17.522 -10.586 1.00 96.56 192 TRP A N 1
ATOM 1565 C CA . TRP A 1 192 ? 6.012 -17.770 -10.996 1.00 96.56 192 TRP A CA 1
ATOM 1566 C C . TRP A 1 192 ? 5.453 -16.634 -11.868 1.00 96.56 192 TRP A C 1
ATOM 1568 O O . TRP A 1 192 ? 4.832 -16.896 -12.897 1.00 96.56 192 TRP A O 1
ATOM 1578 N N . PHE A 1 193 ? 5.698 -15.369 -11.512 1.00 96.50 193 PHE A N 1
ATOM 1579 C CA . PHE A 1 193 ? 5.212 -14.220 -12.288 1.00 96.50 193 PHE A CA 1
ATOM 1580 C C . PHE A 1 193 ? 5.889 -14.146 -13.655 1.00 96.50 193 PHE A C 1
ATOM 1582 O O . PHE A 1 193 ? 5.219 -13.896 -14.656 1.00 96.50 193 PHE A O 1
ATOM 1589 N N . VAL A 1 194 ? 7.193 -14.422 -13.718 1.00 94.12 194 VAL A N 1
ATOM 1590 C CA . VAL A 1 194 ? 7.952 -14.477 -14.972 1.00 94.12 194 VAL A CA 1
ATOM 1591 C C . VAL A 1 194 ? 7.407 -15.569 -15.891 1.00 94.12 194 VAL A C 1
ATOM 1593 O O . VAL A 1 194 ? 7.184 -15.301 -17.073 1.00 94.12 194 VAL A O 1
ATOM 1596 N N . ASP A 1 195 ? 7.107 -16.761 -15.374 1.00 95.50 195 ASP A N 1
ATOM 1597 C CA . ASP A 1 195 ? 6.520 -17.859 -16.157 1.00 95.50 195 ASP A CA 1
ATOM 1598 C C . ASP A 1 195 ? 5.124 -17.518 -16.706 1.00 95.50 195 ASP A C 1
ATOM 1600 O O . ASP A 1 195 ? 4.733 -17.977 -17.782 1.00 95.50 195 ASP A O 1
ATOM 1604 N N . HIS A 1 196 ? 4.383 -16.657 -16.004 1.00 96.00 196 HIS A N 1
ATOM 1605 C CA . HIS A 1 196 ? 3.019 -16.262 -16.359 1.00 96.00 196 HIS A CA 1
ATOM 1606 C C . HIS A 1 196 ? 2.938 -14.887 -17.042 1.00 96.00 196 HIS A C 1
ATOM 1608 O O . HIS A 1 196 ? 1.843 -14.446 -17.398 1.00 96.00 196 HIS A O 1
ATOM 1614 N N . ARG A 1 197 ? 4.078 -14.231 -17.310 1.00 93.00 197 ARG A N 1
ATOM 1615 C CA . ARG A 1 197 ? 4.155 -12.863 -17.862 1.00 93.00 197 ARG A CA 1
ATOM 1616 C C . ARG A 1 197 ? 3.380 -12.667 -19.165 1.00 93.00 197 ARG A C 1
ATOM 1618 O O . ARG A 1 197 ? 2.842 -11.598 -19.418 1.00 93.00 197 ARG A O 1
ATOM 1625 N N . SER A 1 198 ? 3.261 -13.715 -19.983 1.00 94.06 198 SER A N 1
ATOM 1626 C CA . SER A 1 198 ? 2.512 -13.678 -21.248 1.00 94.06 198 SER A CA 1
ATOM 1627 C C . SER A 1 198 ? 1.017 -13.382 -21.066 1.00 94.06 198 SER A C 1
ATOM 1629 O O . SER A 1 198 ? 0.366 -12.925 -22.004 1.00 94.06 198 SER A O 1
ATOM 1631 N N . GLN A 1 199 ? 0.467 -13.605 -19.867 1.00 95.75 199 GLN A N 1
ATOM 1632 C CA . GLN A 1 199 ? -0.920 -13.278 -19.525 1.00 95.75 199 GLN A CA 1
ATOM 1633 C C . GLN A 1 199 ? -1.130 -11.783 -19.258 1.00 95.75 199 GLN A C 1
ATOM 1635 O O . GLN A 1 199 ? -2.273 -11.319 -19.274 1.00 95.75 199 GLN A O 1
ATOM 1640 N N . ALA A 1 200 ? -0.046 -11.044 -19.015 1.00 96.31 200 ALA A N 1
ATOM 1641 C CA . ALA A 1 200 ? -0.051 -9.637 -18.654 1.00 96.31 200 ALA A CA 1
ATOM 1642 C C . ALA A 1 200 ? 1.003 -8.855 -19.466 1.00 96.31 200 ALA A C 1
ATOM 1644 O O . ALA A 1 200 ? 1.995 -8.390 -18.910 1.00 96.31 200 ALA A O 1
ATOM 1645 N N . PRO A 1 201 ? 0.809 -8.709 -20.791 1.00 94.50 201 PRO A N 1
ATOM 1646 C CA . PRO A 1 201 ? 1.808 -8.129 -21.692 1.00 94.50 201 PRO A CA 1
ATOM 1647 C C . PRO A 1 201 ? 2.133 -6.644 -21.467 1.00 94.50 201 PRO A C 1
ATOM 1649 O O . PRO A 1 201 ? 3.081 -6.164 -22.070 1.00 94.50 201 PRO A O 1
ATOM 1652 N N . LEU A 1 202 ? 1.349 -5.903 -20.679 1.00 95.56 202 LEU A N 1
ATOM 1653 C CA . LEU A 1 202 ? 1.645 -4.519 -20.291 1.00 95.56 202 LEU A CA 1
ATOM 1654 C C . LEU A 1 202 ? 2.555 -4.447 -19.062 1.00 95.56 202 LEU A C 1
ATOM 1656 O O . LEU A 1 202 ? 3.141 -3.396 -18.820 1.00 95.56 202 LEU A O 1
ATOM 1660 N N . VAL A 1 203 ? 2.639 -5.522 -18.272 1.00 95.75 203 VAL A N 1
ATOM 1661 C CA . VAL A 1 203 ? 3.419 -5.548 -17.036 1.00 95.75 203 VAL A CA 1
ATOM 1662 C C . VAL A 1 203 ? 4.889 -5.799 -17.382 1.00 95.75 203 VAL A C 1
ATOM 1664 O O . VAL A 1 203 ? 5.215 -6.885 -17.872 1.00 95.75 203 VAL A O 1
ATOM 1667 N N . PRO A 1 204 ? 5.791 -4.845 -17.090 1.00 93.62 204 PRO A N 1
ATOM 1668 C CA . PRO A 1 204 ? 7.206 -4.945 -17.429 1.00 93.62 204 PRO A CA 1
ATOM 1669 C C . PRO A 1 204 ? 7.944 -5.895 -16.477 1.00 93.62 204 PRO A C 1
ATOM 1671 O O . PRO A 1 204 ? 8.700 -5.484 -15.601 1.00 93.62 204 PRO A O 1
ATOM 1674 N N . LEU A 1 205 ? 7.721 -7.194 -16.659 1.00 91.62 205 LEU A N 1
ATOM 1675 C CA . LEU A 1 205 ? 8.464 -8.242 -15.966 1.00 91.62 205 LEU A CA 1
ATOM 1676 C C . LEU A 1 205 ? 9.758 -8.586 -16.719 1.00 91.62 205 LEU A C 1
ATOM 1678 O 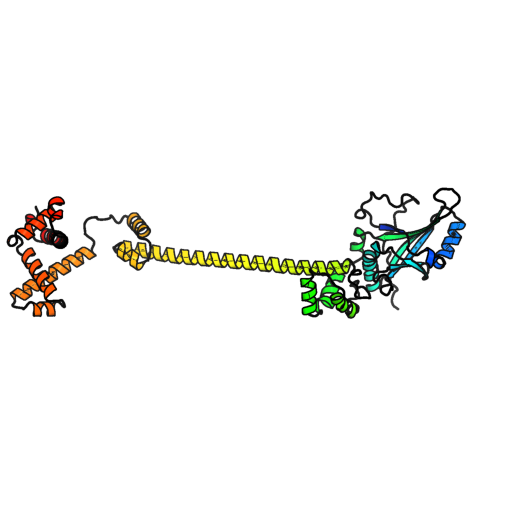O . LEU A 1 205 ? 9.753 -8.628 -17.957 1.00 91.62 205 LEU A O 1
ATOM 1682 N N . PRO A 1 206 ? 10.854 -8.888 -15.998 1.00 87.25 206 PRO A N 1
ATOM 1683 C CA . PRO A 1 206 ? 12.078 -9.384 -16.617 1.00 87.25 206 PRO A CA 1
ATOM 1684 C C . PRO A 1 206 ? 11.848 -10.748 -17.293 1.00 87.25 206 PRO A C 1
ATOM 1686 O O . PRO A 1 206 ? 10.890 -11.470 -17.004 1.00 87.25 206 PRO A O 1
ATOM 1689 N N . SER A 1 207 ? 12.744 -11.129 -18.209 1.00 85.31 207 SER A N 1
ATOM 1690 C CA . SER A 1 207 ? 12.700 -12.458 -18.853 1.00 85.31 207 SER A CA 1
ATOM 1691 C C . SER A 1 207 ? 13.085 -13.600 -17.911 1.00 85.31 207 SER A C 1
ATOM 1693 O O . SER A 1 207 ? 12.744 -14.754 -18.178 1.00 85.31 207 SER A O 1
ATOM 1695 N N . ARG A 1 208 ? 13.816 -13.282 -16.837 1.00 88.06 208 ARG A N 1
ATOM 1696 C CA . ARG A 1 208 ? 14.384 -14.217 -15.866 1.00 88.06 208 ARG A CA 1
ATOM 1697 C C . ARG A 1 208 ? 13.958 -13.824 -14.462 1.00 88.06 208 ARG A C 1
ATOM 1699 O O . ARG A 1 208 ? 13.756 -12.649 -14.171 1.00 88.06 208 ARG A O 1
ATOM 1706 N N . ALA A 1 209 ? 13.840 -14.832 -13.610 1.00 89.94 209 ALA A N 1
ATOM 1707 C CA . ALA A 1 209 ? 13.530 -14.670 -12.202 1.00 89.94 209 ALA A CA 1
ATOM 1708 C C . ALA A 1 209 ? 14.769 -14.177 -11.451 1.00 89.94 209 ALA A C 1
ATOM 1710 O O . ALA A 1 209 ? 15.540 -14.971 -10.921 1.00 89.94 209 ALA A O 1
ATOM 1711 N N . ASP A 1 210 ? 14.974 -12.870 -11.482 1.00 90.00 210 ASP A N 1
ATOM 1712 C CA . ASP A 1 210 ? 16.047 -12.194 -10.773 1.00 90.00 210 ASP A CA 1
ATOM 1713 C C . ASP A 1 210 ? 15.471 -10.925 -10.145 1.00 90.00 210 ASP A C 1
ATOM 1715 O O . ASP A 1 210 ? 15.014 -10.003 -10.833 1.00 90.00 210 ASP A O 1
ATOM 1719 N N . SER A 1 211 ? 15.406 -10.945 -8.816 1.00 89.44 211 SER A N 1
ATOM 1720 C CA . SER A 1 211 ? 14.780 -9.900 -8.013 1.00 89.44 211 SER A CA 1
ATOM 1721 C C . SER A 1 211 ? 15.503 -8.552 -8.100 1.00 89.44 211 SER A C 1
ATOM 1723 O O . SER A 1 211 ? 14.874 -7.522 -7.846 1.00 89.44 211 SER A O 1
ATOM 1725 N N . GLU A 1 212 ? 16.763 -8.518 -8.549 1.00 87.56 212 GLU A N 1
ATOM 1726 C CA . GLU A 1 212 ? 17.504 -7.273 -8.788 1.00 87.56 212 GLU A CA 1
ATOM 1727 C C . GLU A 1 212 ? 16.957 -6.489 -9.994 1.00 87.56 212 GLU A C 1
ATOM 1729 O O . GLU A 1 212 ? 17.066 -5.263 -10.046 1.00 87.56 212 GLU A O 1
ATOM 1734 N N . TYR A 1 213 ? 16.304 -7.177 -10.938 1.00 87.44 213 TYR A N 1
ATOM 1735 C CA . TYR A 1 213 ? 15.784 -6.606 -12.187 1.00 87.44 213 TYR A CA 1
ATOM 1736 C C . TYR A 1 213 ? 14.280 -6.301 -12.156 1.00 87.44 213 TYR A C 1
ATOM 1738 O O . TYR A 1 213 ? 13.666 -6.060 -13.200 1.00 87.44 213 TYR A O 1
ATOM 1746 N N . VAL A 1 214 ? 13.651 -6.300 -10.978 1.00 91.19 214 VAL A N 1
ATOM 1747 C CA . VAL A 1 214 ? 12.240 -5.905 -10.853 1.00 91.19 214 VAL A CA 1
ATOM 1748 C C . VAL A 1 214 ? 12.111 -4.410 -11.118 1.00 91.19 214 VAL A C 1
ATOM 1750 O O . VAL A 1 214 ? 12.635 -3.582 -10.372 1.00 91.19 214 VAL A O 1
ATOM 1753 N N . THR A 1 215 ? 11.375 -4.061 -12.170 1.00 91.56 215 THR A N 1
ATOM 1754 C CA . THR A 1 215 ? 11.279 -2.679 -12.638 1.00 91.56 215 THR A CA 1
ATOM 1755 C C . THR A 1 215 ? 10.425 -1.791 -11.722 1.00 91.56 215 THR A C 1
ATOM 1757 O O . THR A 1 215 ? 9.553 -2.299 -11.005 1.00 91.56 215 THR A O 1
ATOM 1760 N N . PRO A 1 216 ? 10.607 -0.457 -11.762 1.00 91.50 216 PRO A N 1
ATOM 1761 C CA . PRO A 1 216 ? 9.832 0.481 -10.951 1.00 91.50 216 PRO A CA 1
ATOM 1762 C C . PRO A 1 216 ? 8.310 0.356 -11.119 1.00 91.50 216 PRO A C 1
ATOM 1764 O O . PRO A 1 216 ? 7.597 0.367 -10.120 1.00 91.50 216 PRO A O 1
ATOM 1767 N N . ALA A 1 217 ? 7.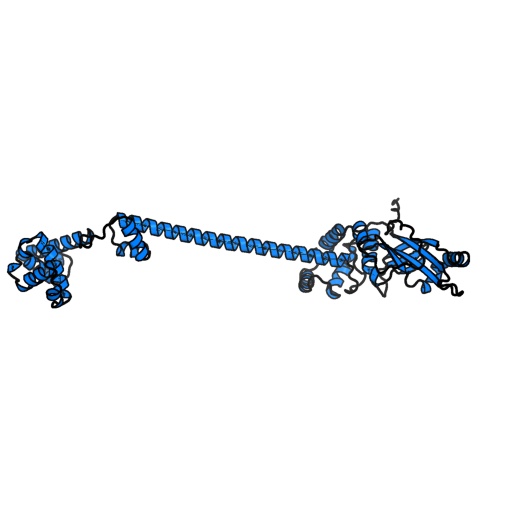784 0.174 -12.337 1.00 92.88 217 ALA A N 1
ATOM 1768 C CA . ALA A 1 217 ? 6.343 -0.008 -12.551 1.00 92.88 217 ALA A CA 1
ATOM 1769 C C . ALA A 1 217 ? 5.807 -1.281 -11.881 1.00 92.88 217 ALA A C 1
ATOM 1771 O O . ALA A 1 217 ? 4.705 -1.269 -11.327 1.00 92.88 217 ALA A O 1
ATOM 1772 N N . THR A 1 218 ? 6.583 -2.368 -11.897 1.00 94.69 218 THR A N 1
ATOM 1773 C CA . THR A 1 218 ? 6.218 -3.620 -11.224 1.00 94.69 218 THR A CA 1
ATOM 1774 C C . THR A 1 218 ? 6.282 -3.466 -9.701 1.00 94.69 218 THR A C 1
ATOM 1776 O O . THR A 1 218 ? 5.375 -3.911 -8.995 1.00 94.69 218 THR A O 1
ATOM 1779 N N . GLN A 1 219 ? 7.308 -2.782 -9.181 1.00 95.00 219 GLN A N 1
ATOM 1780 C CA . GLN A 1 219 ? 7.402 -2.449 -7.754 1.00 95.00 219 GLN A CA 1
ATOM 1781 C C . GLN A 1 219 ? 6.228 -1.573 -7.301 1.00 95.00 219 GLN A C 1
ATOM 1783 O O . GLN A 1 219 ? 5.662 -1.813 -6.234 1.00 95.00 219 GLN A O 1
ATOM 1788 N N . GLN A 1 220 ? 5.812 -0.610 -8.129 1.00 94.81 220 GLN A N 1
ATOM 1789 C CA . GLN A 1 220 ? 4.649 0.228 -7.855 1.00 94.81 220 GLN A CA 1
ATOM 1790 C C . GLN A 1 220 ? 3.371 -0.611 -7.734 1.00 94.81 220 GLN A C 1
ATOM 1792 O O . GLN A 1 220 ? 2.601 -0.407 -6.803 1.00 94.81 220 GLN A O 1
ATOM 1797 N N . CYS A 1 221 ? 3.186 -1.634 -8.575 1.00 97.25 221 CYS A N 1
ATOM 1798 C CA . CYS A 1 221 ? 2.023 -2.518 -8.457 1.00 97.25 221 CYS A CA 1
ATOM 1799 C C . CYS A 1 221 ? 1.977 -3.259 -7.109 1.00 97.25 221 CYS A C 1
ATOM 1801 O O . CYS A 1 221 ? 0.921 -3.383 -6.487 1.00 97.25 221 CYS A O 1
ATOM 1803 N N . LEU A 1 222 ? 3.125 -3.744 -6.628 1.00 97.31 222 LEU A N 1
ATOM 1804 C CA . LEU A 1 222 ? 3.232 -4.374 -5.308 1.00 97.31 222 LEU A CA 1
ATOM 1805 C C . LEU A 1 222 ? 2.978 -3.375 -4.170 1.00 97.31 222 LEU A C 1
ATOM 1807 O O . LEU A 1 222 ? 2.328 -3.704 -3.173 1.00 97.31 222 LEU A O 1
ATOM 1811 N N . HIS A 1 223 ? 3.465 -2.146 -4.328 1.00 96.81 223 HIS A N 1
ATOM 1812 C CA . HIS A 1 223 ? 3.211 -1.053 -3.401 1.00 96.81 223 HIS A CA 1
ATOM 1813 C C . HIS A 1 223 ? 1.716 -0.705 -3.321 1.00 96.81 223 HIS A C 1
ATOM 1815 O O . HIS A 1 223 ? 1.178 -0.554 -2.222 1.00 96.81 223 HIS A O 1
ATOM 1821 N N . ASP A 1 224 ? 1.017 -0.661 -4.450 1.00 96.62 224 ASP A N 1
ATOM 1822 C CA . ASP A 1 224 ? -0.414 -0.354 -4.504 1.00 96.62 224 ASP A CA 1
ATOM 1823 C C . ASP A 1 224 ? -1.246 -1.458 -3.830 1.00 96.62 224 ASP A C 1
ATOM 1825 O O . ASP A 1 224 ? -2.102 -1.171 -2.989 1.00 96.62 224 ASP A O 1
ATOM 1829 N N . LEU A 1 225 ? -0.898 -2.735 -4.043 1.00 97.06 225 LEU A N 1
ATOM 1830 C CA . LEU A 1 225 ? -1.487 -3.856 -3.293 1.00 97.06 225 LEU A CA 1
ATOM 1831 C C . LEU A 1 225 ? -1.278 -3.732 -1.777 1.00 97.06 225 LEU A C 1
ATOM 1833 O O . LEU A 1 225 ? -2.175 -4.022 -0.974 1.00 97.06 225 LEU A O 1
ATOM 1837 N N . ARG A 1 226 ? -0.083 -3.298 -1.359 1.00 96.88 226 ARG A N 1
ATOM 1838 C CA . ARG A 1 226 ? 0.220 -3.051 0.054 1.00 96.88 226 ARG A CA 1
ATOM 1839 C C . ARG A 1 226 ? -0.665 -1.947 0.621 1.00 96.88 226 ARG A C 1
ATOM 1841 O O . ARG A 1 226 ? -1.155 -2.086 1.748 1.00 96.88 226 ARG A O 1
ATOM 1848 N N . HIS A 1 227 ? -0.866 -0.872 -0.135 1.00 95.62 227 HIS A N 1
ATOM 1849 C CA . HIS A 1 227 ? -1.753 0.223 0.239 1.00 95.62 227 HIS A CA 1
ATOM 1850 C C . HIS A 1 227 ? -3.193 -0.257 0.414 1.00 95.62 227 HIS A C 1
ATOM 1852 O O . HIS A 1 227 ? -3.749 -0.081 1.501 1.00 95.62 227 HIS A O 1
ATOM 1858 N N . GLU A 1 228 ? -3.752 -0.975 -0.562 1.00 93.69 228 GLU A N 1
ATOM 1859 C CA . GLU A 1 228 ? -5.111 -1.526 -0.478 1.00 93.69 228 GLU A CA 1
ATOM 1860 C C . GLU A 1 228 ? -5.313 -2.407 0.767 1.00 93.69 228 GLU A C 1
ATOM 1862 O O . GLU A 1 228 ? -6.322 -2.305 1.479 1.00 93.69 228 GLU A O 1
ATOM 1867 N N . ARG A 1 229 ? -4.338 -3.275 1.075 1.00 93.50 229 ARG A N 1
ATOM 1868 C CA . ARG A 1 229 ? -4.379 -4.141 2.264 1.00 93.50 229 ARG A CA 1
ATOM 1869 C C . ARG A 1 229 ? -4.352 -3.331 3.557 1.00 93.50 229 ARG A C 1
ATOM 1871 O O . ARG A 1 229 ? -5.085 -3.644 4.501 1.00 93.50 229 ARG A O 1
ATOM 1878 N N . ASN A 1 230 ? -3.507 -2.307 3.625 1.00 93.50 230 ASN A N 1
ATOM 1879 C CA . ASN A 1 230 ? -3.408 -1.447 4.800 1.00 93.50 230 ASN A CA 1
ATOM 1880 C C . ASN A 1 230 ? -4.693 -0.645 5.013 1.00 93.50 230 ASN A C 1
ATOM 1882 O O . ASN A 1 230 ? -5.199 -0.604 6.135 1.00 93.50 230 ASN A O 1
ATOM 1886 N N . GLU A 1 231 ? -5.266 -0.082 3.953 1.00 94.38 231 GLU A N 1
ATOM 1887 C CA . GLU A 1 231 ? -6.544 0.627 4.013 1.00 94.38 231 GLU A CA 1
ATOM 1888 C C . GLU A 1 231 ? -7.680 -0.278 4.483 1.00 94.38 231 GLU A C 1
ATOM 1890 O O . GLU A 1 231 ? -8.495 0.127 5.314 1.00 94.38 231 GLU A O 1
ATOM 1895 N N . ARG A 1 232 ? -7.721 -1.529 4.008 1.00 93.44 232 ARG A N 1
ATOM 1896 C CA . ARG A 1 232 ? -8.685 -2.529 4.484 1.00 93.44 232 ARG A CA 1
ATOM 1897 C C . ARG A 1 232 ? -8.538 -2.778 5.985 1.00 93.44 232 ARG A C 1
ATOM 1899 O O . ARG A 1 232 ? -9.513 -2.662 6.719 1.00 93.44 232 ARG A O 1
ATOM 1906 N N . ARG A 1 233 ? -7.312 -3.007 6.466 1.00 93.19 233 ARG A N 1
ATOM 1907 C CA . ARG A 1 233 ? -7.029 -3.211 7.900 1.00 93.19 233 ARG A CA 1
ATOM 1908 C C . ARG A 1 233 ? -7.386 -2.000 8.760 1.00 93.19 233 ARG A C 1
ATOM 1910 O O . ARG A 1 233 ? -7.822 -2.159 9.902 1.00 93.19 233 ARG A O 1
ATOM 1917 N N . VAL A 1 234 ? -7.165 -0.790 8.250 1.00 94.62 234 VAL A N 1
ATOM 1918 C CA . VAL A 1 234 ? -7.544 0.447 8.944 1.00 94.62 234 VAL A CA 1
ATOM 1919 C C . VAL A 1 234 ? -9.065 0.556 9.029 1.00 94.62 234 VAL A C 1
ATOM 1921 O O . VAL A 1 234 ? -9.574 0.791 10.125 1.00 94.62 234 VAL A O 1
ATOM 1924 N N . ARG A 1 235 ? -9.786 0.312 7.927 1.00 94.62 235 ARG A N 1
ATOM 1925 C CA . ARG A 1 235 ? -11.258 0.298 7.901 1.00 94.62 235 ARG A CA 1
ATOM 1926 C C . ARG A 1 235 ? -11.836 -0.718 8.882 1.00 94.62 235 ARG A C 1
ATOM 1928 O O . ARG A 1 235 ? -12.586 -0.326 9.770 1.00 94.62 235 ARG A O 1
ATOM 1935 N N . GLU A 1 236 ? -11.386 -1.969 8.826 1.00 94.75 236 GLU A N 1
ATOM 1936 C CA . GLU A 1 236 ? -11.811 -3.031 9.753 1.00 94.75 236 GLU A CA 1
ATOM 1937 C C . GLU A 1 236 ? -11.553 -2.654 11.222 1.00 94.75 236 GLU A C 1
ATOM 1939 O O . GLU A 1 236 ? -12.365 -2.918 12.112 1.00 94.75 236 GLU A O 1
ATOM 1944 N N . ARG A 1 237 ? -10.421 -1.997 11.511 1.00 95.56 237 ARG A N 1
ATOM 1945 C CA . ARG A 1 237 ? -10.101 -1.522 12.864 1.00 95.56 237 ARG A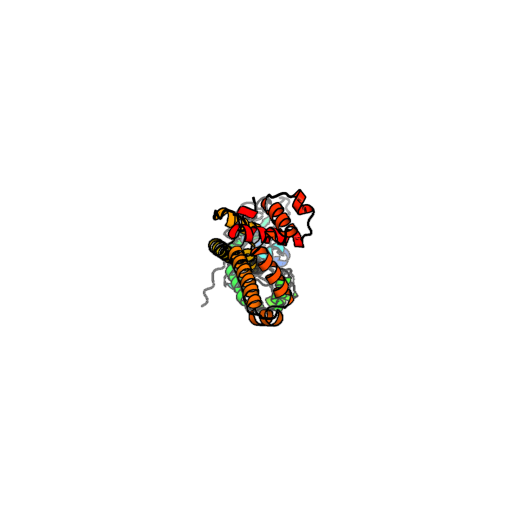 CA 1
ATOM 1946 C C . ARG A 1 237 ? -11.035 -0.398 13.317 1.00 95.56 237 ARG A C 1
ATOM 1948 O O . ARG A 1 237 ? -11.387 -0.370 14.496 1.00 95.56 237 ARG A O 1
ATOM 1955 N N . ILE A 1 238 ? -11.387 0.531 12.429 1.00 95.50 238 ILE A N 1
ATOM 1956 C CA . ILE A 1 238 ? -12.329 1.620 12.721 1.00 95.50 238 ILE A CA 1
ATOM 1957 C C . ILE A 1 238 ? -13.720 1.041 12.981 1.00 95.50 238 ILE A C 1
ATOM 1959 O O . ILE A 1 238 ? -14.303 1.331 14.022 1.00 95.50 238 ILE A O 1
ATOM 1963 N N . GLU A 1 239 ? -14.209 0.166 12.103 1.00 94.50 239 GLU A N 1
ATOM 1964 C CA . GLU A 1 239 ? -15.509 -0.499 12.248 1.00 94.50 239 GLU A CA 1
ATOM 1965 C C . GLU A 1 239 ? -15.602 -1.281 13.559 1.00 94.50 239 GLU A C 1
ATOM 1967 O O . GLU A 1 239 ? -16.571 -1.134 14.306 1.00 94.50 239 GLU A O 1
ATOM 1972 N N . ARG A 1 240 ? -14.555 -2.040 13.907 1.00 95.44 240 ARG A N 1
ATOM 1973 C CA . ARG A 1 240 ? -14.499 -2.761 15.183 1.00 95.44 240 ARG A CA 1
ATOM 1974 C C . ARG A 1 240 ? -14.581 -1.820 16.384 1.00 95.44 240 ARG A C 1
ATOM 1976 O O . ARG A 1 240 ? -15.320 -2.103 17.320 1.00 95.44 240 ARG A O 1
ATOM 1983 N N . ARG A 1 241 ? -13.847 -0.701 16.365 1.00 95.06 241 ARG A N 1
ATOM 1984 C CA . ARG A 1 241 ? -13.891 0.293 17.453 1.00 95.06 241 ARG A CA 1
ATOM 1985 C C . ARG A 1 241 ? -15.280 0.910 17.597 1.00 95.06 241 ARG A C 1
ATOM 1987 O O . ARG A 1 241 ? -15.789 0.977 18.709 1.00 95.06 241 ARG A O 1
ATOM 1994 N N . LEU A 1 242 ? -15.913 1.285 16.486 1.00 95.69 242 LEU A N 1
ATOM 1995 C CA . LEU A 1 242 ? -17.277 1.821 16.494 1.00 95.69 242 LEU A CA 1
ATOM 1996 C C . LEU A 1 242 ? -18.281 0.806 17.059 1.00 95.69 242 LEU A C 1
ATOM 1998 O O . LEU A 1 242 ? -19.131 1.170 17.870 1.00 95.69 242 LEU A O 1
ATOM 2002 N N . ALA A 1 243 ? -18.156 -0.471 16.690 1.00 94.94 243 ALA A N 1
ATOM 2003 C CA . ALA A 1 243 ? -19.000 -1.537 17.226 1.00 94.94 243 ALA A CA 1
ATOM 2004 C C . ALA A 1 243 ? -18.784 -1.754 18.736 1.00 94.94 243 ALA A C 1
ATOM 2006 O O . ALA A 1 243 ? -19.748 -1.919 19.488 1.00 94.94 243 ALA A O 1
ATOM 2007 N N . GLU A 1 244 ? -17.532 -1.726 19.201 1.00 95.12 244 GLU A N 1
ATOM 2008 C CA . GLU A 1 244 ? -17.190 -1.827 20.625 1.00 95.12 244 GLU A CA 1
ATOM 2009 C C . GLU A 1 244 ? -17.750 -0.650 21.440 1.00 95.12 244 GLU A C 1
ATOM 2011 O O . GLU A 1 244 ? -18.301 -0.858 22.528 1.00 95.12 244 GLU A O 1
ATOM 2016 N N . ASP A 1 245 ? -17.653 0.572 20.914 1.00 94.94 245 ASP A N 1
ATOM 2017 C CA . ASP A 1 245 ? -18.178 1.774 21.563 1.00 94.94 245 ASP A CA 1
ATOM 2018 C C . ASP A 1 245 ? -19.711 1.762 21.609 1.00 94.94 245 ASP A C 1
ATOM 2020 O O . ASP A 1 245 ? -20.287 1.951 22.684 1.00 94.94 245 ASP A O 1
ATOM 2024 N N . ALA A 1 246 ? -20.383 1.404 20.511 1.00 94.69 246 ALA A N 1
ATOM 2025 C CA . ALA A 1 246 ? -21.839 1.248 20.474 1.00 94.69 246 ALA A CA 1
ATOM 2026 C C . ALA A 1 246 ? -22.335 0.169 21.458 1.00 94.69 246 ALA A C 1
ATOM 2028 O O . ALA A 1 246 ? -23.331 0.357 22.170 1.00 94.69 246 ALA A O 1
ATOM 2029 N N . ALA A 1 247 ? -21.617 -0.954 21.569 1.00 94.56 247 ALA A N 1
ATOM 2030 C CA . ALA A 1 247 ? -21.927 -1.998 22.542 1.00 94.56 247 ALA A CA 1
ATOM 2031 C C . ALA A 1 247 ? -21.734 -1.509 23.988 1.00 94.56 247 ALA A C 1
ATOM 2033 O O . ALA A 1 247 ? -22.532 -1.828 24.876 1.00 94.56 247 ALA A O 1
ATOM 2034 N N . ARG A 1 248 ? -20.691 -0.712 24.248 1.00 94.94 248 ARG A N 1
ATOM 2035 C CA . ARG A 1 248 ? -20.437 -0.109 25.564 1.00 94.94 248 ARG A CA 1
ATOM 2036 C C . ARG A 1 248 ? -21.518 0.903 25.936 1.00 94.94 248 ARG A C 1
ATOM 2038 O O . ARG A 1 248 ? -21.966 0.897 27.085 1.00 94.94 248 ARG A O 1
ATOM 2045 N N . GLU A 1 249 ? -21.944 1.744 25.000 1.00 94.12 249 GLU A N 1
ATOM 2046 C CA . GLU A 1 249 ? -23.035 2.699 25.204 1.00 94.12 249 GLU A CA 1
ATOM 2047 C C . GLU A 1 249 ? -24.361 1.994 25.474 1.00 94.12 249 GLU A C 1
ATOM 2049 O O . GLU A 1 249 ? -25.035 2.332 26.446 1.00 94.12 249 GLU A O 1
ATOM 2054 N N . SER A 1 250 ? -24.674 0.941 24.717 1.00 93.19 250 SER A N 1
ATOM 2055 C CA . SER A 1 250 ? -25.876 0.125 24.928 1.00 93.19 250 SER A CA 1
ATOM 2056 C C . SER A 1 250 ? -25.908 -0.483 26.335 1.00 93.19 250 SER A C 1
ATOM 2058 O O . SER A 1 250 ? -26.894 -0.334 27.055 1.00 93.19 250 SER A O 1
ATOM 2060 N N . ARG A 1 251 ? -24.789 -1.063 26.798 1.00 93.81 251 ARG A N 1
ATOM 2061 C CA . ARG A 1 251 ? -24.670 -1.593 28.173 1.00 93.81 251 ARG A CA 1
ATOM 2062 C C . ARG A 1 251 ? -24.813 -0.506 29.242 1.00 93.81 251 ARG A C 1
ATOM 2064 O O . ARG A 1 251 ? -25.329 -0.771 30.326 1.00 93.81 251 ARG A O 1
ATOM 2071 N N . ARG A 1 252 ? -24.317 0.711 28.988 1.00 93.94 252 ARG A N 1
ATOM 2072 C CA . ARG A 1 252 ? -24.473 1.850 29.912 1.00 93.94 252 ARG A CA 1
ATOM 2073 C C . ARG A 1 252 ? -25.923 2.328 29.961 1.00 93.94 252 ARG A C 1
ATOM 2075 O O . ARG A 1 252 ? -26.417 2.598 31.053 1.00 93.94 252 ARG A O 1
ATOM 2082 N N . ALA A 1 253 ? -26.593 2.406 28.814 1.00 93.44 253 ALA A N 1
ATOM 2083 C CA . ALA A 1 253 ? -27.997 2.787 28.714 1.00 93.44 253 ALA A CA 1
ATOM 2084 C C . ALA A 1 253 ? -28.909 1.771 29.417 1.00 93.44 253 ALA A C 1
ATOM 2086 O O . ALA A 1 253 ? -29.773 2.170 30.192 1.00 93.44 253 ALA A O 1
ATOM 2087 N N . GLU A 1 254 ? -28.659 0.473 29.234 1.00 94.25 254 GLU A N 1
ATOM 2088 C CA . GLU A 1 254 ? -29.389 -0.600 29.915 1.00 94.25 254 GLU A CA 1
ATOM 2089 C C . GLU A 1 254 ? -29.223 -0.526 31.438 1.00 94.25 254 GLU A C 1
ATOM 2091 O O . GLU A 1 254 ? -30.212 -0.458 32.165 1.00 94.25 254 GLU A O 1
ATOM 2096 N N . LYS A 1 255 ? -27.982 -0.412 31.934 1.00 92.69 255 LYS A N 1
ATOM 2097 C CA . LYS A 1 255 ? -27.716 -0.239 33.374 1.00 92.69 255 LYS A CA 1
ATOM 2098 C C . LYS A 1 255 ? -28.367 1.017 33.951 1.00 92.69 255 LYS A C 1
ATOM 2100 O O . LYS A 1 255 ? -28.795 1.008 35.105 1.00 92.69 255 LYS A O 1
ATOM 2105 N N . ARG A 1 256 ? -28.413 2.107 33.178 1.00 93.00 256 ARG A N 1
ATOM 2106 C CA . ARG A 1 256 ? -29.091 3.342 33.584 1.00 93.00 256 ARG A CA 1
ATOM 2107 C C . ARG A 1 256 ? -30.598 3.112 33.700 1.00 93.00 256 ARG A C 1
ATOM 2109 O O . ARG A 1 256 ? -31.152 3.456 34.737 1.00 93.00 256 ARG A O 1
ATOM 2116 N N . ARG A 1 257 ? -31.216 2.451 32.715 1.00 93.69 257 ARG A N 1
ATOM 2117 C CA . ARG A 1 257 ? -32.645 2.106 32.736 1.00 93.69 257 ARG A CA 1
ATOM 2118 C C . ARG A 1 257 ? -32.998 1.204 33.922 1.00 93.69 257 ARG A C 1
ATOM 2120 O O . ARG A 1 257 ? -33.906 1.525 34.676 1.00 93.69 257 ARG A O 1
ATOM 2127 N N . GLU A 1 258 ? -32.227 0.140 34.163 1.00 92.38 258 GLU A N 1
ATOM 2128 C CA . GLU A 1 258 ? -32.436 -0.734 35.330 1.00 92.38 258 GLU A CA 1
ATOM 2129 C C . GLU A 1 258 ? -32.347 0.031 36.657 1.00 92.38 258 GLU A C 1
ATOM 2131 O O . GLU A 1 258 ? -33.084 -0.241 37.607 1.00 92.38 258 GLU A O 1
ATOM 2136 N N . ARG A 1 259 ? -31.408 0.978 36.757 1.00 91.12 259 ARG A N 1
ATOM 2137 C CA . ARG A 1 259 ? -31.269 1.814 37.947 1.00 91.12 259 ARG A CA 1
ATOM 2138 C C . ARG A 1 259 ? -32.466 2.749 38.099 1.00 91.12 259 ARG A C 1
ATOM 2140 O O . ARG A 1 259 ? -32.984 2.849 39.205 1.00 91.12 259 ARG A O 1
ATOM 2147 N N . GLU A 1 260 ? -32.902 3.402 37.025 1.00 92.94 260 GLU A N 1
ATOM 2148 C CA . GLU A 1 260 ? -34.085 4.271 37.013 1.00 92.94 260 GLU A CA 1
ATOM 2149 C C . GLU A 1 260 ? -35.345 3.505 37.442 1.00 92.94 260 GLU A C 1
ATOM 2151 O O . GLU A 1 260 ? -36.082 3.987 38.298 1.00 92.94 260 GLU A O 1
ATOM 2156 N N . GLU A 1 261 ? -35.536 2.275 36.959 1.00 93.31 261 GLU A N 1
ATOM 2157 C CA . GLU A 1 261 ? -36.636 1.390 37.371 1.00 93.31 261 GLU A CA 1
ATOM 2158 C C . GLU A 1 261 ? -36.578 1.047 38.870 1.00 93.31 261 GLU A C 1
ATOM 2160 O O . GLU A 1 261 ? -37.587 1.129 39.577 1.00 93.31 261 GLU A O 1
ATOM 2165 N N . ARG A 1 262 ? -35.391 0.711 39.400 1.00 92.25 262 ARG A N 1
ATOM 2166 C CA . ARG A 1 262 ? -35.208 0.450 40.843 1.00 92.25 262 ARG A CA 1
ATOM 2167 C C . ARG A 1 262 ? -35.461 1.698 41.684 1.00 92.25 262 ARG A C 1
ATOM 2169 O O . ARG A 1 262 ? -36.077 1.599 42.745 1.00 92.25 262 ARG A O 1
ATOM 2176 N N . GLU A 1 263 ? -34.985 2.858 41.232 1.00 93.31 263 GLU A N 1
ATOM 2177 C CA . GLU A 1 263 ? -35.201 4.144 41.902 1.00 93.31 263 GLU A CA 1
ATOM 2178 C C . GLU A 1 263 ? -36.688 4.542 41.884 1.00 93.31 263 GLU A C 1
ATOM 2180 O O . GLU A 1 263 ? -37.202 4.990 42.911 1.00 93.31 263 GLU A O 1
ATOM 2185 N N . ALA A 1 264 ? -37.406 4.304 40.783 1.00 92.81 264 ALA A N 1
ATOM 2186 C CA . ALA A 1 264 ? -38.849 4.522 40.684 1.00 92.81 264 ALA A CA 1
ATOM 2187 C C . ALA A 1 264 ? -39.633 3.614 41.646 1.00 92.81 264 ALA A C 1
ATOM 2189 O O . ALA A 1 264 ? -40.416 4.116 42.455 1.00 92.81 264 ALA A O 1
ATOM 2190 N N . LYS A 1 265 ? -39.343 2.303 41.654 1.00 93.12 265 LYS A N 1
ATOM 2191 C CA . LYS A 1 265 ? -39.950 1.340 42.593 1.00 93.12 265 LYS A CA 1
ATOM 2192 C C . LYS A 1 265 ? -39.691 1.727 44.052 1.00 93.12 265 LYS A C 1
ATOM 2194 O O . LYS A 1 265 ? -40.562 1.577 44.905 1.00 93.12 265 LYS A O 1
ATOM 2199 N N . ALA A 1 266 ? -38.500 2.243 44.365 1.00 91.88 266 ALA A N 1
ATOM 2200 C CA . ALA A 1 266 ? -38.175 2.678 45.721 1.00 91.88 266 ALA A CA 1
ATOM 2201 C C . ALA A 1 266 ? -39.028 3.867 46.167 1.00 91.88 266 ALA A C 1
ATOM 2203 O O . ALA A 1 266 ? -39.539 3.861 47.286 1.00 91.88 266 ALA A O 1
ATOM 2204 N N . ARG A 1 267 ? -39.209 4.864 45.293 1.00 91.25 267 ARG A N 1
ATOM 2205 C CA . ARG A 1 267 ? -40.079 6.018 45.562 1.00 91.25 267 ARG A CA 1
ATOM 2206 C C . ARG A 1 267 ? -41.531 5.587 45.746 1.00 91.25 267 ARG A C 1
ATOM 2208 O O . ARG A 1 267 ? -42.161 6.028 46.700 1.00 91.25 267 ARG A O 1
ATOM 2215 N N . GLU A 1 268 ? -42.029 4.694 44.895 1.00 91.25 268 GLU A N 1
ATOM 2216 C CA . GLU A 1 268 ? -43.387 4.153 45.000 1.00 91.25 268 GLU A CA 1
ATOM 2217 C C . GLU A 1 268 ? -43.623 3.459 46.351 1.00 91.25 268 GLU A C 1
ATOM 2219 O O . GLU A 1 268 ? -44.570 3.788 47.065 1.00 91.25 268 GLU A O 1
ATOM 2224 N N . LEU A 1 269 ? -42.725 2.554 46.755 1.00 88.06 269 LEU A N 1
ATOM 2225 C CA . LEU A 1 269 ? -42.839 1.850 48.035 1.00 88.06 269 LEU A CA 1
ATOM 2226 C C . LEU A 1 269 ? -42.765 2.804 49.239 1.00 88.06 269 LEU A C 1
ATOM 2228 O O . LEU A 1 269 ? -43.429 2.572 50.249 1.00 88.06 269 LEU A O 1
ATOM 2232 N N . LEU A 1 270 ? -41.966 3.872 49.150 1.00 87.75 270 LEU A N 1
ATOM 2233 C CA . LEU A 1 270 ? -41.898 4.896 50.195 1.00 87.75 270 LEU A CA 1
ATOM 2234 C C . LEU A 1 270 ? -43.216 5.674 50.314 1.00 87.75 270 LEU A C 1
ATOM 2236 O O . LEU A 1 270 ? -43.694 5.866 51.429 1.00 87.75 270 LEU A O 1
ATOM 2240 N N . VAL A 1 271 ? -43.832 6.061 49.191 1.00 86.38 271 VAL A N 1
ATOM 2241 C CA . VAL A 1 271 ? -45.153 6.722 49.172 1.00 86.38 271 VAL A CA 1
ATOM 2242 C C . VAL A 1 271 ? -46.242 5.810 49.749 1.00 86.38 271 VAL A C 1
ATOM 2244 O O . VAL A 1 271 ? -47.121 6.278 50.464 1.00 86.38 271 VAL A O 1
ATOM 2247 N N . GLN A 1 272 ? -46.149 4.499 49.516 1.00 83.69 272 GLN A N 1
ATOM 2248 C CA . GLN A 1 272 ? -47.043 3.492 50.104 1.00 83.69 272 GLN A CA 1
ATOM 2249 C C . GLN A 1 272 ? -46.818 3.262 51.617 1.00 83.69 272 GLN A C 1
ATOM 2251 O O . GLN A 1 272 ? -47.484 2.419 52.215 1.00 83.69 272 GLN A O 1
ATOM 2256 N N . GLY A 1 273 ? -45.885 3.979 52.253 1.00 82.06 273 GLY A N 1
ATOM 2257 C CA . GLY A 1 273 ? -45.636 3.909 53.696 1.00 82.06 273 GLY A CA 1
ATOM 2258 C C . GLY A 1 273 ? -44.736 2.751 54.139 1.00 82.06 273 GLY A C 1
ATOM 2259 O O . GLY A 1 273 ? -44.630 2.465 55.336 1.00 82.06 273 GLY A O 1
ATOM 2260 N N . TYR A 1 274 ? -44.060 2.062 53.213 1.00 81.69 274 TYR A N 1
ATOM 2261 C CA . TYR A 1 274 ? -43.135 0.993 53.588 1.00 81.69 274 TYR A CA 1
ATOM 2262 C C . TYR A 1 274 ? -41.861 1.530 54.253 1.00 81.69 274 TYR A C 1
ATOM 2264 O O . TYR A 1 274 ? -41.319 2.575 53.901 1.00 81.69 274 TYR A O 1
ATOM 2272 N N . SER A 1 275 ? -41.327 0.763 55.211 1.00 81.38 275 SER A N 1
ATOM 2273 C CA . SER A 1 275 ? -40.103 1.143 55.923 1.00 81.38 275 SER A CA 1
ATOM 2274 C C . SER A 1 275 ? -38.874 1.127 55.010 1.00 81.38 275 SER A C 1
ATOM 2276 O O . SER A 1 275 ? -38.733 0.248 54.156 1.00 81.38 275 SER A O 1
ATOM 2278 N N . LYS A 1 276 ? -37.916 2.032 55.265 1.00 84.69 276 LYS A N 1
ATOM 2279 C CA . LYS A 1 276 ? -36.633 2.114 54.536 1.00 84.69 276 LYS A CA 1
ATOM 2280 C C . LYS A 1 276 ? -35.931 0.751 54.416 1.00 84.69 276 LYS A C 1
ATOM 2282 O O . LYS A 1 276 ? -35.423 0.410 53.354 1.00 84.69 276 LYS A O 1
ATOM 2287 N N . THR A 1 277 ? -35.970 -0.072 55.467 1.00 84.88 277 THR A N 1
ATOM 2288 C CA . THR A 1 277 ? -35.378 -1.423 55.478 1.00 84.88 277 THR A CA 1
ATOM 2289 C C . THR A 1 277 ? -36.085 -2.392 54.529 1.00 84.88 277 THR A C 1
ATOM 2291 O O . THR A 1 277 ? -35.432 -3.220 53.895 1.00 84.88 277 THR A O 1
ATOM 2294 N N . ARG A 1 278 ? -37.416 -2.310 54.412 1.00 85.44 278 ARG A N 1
ATOM 2295 C CA . ARG A 1 278 ? -38.175 -3.129 53.457 1.00 85.44 278 ARG A CA 1
ATOM 2296 C C . ARG A 1 278 ? -37.911 -2.670 52.025 1.00 85.44 278 ARG A C 1
ATOM 2298 O O . ARG A 1 278 ? -37.627 -3.510 51.178 1.00 85.44 278 ARG A O 1
ATOM 2305 N N . VAL A 1 279 ? -37.899 -1.357 51.787 1.00 88.94 279 VAL A N 1
ATOM 2306 C CA . VAL A 1 279 ? -37.556 -0.769 50.480 1.00 88.94 279 VAL A CA 1
ATOM 2307 C C . VAL A 1 279 ? -36.146 -1.177 50.041 1.00 88.94 279 VAL A C 1
ATOM 2309 O O . VAL A 1 279 ? -35.945 -1.540 48.884 1.00 88.94 279 VAL A O 1
ATOM 2312 N N . GLN A 1 280 ? -35.183 -1.215 50.965 1.00 91.69 280 GLN A N 1
ATOM 2313 C CA . GLN A 1 280 ? -33.812 -1.652 50.688 1.00 91.69 280 GLN A CA 1
ATOM 2314 C C . GLN A 1 280 ? -33.737 -3.107 50.225 1.00 91.69 280 GLN A C 1
ATOM 2316 O O . GLN A 1 280 ? -33.082 -3.402 49.227 1.00 91.69 280 GLN A O 1
ATOM 2321 N N . LYS A 1 281 ? -34.430 -4.019 50.917 1.00 89.19 281 LYS A N 1
ATOM 2322 C CA . LYS A 1 281 ? -34.467 -5.439 50.531 1.00 89.19 281 LYS A CA 1
ATOM 2323 C C . LYS A 1 281 ? -35.115 -5.643 49.161 1.00 89.19 281 LYS A C 1
ATOM 2325 O O . LYS A 1 281 ? -34.643 -6.464 48.382 1.00 89.19 281 LYS A O 1
ATOM 2330 N N . GLU A 1 282 ? -36.158 -4.873 48.875 1.00 88.25 282 GLU A N 1
ATOM 2331 C CA . GLU A 1 282 ? -36.998 -5.038 47.689 1.00 88.25 282 GLU A CA 1
ATOM 2332 C C . GLU A 1 282 ? -36.411 -4.396 46.419 1.00 88.25 282 GLU A C 1
ATOM 2334 O O . GLU A 1 282 ? -36.650 -4.871 45.309 1.00 88.25 282 GLU A O 1
ATOM 2339 N N . THR A 1 283 ? -35.633 -3.319 46.565 1.00 90.88 283 THR A N 1
ATOM 2340 C CA . THR A 1 283 ? -35.057 -2.560 45.433 1.00 90.88 283 THR A CA 1
ATOM 2341 C C . THR A 1 283 ? -33.548 -2.724 45.288 1.00 90.88 283 THR A C 1
ATOM 2343 O O . THR A 1 283 ? -32.985 -2.355 44.258 1.00 90.88 283 THR A O 1
ATOM 2346 N N . ARG A 1 284 ? -32.883 -3.298 46.303 1.00 89.00 284 ARG A N 1
ATOM 2347 C CA . ARG A 1 284 ? -31.421 -3.475 46.385 1.00 89.00 284 ARG A CA 1
ATOM 2348 C C . ARG A 1 284 ? -30.625 -2.172 46.218 1.00 89.00 284 ARG A C 1
ATOM 2350 O O . ARG A 1 284 ? -29.449 -2.212 45.865 1.00 89.00 284 ARG A O 1
ATOM 2357 N N . LEU A 1 285 ? -31.253 -1.022 46.457 1.00 91.75 285 LEU A N 1
ATOM 2358 C CA . LEU A 1 285 ? -30.574 0.271 46.503 1.00 91.75 285 LEU A CA 1
ATOM 2359 C C . LEU A 1 285 ? -29.819 0.439 47.825 1.00 91.75 285 LEU A C 1
ATOM 2361 O O . LEU A 1 285 ? -30.108 -0.234 48.817 1.00 91.75 285 LEU A O 1
ATOM 2365 N N . SER A 1 286 ? -28.839 1.342 47.845 1.00 91.56 286 SER A N 1
ATOM 2366 C CA . SER A 1 286 ? -28.121 1.668 49.075 1.00 91.56 286 SER A CA 1
ATOM 2367 C C . SER A 1 286 ? -29.041 2.362 50.082 1.00 91.56 286 SER A C 1
ATOM 2369 O O . SER A 1 286 ? -30.008 3.038 49.722 1.00 91.56 286 SER A O 1
ATOM 2371 N N . TRP A 1 287 ? -28.718 2.209 51.367 1.00 88.69 287 TRP A N 1
ATOM 2372 C CA . TRP A 1 287 ? -29.446 2.869 52.450 1.00 88.69 287 TRP A CA 1
ATOM 2373 C C . TRP A 1 287 ? -29.453 4.396 52.296 1.00 88.69 287 TRP A C 1
ATOM 2375 O O . TRP A 1 287 ? -30.492 5.029 52.471 1.00 88.69 287 TRP A O 1
ATOM 2385 N N . GLU A 1 288 ? -28.313 4.974 51.912 1.00 90.44 288 GLU A N 1
ATOM 2386 C CA . GLU A 1 288 ? -28.137 6.411 51.670 1.00 90.44 288 GLU A CA 1
ATOM 2387 C C . GLU A 1 288 ? -29.118 6.923 50.616 1.00 90.44 288 GLU A C 1
ATOM 2389 O O . GLU A 1 288 ? -29.881 7.849 50.885 1.00 90.44 288 GLU A O 1
ATOM 2394 N N . ARG A 1 289 ? -29.198 6.245 49.466 1.00 90.88 289 ARG A N 1
ATOM 2395 C CA . ARG A 1 289 ? -30.080 6.634 48.361 1.00 90.88 289 ARG A CA 1
ATOM 2396 C C . ARG A 1 289 ? -31.559 6.571 48.745 1.00 90.88 289 ARG A C 1
ATOM 2398 O O . ARG A 1 289 ? -32.348 7.430 48.368 1.00 90.88 289 ARG A O 1
ATOM 2405 N N . ILE A 1 290 ? -31.940 5.567 49.530 1.00 90.94 290 ILE A N 1
ATOM 2406 C CA . ILE A 1 290 ? -33.308 5.439 50.051 1.00 90.94 290 ILE A CA 1
ATOM 2407 C C . ILE A 1 290 ? -33.599 6.538 51.074 1.00 90.94 290 ILE A C 1
ATOM 2409 O O . ILE A 1 290 ? -34.710 7.064 51.116 1.00 90.94 290 ILE A O 1
ATOM 2413 N N . SER A 1 291 ? -32.615 6.905 51.897 1.00 86.31 291 SER A N 1
ATOM 2414 C CA . SER A 1 291 ? -32.764 7.995 52.856 1.00 86.31 291 SER A CA 1
ATOM 2415 C C . SER A 1 291 ? -32.900 9.350 52.162 1.00 86.31 291 SER A C 1
ATOM 2417 O O . SER A 1 291 ? -33.742 10.138 52.585 1.00 86.31 291 SER A O 1
ATOM 2419 N N . GLU A 1 292 ? -32.157 9.586 51.076 1.00 90.06 292 GLU A N 1
ATOM 2420 C CA . GLU A 1 292 ? -32.332 10.754 50.203 1.00 90.06 292 GLU A CA 1
ATOM 2421 C C . GLU A 1 292 ? -33.751 10.815 49.636 1.00 90.06 292 GLU A C 1
ATOM 2423 O O . GLU A 1 292 ? -34.407 11.846 49.752 1.00 90.06 292 GLU A O 1
ATOM 2428 N N . PHE A 1 293 ? -34.264 9.715 49.071 1.00 90.38 293 PHE A N 1
ATOM 2429 C CA . PHE A 1 293 ? -35.631 9.684 48.539 1.00 90.38 293 PHE A CA 1
ATOM 2430 C C . PHE A 1 293 ? -36.681 9.927 49.615 1.00 90.38 293 PHE A C 1
ATOM 2432 O O . PHE A 1 293 ? -37.610 10.696 49.400 1.00 90.38 293 PHE A O 1
ATOM 2439 N N . HIS A 1 294 ? -36.526 9.311 50.782 1.00 85.75 294 HIS A N 1
ATOM 2440 C CA . HIS A 1 294 ? -37.446 9.503 51.896 1.00 85.75 294 HIS A CA 1
ATOM 2441 C C . HIS A 1 294 ? -37.445 10.950 52.406 1.00 85.75 294 HIS A C 1
ATOM 2443 O O . HIS A 1 294 ? -38.506 11.478 52.724 1.00 85.75 294 HIS A O 1
ATOM 2449 N N . ALA A 1 295 ? -36.274 11.591 52.484 1.00 84.50 295 ALA A N 1
ATOM 2450 C CA . ALA A 1 295 ? -36.159 12.998 52.861 1.00 84.50 295 ALA A CA 1
ATOM 2451 C C . ALA A 1 295 ? -36.762 13.918 51.787 1.00 84.50 295 ALA A C 1
ATOM 2453 O O . ALA A 1 295 ? -37.529 14.819 52.111 1.00 84.50 295 ALA A O 1
ATOM 2454 N N . ALA A 1 296 ? -36.474 13.655 50.509 1.00 87.06 296 ALA A N 1
ATOM 2455 C CA . ALA A 1 296 ? -36.994 14.426 49.381 1.00 87.06 296 ALA A CA 1
ATOM 2456 C C . ALA A 1 296 ? -38.521 14.329 49.237 1.00 87.06 296 ALA A C 1
ATOM 2458 O O . ALA A 1 296 ? -39.153 15.272 48.774 1.00 87.06 296 ALA A O 1
ATOM 2459 N N . LEU A 1 297 ? -39.119 13.206 49.643 1.00 86.50 297 LEU A N 1
ATOM 2460 C CA . LEU A 1 297 ? -40.571 13.026 49.675 1.00 86.50 297 LEU A CA 1
ATOM 2461 C C . LEU A 1 297 ? -41.245 13.755 50.850 1.00 86.50 297 LEU A C 1
ATOM 2463 O O . LEU A 1 297 ? -42.460 13.661 50.988 1.00 86.50 297 LEU A O 1
ATOM 2467 N N . GLY A 1 298 ? -40.486 14.451 51.707 1.00 76.50 298 GLY A N 1
ATOM 2468 C CA . GLY A 1 298 ? -41.038 15.161 52.862 1.00 76.50 298 GLY A CA 1
ATOM 2469 C C . GLY A 1 298 ? -41.719 14.233 53.867 1.00 76.50 298 GLY A C 1
ATOM 2470 O O . GLY A 1 298 ? -42.518 14.688 54.679 1.00 76.50 298 GLY A O 1
ATOM 2471 N N . ILE A 1 299 ? -41.422 12.929 53.810 1.00 71.19 299 ILE A N 1
ATOM 2472 C CA . ILE A 1 299 ? -41.905 11.966 54.791 1.00 71.19 299 ILE A CA 1
ATOM 2473 C C . ILE A 1 299 ? -41.121 12.280 56.058 1.00 71.19 299 ILE A C 1
ATOM 2475 O O . ILE A 1 299 ? -39.961 11.872 56.195 1.00 71.19 299 ILE A O 1
ATOM 2479 N N . GLU A 1 300 ? -41.723 13.076 56.942 1.00 56.62 300 GLU A N 1
ATOM 2480 C CA . GLU A 1 300 ? -41.146 13.380 58.241 1.00 56.62 300 GLU A CA 1
ATOM 2481 C C . GLU A 1 300 ? -40.749 12.056 58.886 1.00 56.62 300 GLU A C 1
ATOM 2483 O O . GLU A 1 300 ? -41.541 11.112 58.974 1.00 56.62 300 GLU A O 1
ATOM 2488 N N . SER A 1 301 ? -39.480 11.946 59.286 1.00 49.53 301 SER A N 1
ATOM 2489 C CA . SER A 1 301 ? -39.074 10.858 60.157 1.00 49.53 301 SER A CA 1
ATOM 2490 C C . SER A 1 301 ? -39.772 11.105 61.482 1.00 49.53 301 SER A C 1
ATOM 2492 O O . SER A 1 301 ? -39.229 11.771 62.365 1.00 49.53 301 SER A O 1
ATOM 2494 N N . VAL A 1 302 ? -40.998 10.611 61.604 1.00 43.94 302 VAL A N 1
ATOM 2495 C CA . VAL A 1 302 ? -41.686 10.561 62.877 1.00 43.94 302 VAL A CA 1
ATOM 2496 C C . VAL A 1 302 ? -40.847 9.608 63.720 1.00 43.94 302 VAL A C 1
ATOM 2498 O O . VAL A 1 302 ? -40.920 8.387 63.607 1.00 43.94 302 VAL A O 1
ATOM 2501 N N . ASN A 1 303 ? -39.955 10.195 64.515 1.00 42.06 303 ASN A N 1
ATOM 2502 C CA . ASN A 1 303 ? -39.115 9.530 65.509 1.00 42.06 303 ASN A CA 1
ATOM 2503 C C . ASN A 1 303 ? -39.950 9.010 66.694 1.00 42.06 303 ASN A C 1
ATOM 2505 O O . ASN A 1 303 ? -39.416 8.549 67.700 1.00 42.06 303 ASN A O 1
ATOM 2509 N N . GLU A 1 304 ? -41.270 9.052 66.576 1.00 43.06 304 GLU A N 1
ATOM 2510 C CA . GLU A 1 304 ? -42.204 8.371 67.446 1.00 43.06 304 GLU A CA 1
ATOM 2511 C C . GLU A 1 304 ? -42.587 7.070 66.747 1.00 43.06 304 GLU A C 1
ATOM 2513 O O . GLU A 1 304 ? -42.863 7.068 65.554 1.00 43.06 304 GLU A O 1
ATOM 2518 N N . GLY A 1 305 ? -42.554 5.941 67.455 1.00 45.81 305 GLY A N 1
ATOM 2519 C CA . GLY A 1 305 ? -42.776 4.589 66.927 1.00 45.81 305 GLY A CA 1
ATOM 2520 C C . GLY A 1 305 ? -44.189 4.304 66.384 1.00 45.81 305 GLY A C 1
ATOM 2521 O O . GLY A 1 305 ? -44.764 3.264 66.704 1.00 45.81 305 GLY A O 1
ATOM 2522 N N . HIS A 1 306 ? -44.717 5.194 65.549 1.00 47.62 306 HIS A N 1
ATOM 2523 C CA . HIS A 1 306 ? -45.997 5.196 64.861 1.00 47.62 306 HIS A CA 1
ATOM 2524 C C . HIS A 1 306 ? -45.816 4.821 63.386 1.00 47.62 306 HIS A C 1
ATOM 2526 O O . HIS A 1 306 ? -46.379 5.434 62.489 1.00 47.62 306 HIS A O 1
ATOM 2532 N N . ASN A 1 307 ? -45.037 3.773 63.107 1.00 58.00 307 ASN A N 1
ATOM 2533 C CA . ASN A 1 307 ? -45.203 3.083 61.830 1.00 58.00 307 ASN A CA 1
ATOM 2534 C C . ASN A 1 307 ? -46.527 2.303 61.903 1.00 58.00 307 ASN A C 1
ATOM 2536 O O . ASN A 1 307 ? -46.738 1.572 62.874 1.00 58.00 307 ASN A O 1
ATOM 2540 N N . GLN A 1 308 ? -47.404 2.439 60.909 1.00 57.50 308 GLN A N 1
ATOM 2541 C CA . GLN A 1 308 ? -48.691 1.738 60.847 1.00 57.50 308 GLN A CA 1
ATOM 2542 C C . GLN A 1 308 ? -48.526 0.223 61.044 1.00 57.50 308 GLN A C 1
ATOM 2544 O O . GLN A 1 308 ? -49.255 -0.385 61.822 1.00 57.50 308 GLN A O 1
ATOM 2549 N N . SER A 1 309 ? -47.445 -0.355 60.508 1.00 59.16 309 SER A N 1
ATOM 2550 C CA . SER A 1 309 ? -47.086 -1.762 60.734 1.00 59.16 309 SER A CA 1
ATOM 2551 C C . SER A 1 309 ? -46.734 -2.085 62.201 1.00 59.16 309 SER A C 1
ATOM 2553 O O . SER A 1 309 ? -47.071 -3.157 62.705 1.00 59.16 309 SER A O 1
ATOM 2555 N N . ASN A 1 310 ? -46.101 -1.157 62.931 1.00 65.94 310 ASN A N 1
ATOM 2556 C CA . ASN A 1 310 ? -45.831 -1.313 64.367 1.00 65.94 310 ASN A CA 1
ATOM 2557 C C . ASN A 1 310 ? -47.102 -1.142 65.211 1.00 65.94 310 ASN A C 1
ATOM 2559 O O . ASN A 1 310 ? -47.227 -1.802 66.244 1.00 65.94 310 ASN A O 1
ATOM 2563 N N . SER A 1 311 ? -48.024 -0.274 64.783 1.00 67.94 311 SER A N 1
ATOM 2564 C CA . SER A 1 311 ? -49.343 -0.109 65.403 1.00 67.94 311 SER A CA 1
ATOM 2565 C C . SER A 1 311 ? -50.177 -1.386 65.259 1.00 67.94 311 SER A C 1
ATOM 2567 O O . SER A 1 311 ? -50.612 -1.955 66.258 1.00 67.94 311 SER A O 1
ATOM 2569 N N . GLU A 1 312 ? -50.276 -1.932 64.044 1.00 75.00 312 GLU A N 1
ATOM 2570 C CA . GLU A 1 312 ? -50.975 -3.192 63.758 1.00 75.00 312 GLU A CA 1
ATOM 2571 C C . GLU A 1 312 ? -50.367 -4.377 64.524 1.00 75.00 312 GLU A C 1
ATOM 2573 O O . GLU A 1 312 ? -51.081 -5.168 65.146 1.00 75.00 312 GLU A O 1
ATOM 2578 N N . ALA A 1 313 ? -49.033 -4.491 64.552 1.00 76.50 313 ALA A N 1
ATOM 2579 C CA . ALA A 1 313 ? -48.351 -5.546 65.302 1.00 76.50 313 ALA A CA 1
ATOM 2580 C C . ALA A 1 313 ? -48.581 -5.436 66.821 1.00 76.50 313 ALA A C 1
ATOM 2582 O O . ALA A 1 313 ? -48.637 -6.460 67.514 1.00 76.50 313 ALA A O 1
ATOM 2583 N N . ARG A 1 314 ? -48.713 -4.211 67.348 1.00 80.56 314 ARG A N 1
ATOM 2584 C CA . ARG A 1 314 ? -49.033 -3.947 68.757 1.00 80.56 314 ARG A CA 1
ATOM 2585 C C . ARG A 1 314 ? -50.473 -4.336 69.064 1.00 80.56 314 ARG A C 1
ATOM 2587 O O . ARG A 1 314 ? -50.674 -5.166 69.945 1.00 80.56 314 ARG A O 1
ATOM 2594 N N . GLN A 1 315 ? -51.435 -3.827 68.296 1.00 82.88 315 GLN A N 1
ATOM 2595 C CA . GLN A 1 315 ? -52.859 -4.135 68.451 1.00 82.88 315 GLN A CA 1
ATOM 2596 C C . GLN A 1 315 ? -53.115 -5.641 68.389 1.00 82.88 315 GLN A C 1
ATOM 2598 O O . GLN A 1 315 ? -53.764 -6.197 69.274 1.00 82.88 315 GLN A O 1
ATOM 2603 N N . ARG A 1 316 ? -52.511 -6.337 67.416 1.00 86.50 316 ARG A N 1
ATOM 2604 C CA . ARG A 1 316 ? -52.627 -7.795 67.294 1.00 86.50 316 ARG A CA 1
ATOM 2605 C C . ARG A 1 316 ? -52.075 -8.524 68.518 1.00 86.50 316 ARG A C 1
ATOM 2607 O O . ARG A 1 316 ? -52.665 -9.502 68.965 1.00 86.50 316 ARG A O 1
ATOM 2614 N N . ARG A 1 317 ? -50.947 -8.073 69.075 1.00 86.12 317 ARG A N 1
ATOM 2615 C CA . ARG A 1 317 ? -50.370 -8.677 70.286 1.00 86.12 317 ARG A CA 1
ATOM 2616 C C . ARG A 1 317 ? -51.275 -8.468 71.496 1.00 86.12 317 ARG A C 1
ATOM 2618 O O . ARG A 1 317 ? -51.492 -9.425 72.233 1.00 86.12 317 ARG A O 1
ATOM 2625 N N . THR A 1 318 ? -51.778 -7.252 71.684 1.00 88.88 318 THR A N 1
ATOM 2626 C CA . THR A 1 318 ? -52.682 -6.907 72.785 1.00 88.88 318 THR A CA 1
ATOM 2627 C C . THR A 1 318 ? -53.969 -7.725 72.703 1.00 88.88 318 THR A C 1
ATOM 2629 O O . THR A 1 318 ? -54.329 -8.383 73.676 1.00 88.88 318 THR A O 1
ATOM 2632 N N . ALA A 1 319 ? -54.587 -7.801 71.520 1.00 90.31 319 ALA A N 1
ATOM 2633 C CA . ALA A 1 319 ? -55.783 -8.607 71.278 1.00 90.31 319 ALA A CA 1
ATOM 2634 C C . ALA A 1 319 ? -55.562 -10.093 71.607 1.00 90.31 319 ALA A C 1
ATOM 2636 O O . ALA A 1 319 ? -56.311 -10.665 72.392 1.00 90.31 319 ALA A O 1
ATOM 2637 N N . LEU A 1 320 ? -54.484 -10.699 71.094 1.00 91.62 320 LEU A N 1
ATOM 2638 C CA . LEU A 1 320 ? -54.161 -12.107 71.364 1.00 91.62 320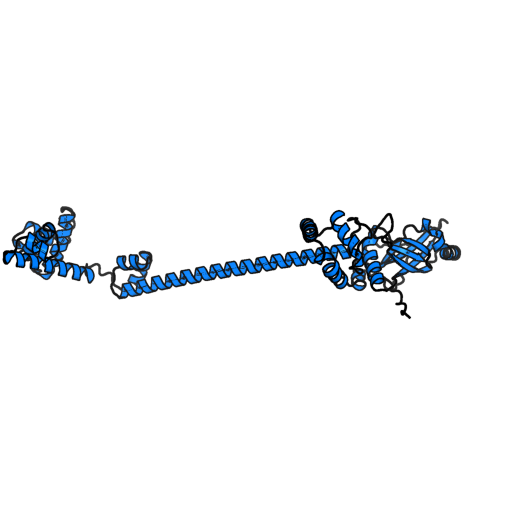 LEU A CA 1
ATOM 2639 C C . LEU A 1 320 ? -53.865 -12.379 72.846 1.00 91.62 320 LEU A C 1
ATOM 2641 O O . LEU A 1 320 ? -54.097 -13.488 73.330 1.00 91.62 320 LEU A O 1
ATOM 2645 N N . ALA A 1 321 ? -53.317 -11.399 73.566 1.00 92.12 321 ALA A N 1
ATOM 2646 C CA . ALA A 1 321 ? -53.049 -11.527 74.992 1.00 92.12 321 ALA A CA 1
ATOM 2647 C C . ALA A 1 321 ? -54.348 -11.504 75.814 1.00 92.12 321 ALA A C 1
ATOM 2649 O O . ALA A 1 321 ? -54.533 -12.364 76.676 1.00 92.12 321 ALA A O 1
ATOM 2650 N N . PHE A 1 322 ? -55.264 -10.578 75.516 1.00 92.75 322 PHE A N 1
ATOM 2651 C CA . PHE A 1 322 ? -56.566 -10.509 76.185 1.00 92.75 322 PHE A CA 1
ATOM 2652 C C . PHE A 1 322 ? -57.490 -11.669 75.817 1.00 92.75 322 PHE A C 1
ATOM 2654 O O . PHE A 1 322 ? -58.168 -12.197 76.692 1.00 92.75 322 PHE A O 1
ATOM 2661 N N . GLU A 1 323 ? -57.462 -12.134 74.570 1.00 93.25 323 GLU A N 1
ATOM 2662 C CA . GLU A 1 323 ? -58.172 -13.346 74.157 1.00 93.25 323 GLU A CA 1
ATOM 2663 C C . GLU A 1 323 ? -57.677 -14.574 74.938 1.00 93.25 323 GLU A C 1
ATOM 2665 O O . GLU A 1 323 ? -58.479 -15.353 75.449 1.00 93.25 323 GLU A O 1
ATOM 2670 N N . ALA A 1 324 ? -56.357 -14.715 75.116 1.00 92.88 324 ALA A N 1
ATOM 2671 C CA . ALA A 1 324 ? -55.799 -15.794 75.930 1.00 92.88 324 ALA A CA 1
ATOM 2672 C C . ALA A 1 324 ? -56.273 -15.713 77.392 1.00 92.88 324 ALA A C 1
ATOM 2674 O O . ALA A 1 324 ? -56.536 -16.746 78.009 1.00 92.88 324 ALA A O 1
ATOM 2675 N N . LEU A 1 325 ? -56.389 -14.500 77.945 1.00 93.75 325 LEU A N 1
ATOM 2676 C CA . LEU A 1 325 ? -56.890 -14.283 79.303 1.00 93.75 325 LEU A CA 1
ATOM 2677 C C . LEU A 1 325 ? -58.375 -14.653 79.424 1.00 93.75 325 LEU A C 1
ATOM 2679 O O . LEU A 1 325 ? -58.736 -15.367 80.355 1.00 93.75 325 LEU A O 1
ATOM 2683 N N . ALA A 1 326 ? -59.204 -14.255 78.456 1.00 92.31 326 ALA A N 1
ATOM 2684 C CA . ALA A 1 326 ? -60.625 -14.597 78.419 1.00 92.31 326 ALA A CA 1
ATOM 2685 C C . ALA A 1 326 ? -60.853 -16.116 78.320 1.00 92.31 326 ALA A C 1
ATOM 2687 O O . ALA A 1 326 ? -61.647 -16.675 79.074 1.00 92.31 326 ALA A O 1
ATOM 2688 N N . LEU A 1 327 ? -60.103 -16.807 77.453 1.00 92.69 327 LEU A N 1
ATOM 2689 C CA . LEU A 1 327 ? -60.163 -18.269 77.336 1.00 92.69 327 LEU A CA 1
ATOM 2690 C C . LEU A 1 327 ? -59.759 -18.970 78.641 1.00 92.69 327 LEU A C 1
ATOM 2692 O O . LEU A 1 327 ? -60.345 -19.991 79.006 1.00 92.69 327 LEU A O 1
ATOM 2696 N N . GLN A 1 328 ? -58.774 -18.423 79.361 1.00 93.88 328 GLN A N 1
ATOM 2697 C CA . GLN A 1 328 ? -58.367 -18.951 80.661 1.00 93.88 328 GLN A CA 1
ATOM 2698 C C . GLN A 1 328 ? -59.462 -18.776 81.724 1.00 93.88 328 GLN A C 1
ATOM 2700 O O . GLN A 1 328 ? -59.666 -19.680 82.532 1.00 93.88 328 GLN A O 1
ATOM 2705 N N . GLU A 1 329 ? -60.169 -17.646 81.732 1.00 92.06 329 GLU A N 1
ATOM 2706 C CA . GLU A 1 329 ? -61.278 -17.391 82.667 1.00 92.06 329 GLU A CA 1
ATOM 2707 C C . GLU A 1 329 ? -62.498 -18.274 82.386 1.00 92.06 329 GLU A C 1
ATOM 2709 O O . GLU A 1 329 ? -63.221 -18.637 83.308 1.00 92.06 329 GLU A O 1
ATOM 2714 N N . GLN A 1 330 ? -62.662 -18.709 81.137 1.00 91.12 330 GLN A N 1
ATOM 2715 C CA . GLN A 1 330 ? -63.650 -19.710 80.723 1.00 91.12 330 GLN A CA 1
ATOM 2716 C C . GLN A 1 330 ? -63.230 -21.159 81.050 1.00 91.12 330 GLN A C 1
ATOM 2718 O O . GLN A 1 330 ? -63.937 -22.099 80.697 1.00 91.12 330 GLN A O 1
ATOM 2723 N N . GLY A 1 331 ? -62.088 -21.360 81.719 1.00 91.62 331 GLY A N 1
ATOM 2724 C CA . GLY A 1 331 ? -61.617 -22.672 82.175 1.00 91.62 331 GLY A CA 1
ATOM 2725 C C . GLY A 1 331 ? -60.687 -23.411 81.208 1.00 91.62 331 GLY A C 1
ATOM 2726 O O . GLY A 1 331 ? -60.287 -24.536 81.506 1.00 91.62 331 GLY A O 1
ATOM 2727 N N . SER A 1 332 ? -60.293 -22.803 80.083 1.00 93.69 332 SER A N 1
ATOM 2728 C CA . SER A 1 332 ? -59.359 -23.434 79.138 1.00 93.69 332 SER A CA 1
ATOM 2729 C C . SER A 1 332 ? -57.966 -23.584 79.754 1.00 93.69 332 SER A C 1
ATOM 2731 O O . SER A 1 332 ? -57.429 -22.651 80.366 1.00 93.69 332 SER A O 1
ATOM 2733 N N . THR A 1 333 ? -57.317 -24.736 79.553 1.00 93.69 333 THR A N 1
ATOM 2734 C CA . THR A 1 333 ? -55.933 -24.909 80.005 1.00 93.69 333 THR A CA 1
ATOM 2735 C C . THR A 1 333 ? -54.964 -24.160 79.086 1.00 93.69 333 THR A C 1
ATOM 2737 O O . THR A 1 333 ? -55.261 -23.838 77.936 1.00 93.69 333 THR A O 1
ATOM 2740 N N . ARG A 1 334 ? -53.733 -23.913 79.555 1.00 92.88 334 ARG A N 1
ATOM 2741 C CA . ARG A 1 334 ? -52.693 -23.268 78.727 1.00 92.88 334 ARG A CA 1
ATOM 2742 C C . ARG A 1 334 ? -52.371 -24.053 77.449 1.00 92.88 334 ARG A C 1
ATOM 2744 O O . ARG A 1 334 ? -51.918 -23.449 76.481 1.00 92.88 334 ARG A O 1
ATOM 2751 N N . ARG A 1 335 ? -52.567 -25.378 77.456 1.00 93.19 335 ARG A N 1
ATOM 2752 C CA . ARG A 1 335 ? -52.369 -26.235 76.280 1.00 93.19 335 ARG A CA 1
ATOM 2753 C C . ARG A 1 335 ? -53.490 -26.023 75.261 1.00 93.19 335 ARG A C 1
ATOM 2755 O O . ARG A 1 335 ? -53.195 -25.900 74.078 1.00 93.19 335 ARG A O 1
ATOM 2762 N N . ASP A 1 336 ? -54.725 -25.889 75.729 1.00 91.12 336 ASP A N 1
ATOM 2763 C CA . ASP A 1 336 ? -55.887 -25.654 74.866 1.00 91.12 336 ASP A CA 1
ATOM 2764 C C . ASP A 1 336 ? -55.799 -24.273 74.211 1.00 91.12 336 ASP A C 1
ATOM 2766 O O . ASP A 1 336 ? -55.938 -24.152 72.998 1.00 91.12 336 ASP A O 1
ATOM 2770 N N . ILE A 1 337 ? -55.419 -23.244 74.979 1.00 93.50 337 ILE A N 1
ATOM 2771 C CA . ILE A 1 337 ? -55.195 -21.888 74.450 1.00 93.50 337 ILE A CA 1
ATOM 2772 C C . ILE A 1 337 ? -54.072 -21.878 73.400 1.00 93.50 337 ILE A C 1
ATOM 2774 O O . ILE A 1 337 ? -54.188 -21.215 72.371 1.00 93.50 337 ILE A O 1
ATOM 2778 N N . ALA A 1 338 ? -52.989 -22.629 73.634 1.00 93.25 338 ALA A N 1
ATOM 2779 C CA . ALA A 1 338 ? -51.878 -22.749 72.689 1.00 93.25 338 ALA A CA 1
ATOM 2780 C C . ALA A 1 338 ? -52.327 -23.395 71.368 1.00 93.25 338 ALA A C 1
ATOM 2782 O O . ALA A 1 338 ? -51.948 -22.924 70.295 1.00 93.25 338 ALA A O 1
ATOM 2783 N N . SER A 1 339 ? -53.182 -24.420 71.455 1.00 91.50 339 SER A N 1
ATOM 2784 C CA . SER A 1 339 ? -53.793 -25.072 70.295 1.00 91.50 339 SER A CA 1
ATOM 2785 C C . SER A 1 339 ? -54.714 -24.123 69.525 1.00 91.50 339 SER A C 1
ATOM 2787 O O . SER A 1 339 ? -54.599 -24.024 68.308 1.00 91.50 339 SER A O 1
ATOM 2789 N N . VAL A 1 340 ? -55.588 -23.388 70.222 1.00 91.31 340 VAL A N 1
ATOM 2790 C CA . VAL A 1 340 ? -56.542 -22.444 69.611 1.00 91.31 340 VAL A CA 1
ATOM 2791 C C . VAL A 1 340 ? -55.822 -21.282 68.922 1.00 91.31 340 VAL A C 1
ATOM 2793 O O . VAL A 1 340 ? -56.171 -20.906 67.808 1.00 91.31 340 VAL A O 1
ATOM 2796 N N . GLN A 1 341 ? -54.777 -20.734 69.546 1.00 91.19 341 GLN A N 1
ATOM 2797 C CA . GLN A 1 341 ? -54.037 -19.587 69.009 1.00 91.19 341 GLN A CA 1
ATOM 2798 C C . GLN A 1 341 ? -52.873 -19.970 68.077 1.00 91.19 341 GLN A C 1
ATOM 2800 O O . GLN A 1 341 ? -52.131 -19.081 67.643 1.00 91.19 341 GLN A O 1
ATOM 2805 N N . GLY A 1 342 ? -52.669 -21.266 67.806 1.00 91.44 342 GLY A N 1
ATOM 2806 C CA . GLY A 1 342 ? -51.603 -21.769 66.935 1.00 91.44 342 GLY A CA 1
ATOM 2807 C C . GLY A 1 342 ? -50.193 -21.382 67.396 1.00 91.44 342 GLY A C 1
ATOM 2808 O O . GLY A 1 342 ? -49.360 -20.989 66.579 1.00 91.44 342 GLY A O 1
ATOM 2809 N N . CYS A 1 343 ? -49.918 -21.417 68.704 1.00 91.75 343 CYS A N 1
ATOM 2810 C CA . CYS A 1 343 ? -48.627 -21.014 69.269 1.00 91.75 343 CYS A CA 1
ATOM 2811 C C . CYS A 1 343 ? -48.122 -21.990 70.345 1.00 91.75 343 CYS A C 1
ATOM 2813 O O . CYS A 1 343 ? -48.781 -22.966 70.684 1.00 91.75 343 CYS A O 1
ATOM 2815 N N . SER A 1 344 ? -46.914 -21.770 70.873 1.00 92.88 344 SER A N 1
ATOM 2816 C CA . SER A 1 344 ? -46.361 -22.620 71.936 1.00 92.88 344 SER A CA 1
ATOM 2817 C C . SER A 1 344 ? -46.958 -22.295 73.310 1.00 92.88 344 SER A C 1
ATOM 2819 O O . SER A 1 344 ? -47.326 -21.154 73.594 1.00 92.88 344 SER A O 1
ATOM 2821 N N . VAL A 1 345 ? -46.959 -23.274 74.221 1.00 91.81 345 VAL A N 1
ATOM 2822 C CA . VAL A 1 345 ? -47.404 -23.081 75.617 1.00 91.81 345 VAL A CA 1
ATOM 2823 C C . VAL A 1 345 ? -46.603 -21.979 76.329 1.00 91.81 345 VAL A C 1
ATOM 2825 O O . VAL A 1 345 ? -47.163 -21.216 77.115 1.00 91.81 345 VAL A O 1
ATOM 2828 N N . GLU A 1 346 ? -45.310 -21.834 76.025 1.00 92.06 346 GLU A N 1
ATOM 2829 C CA . GLU A 1 346 ? -44.480 -20.733 76.541 1.00 92.06 346 GLU A CA 1
ATOM 2830 C C . GLU A 1 346 ? -44.940 -19.360 76.028 1.00 92.06 346 GLU A C 1
ATOM 2832 O O . GLU A 1 346 ? -44.989 -18.393 76.789 1.00 92.06 346 GLU A O 1
ATOM 2837 N N . THR A 1 347 ? -45.372 -19.272 74.766 1.00 90.62 347 THR A N 1
ATOM 2838 C CA . THR A 1 347 ? -45.951 -18.036 74.213 1.00 90.62 347 THR A CA 1
ATOM 2839 C C . THR A 1 347 ? -47.241 -17.661 74.940 1.00 90.62 347 THR A C 1
ATOM 2841 O O . THR A 1 347 ? -47.441 -16.492 75.272 1.00 90.62 347 THR A O 1
ATOM 2844 N N . VAL A 1 348 ? -48.087 -18.647 75.253 1.00 92.38 348 VAL A N 1
ATOM 2845 C CA . VAL A 1 348 ? -49.311 -18.437 76.041 1.00 92.38 348 VAL A CA 1
ATOM 2846 C C . VAL A 1 348 ? -48.990 -17.948 77.452 1.00 92.38 348 VAL A C 1
ATOM 2848 O O . VAL A 1 348 ? -49.627 -17.011 77.924 1.00 92.38 348 VAL A O 1
ATOM 2851 N N . LYS A 1 349 ? -47.974 -18.509 78.125 1.00 94.38 349 LYS A N 1
ATOM 2852 C CA . LYS A 1 349 ? -47.540 -18.021 79.449 1.00 94.38 349 LYS A CA 1
ATOM 2853 C C . LYS A 1 349 ? -47.151 -16.544 79.410 1.00 94.38 349 LYS A C 1
ATOM 2855 O O . LYS A 1 349 ? -47.579 -15.787 80.279 1.00 94.38 349 LYS A O 1
ATOM 2860 N N . LEU A 1 350 ? -46.371 -16.135 78.407 1.00 91.81 350 LEU A N 1
ATOM 2861 C CA . LEU A 1 350 ? -45.972 -14.737 78.231 1.00 91.81 350 LEU A CA 1
ATOM 2862 C C . LEU A 1 350 ? -47.181 -13.835 77.959 1.00 91.81 350 LEU A C 1
ATOM 2864 O O . LEU A 1 350 ? -47.314 -12.804 78.608 1.00 91.81 350 LEU A O 1
ATOM 2868 N N . ARG A 1 351 ? -48.092 -14.252 77.069 1.00 93.69 351 ARG A N 1
ATOM 2869 C CA . ARG A 1 351 ? -49.335 -13.521 76.763 1.00 93.69 351 ARG A CA 1
ATOM 2870 C C . ARG A 1 351 ? -50.214 -13.330 77.991 1.00 93.69 351 ARG A C 1
ATOM 2872 O O . ARG A 1 351 ? -50.659 -12.220 78.241 1.00 93.69 351 ARG A O 1
ATOM 2879 N N . LEU A 1 352 ? -50.420 -14.382 78.780 1.00 93.62 352 LEU A N 1
ATOM 2880 C CA . LEU A 1 352 ? -51.203 -14.311 80.014 1.00 93.62 352 LEU A CA 1
ATOM 2881 C C . LEU A 1 352 ? -50.545 -13.401 81.054 1.00 93.62 352 LEU A C 1
ATOM 2883 O O . LEU A 1 352 ? -51.235 -12.632 81.716 1.00 93.62 352 LEU A O 1
ATOM 2887 N N . ARG A 1 353 ? -49.216 -13.469 81.197 1.00 92.56 353 ARG A N 1
ATOM 2888 C CA . ARG A 1 353 ? -48.464 -12.577 82.090 1.00 92.56 353 ARG A CA 1
ATOM 2889 C C . ARG A 1 353 ? -48.596 -11.115 81.661 1.00 92.56 353 ARG A C 1
ATOM 2891 O O . ARG A 1 353 ? -48.753 -10.246 82.510 1.00 92.56 353 ARG A O 1
ATOM 2898 N N . ASP A 1 354 ? -48.525 -10.846 80.362 1.00 92.88 354 ASP A N 1
ATOM 2899 C CA . ASP A 1 354 ? -48.685 -9.505 79.801 1.00 92.88 354 ASP A CA 1
ATOM 2900 C C . ASP A 1 354 ? -50.131 -9.003 79.970 1.00 92.88 354 ASP A C 1
ATOM 2902 O O . ASP A 1 354 ? -50.334 -7.925 80.513 1.00 92.88 354 ASP A O 1
ATOM 2906 N N . ALA A 1 355 ? -51.139 -9.813 79.632 1.00 92.81 355 ALA A N 1
ATOM 2907 C CA . ALA A 1 355 ? -52.553 -9.447 79.754 1.00 92.81 355 ALA A CA 1
ATOM 2908 C C . ALA A 1 355 ? -52.994 -9.185 81.200 1.00 92.81 355 ALA A C 1
ATOM 2910 O O . ALA A 1 355 ? -53.728 -8.234 81.453 1.00 92.81 355 ALA A O 1
ATOM 2911 N N . ARG A 1 356 ? -52.540 -10.003 82.163 1.00 93.31 356 ARG A N 1
ATOM 2912 C CA . ARG A 1 356 ? -52.832 -9.788 83.592 1.00 93.31 356 ARG A CA 1
ATOM 2913 C C . ARG A 1 356 ? -52.255 -8.469 84.083 1.00 93.31 356 ARG A C 1
ATOM 2915 O O . ARG A 1 356 ? -52.960 -7.717 84.745 1.00 93.31 356 ARG A O 1
ATOM 2922 N N . PHE A 1 357 ? -51.005 -8.189 83.713 1.00 94.38 357 PHE A N 1
ATOM 2923 C CA . PHE A 1 357 ? -50.368 -6.923 84.040 1.00 94.38 357 PHE A CA 1
ATOM 2924 C C . PHE A 1 357 ? -51.114 -5.745 83.408 1.00 94.38 357 PHE A C 1
ATOM 2926 O O . PHE A 1 357 ? -51.465 -4.813 84.112 1.00 94.38 357 PHE A O 1
ATOM 2933 N N . TRP A 1 358 ? -51.432 -5.794 82.112 1.00 94.00 358 TRP A N 1
ATOM 2934 C CA . TRP A 1 358 ? -52.138 -4.693 81.451 1.00 94.00 358 TRP A CA 1
ATOM 2935 C C . TRP A 1 358 ? -53.560 -4.484 81.968 1.00 94.00 358 TRP A C 1
ATOM 2937 O O . TRP A 1 358 ? -54.028 -3.357 81.938 1.00 94.00 358 TRP A O 1
ATOM 2947 N N . ARG A 1 359 ? -54.241 -5.535 82.446 1.00 92.19 359 ARG A N 1
ATOM 2948 C CA . ARG A 1 359 ? -55.579 -5.422 83.045 1.00 92.19 359 ARG A CA 1
ATOM 2949 C C . ARG A 1 359 ? -55.555 -4.767 84.420 1.00 92.19 359 ARG A C 1
ATOM 2951 O O . ARG A 1 359 ? -56.497 -4.066 84.783 1.00 92.19 359 ARG A O 1
ATOM 2958 N N . THR A 1 360 ? -54.544 -5.076 85.227 1.00 89.69 360 THR A N 1
ATOM 2959 C CA . THR A 1 360 ? -54.467 -4.599 86.613 1.00 89.69 360 THR A CA 1
ATOM 2960 C C . THR A 1 360 ? -53.017 -4.267 86.974 1.00 89.69 360 THR A C 1
ATOM 2962 O O . THR A 1 360 ? -52.386 -5.003 87.735 1.00 89.69 360 THR A O 1
ATOM 2965 N N . PRO A 1 361 ? -52.465 -3.165 86.426 1.00 90.06 361 PRO A N 1
ATOM 2966 C CA . PRO A 1 361 ? -51.030 -2.874 86.507 1.00 90.06 361 PRO A CA 1
ATOM 2967 C C . PRO A 1 361 ? -50.532 -2.650 87.936 1.00 90.06 361 PRO A C 1
ATOM 2969 O O . PRO A 1 361 ? -49.389 -2.957 88.253 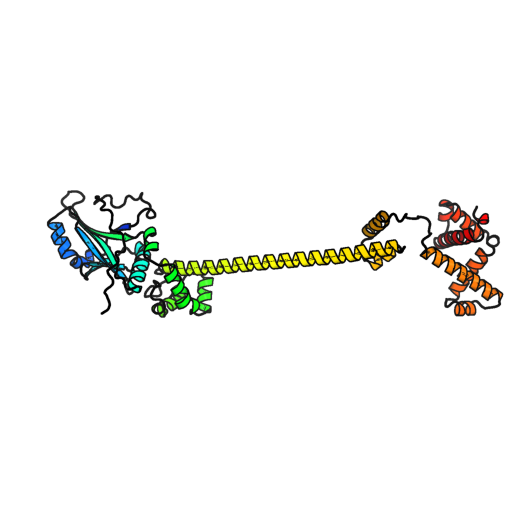1.00 90.06 361 PRO A O 1
ATOM 2972 N N . GLU A 1 362 ? -51.404 -2.159 88.814 1.00 89.12 362 GLU A N 1
ATOM 2973 C CA . GLU A 1 362 ? -51.095 -1.854 90.215 1.00 89.12 362 GLU A CA 1
ATOM 2974 C C . GLU A 1 362 ? -50.789 -3.099 91.063 1.00 89.12 362 GLU A C 1
ATOM 2976 O O . GLU A 1 362 ? -50.131 -2.988 92.093 1.00 89.12 362 GLU A O 1
ATOM 2981 N N . GLN A 1 363 ? -51.224 -4.292 90.634 1.00 88.94 363 GLN A N 1
ATOM 2982 C CA . GLN A 1 363 ? -50.928 -5.547 91.340 1.00 88.94 363 GLN A CA 1
ATOM 2983 C C . GLN A 1 363 ? -49.471 -6.007 91.165 1.00 88.94 363 GLN A C 1
ATOM 2985 O O . GLN A 1 363 ? -49.014 -6.873 91.907 1.00 88.94 363 GLN A O 1
ATOM 2990 N N . ASP A 1 364 ? -48.745 -5.438 90.200 1.00 88.44 364 ASP A N 1
ATOM 2991 C CA . ASP A 1 364 ? -47.335 -5.723 89.924 1.00 88.44 364 ASP A CA 1
ATOM 2992 C C . ASP A 1 364 ? -46.543 -4.405 89.963 1.00 88.44 364 ASP A C 1
ATOM 2994 O O . ASP A 1 364 ? -46.228 -3.792 88.937 1.00 88.44 364 ASP A O 1
ATOM 2998 N N . GLY A 1 365 ? -46.277 -3.940 91.189 1.00 86.31 365 GLY A N 1
ATOM 2999 C CA . GLY A 1 365 ? -45.650 -2.643 91.454 1.00 86.31 365 GLY A CA 1
ATOM 3000 C C . GLY A 1 365 ? -44.270 -2.486 90.812 1.00 86.31 365 GLY A C 1
ATOM 3001 O O . GLY A 1 365 ? -43.981 -1.434 90.247 1.00 86.31 365 GLY A O 1
ATOM 3002 N N . ASP A 1 366 ? -43.454 -3.543 90.806 1.00 88.19 366 ASP A N 1
ATOM 3003 C CA . ASP A 1 366 ? -42.118 -3.521 90.197 1.00 88.19 366 ASP A CA 1
ATOM 3004 C C . ASP A 1 366 ? -42.195 -3.334 88.677 1.00 88.19 366 ASP A C 1
ATOM 3006 O O . ASP A 1 366 ? -41.427 -2.572 88.077 1.00 88.19 366 ASP A O 1
ATOM 3010 N N . ARG A 1 367 ? -43.137 -4.017 88.016 1.00 90.81 367 ARG A N 1
ATOM 3011 C CA . ARG A 1 367 ? -43.327 -3.891 86.569 1.00 90.81 367 ARG A CA 1
ATOM 3012 C C . ARG A 1 367 ? -43.942 -2.547 86.186 1.00 90.81 367 ARG A C 1
ATOM 3014 O O . ARG A 1 367 ? -43.539 -1.978 85.168 1.00 90.81 367 ARG A O 1
ATOM 3021 N N . LEU A 1 368 ? -44.850 -2.014 87.006 1.00 90.75 368 LEU A N 1
ATOM 3022 C CA . LEU A 1 368 ? -45.408 -0.674 86.826 1.00 90.75 368 LEU A CA 1
ATOM 3023 C C . LEU A 1 368 ? -44.336 0.413 86.991 1.00 90.75 368 LEU A C 1
ATOM 3025 O O . LEU A 1 368 ? -44.254 1.313 86.159 1.00 90.75 368 LEU A O 1
ATOM 3029 N N . GLU A 1 369 ? -43.462 0.293 87.989 1.00 88.50 369 GLU A N 1
ATOM 3030 C CA . GLU A 1 369 ? -42.348 1.221 88.208 1.00 88.50 369 GLU A CA 1
ATOM 3031 C C . GLU A 1 369 ? -41.358 1.209 87.033 1.00 88.50 369 GLU A C 1
ATOM 3033 O O . GLU A 1 369 ? -40.919 2.254 86.551 1.00 88.50 369 GLU A O 1
ATOM 3038 N N . ASN A 1 370 ? -41.070 0.029 86.479 1.00 89.38 370 ASN A N 1
ATOM 3039 C CA . ASN A 1 370 ? -40.256 -0.085 85.269 1.00 89.38 370 ASN A CA 1
ATOM 3040 C C . ASN A 1 370 ? -40.919 0.582 84.053 1.00 89.38 370 ASN A C 1
ATOM 3042 O O . ASN A 1 370 ? -40.231 1.220 83.251 1.00 89.38 370 ASN A O 1
ATOM 3046 N N . ALA A 1 371 ? -42.243 0.465 83.911 1.00 89.38 371 ALA A N 1
ATOM 3047 C CA . ALA A 1 371 ? -42.986 1.169 82.871 1.00 89.38 371 ALA A CA 1
ATOM 3048 C C . ALA A 1 371 ? -42.961 2.694 83.086 1.00 89.38 371 ALA A C 1
ATOM 3050 O O . ALA A 1 371 ? -42.734 3.430 82.129 1.00 89.38 371 ALA A O 1
ATOM 3051 N N . ARG A 1 372 ? -43.094 3.186 84.324 1.00 88.94 372 ARG A N 1
ATOM 3052 C CA . ARG A 1 372 ? -42.974 4.621 84.645 1.00 88.94 372 ARG A CA 1
ATOM 3053 C C . ARG A 1 372 ? -41.605 5.180 84.284 1.00 88.94 372 ARG A C 1
ATOM 3055 O O . ARG A 1 372 ? -41.544 6.145 83.528 1.00 88.94 372 ARG A O 1
ATOM 3062 N N . LYS A 1 373 ? -40.523 4.507 84.690 1.00 86.50 373 LYS A N 1
ATOM 3063 C CA . LYS A 1 373 ? -39.146 4.856 84.285 1.00 86.50 373 LYS A CA 1
ATOM 3064 C C . LYS A 1 373 ? -39.011 4.936 82.762 1.00 86.50 373 LYS A C 1
ATOM 3066 O O . LYS A 1 373 ? -38.396 5.854 82.225 1.00 86.50 373 LYS A O 1
ATOM 3071 N N . ALA A 1 374 ? -39.617 3.988 82.039 1.00 85.56 374 ALA A N 1
ATOM 3072 C CA . ALA A 1 374 ? -39.603 3.966 80.572 1.00 85.56 374 ALA A CA 1
ATOM 3073 C C . ALA A 1 374 ? -40.453 5.070 79.931 1.00 85.56 374 ALA A C 1
ATOM 3075 O O . ALA A 1 374 ? -40.153 5.476 78.807 1.00 85.56 374 ALA A O 1
ATOM 3076 N N . SER A 1 375 ? -41.481 5.559 80.625 1.00 84.88 375 SER A N 1
ATOM 3077 C CA . SER A 1 375 ? -42.319 6.679 80.193 1.00 84.88 375 SER A CA 1
ATOM 3078 C C . SER A 1 375 ? -41.626 8.028 80.421 1.00 84.88 375 SER A C 1
ATOM 3080 O O . SER A 1 375 ? -41.618 8.861 79.514 1.00 84.88 375 SER A O 1
ATOM 3082 N N . SER A 1 376 ? -40.985 8.215 81.583 1.00 78.31 376 SER A N 1
ATOM 3083 C CA . SER A 1 376 ? -40.332 9.467 82.002 1.00 78.31 376 SER A CA 1
ATOM 3084 C C . SER A 1 376 ? -39.006 9.765 81.293 1.00 78.31 376 SER A C 1
ATOM 3086 O O . SER A 1 376 ? -38.466 10.857 81.449 1.00 78.31 376 SER A O 1
ATOM 3088 N N . LYS A 1 377 ? -38.492 8.823 80.488 1.00 67.62 377 LYS A N 1
ATOM 3089 C CA . LYS A 1 377 ? -37.166 8.887 79.843 1.00 67.62 377 LYS A CA 1
ATOM 3090 C C . LYS A 1 377 ? -36.013 9.031 80.851 1.00 67.62 377 LYS A C 1
ATOM 3092 O O . LYS A 1 377 ? -34.988 9.628 80.534 1.00 67.62 377 LYS A O 1
ATOM 3097 N N . ASP A 1 378 ? -36.164 8.466 82.048 1.00 71.00 378 ASP A N 1
ATOM 3098 C CA . ASP A 1 378 ? -35.069 8.355 83.014 1.00 71.00 378 ASP A CA 1
ATOM 3099 C C . ASP A 1 378 ? -34.062 7.284 82.555 1.00 71.00 378 ASP A C 1
ATOM 3101 O O . ASP A 1 378 ? -34.155 6.099 82.893 1.00 71.00 378 ASP A O 1
ATOM 3105 N N . ASP A 1 379 ? -33.100 7.703 81.732 1.00 65.62 379 ASP A N 1
ATOM 3106 C CA . ASP A 1 379 ? -32.097 6.815 81.144 1.00 65.62 379 ASP A CA 1
ATOM 3107 C C . ASP A 1 379 ? -31.204 6.141 82.200 1.00 65.62 379 ASP A C 1
ATOM 3109 O O . ASP A 1 379 ? -30.778 5.000 81.995 1.00 65.62 379 ASP A O 1
ATOM 3113 N N . ALA A 1 380 ? -30.975 6.781 83.353 1.00 67.31 380 ALA A N 1
ATOM 3114 C CA . ALA A 1 380 ? -30.220 6.191 84.459 1.00 67.31 380 ALA A CA 1
ATOM 3115 C C . ALA A 1 380 ? -31.015 5.054 85.124 1.00 67.31 380 ALA A C 1
ATOM 3117 O O . ALA A 1 380 ? -30.478 3.966 85.361 1.00 67.31 380 ALA A O 1
ATOM 3118 N N . GLY A 1 381 ? -32.318 5.265 85.335 1.00 67.44 381 GLY A N 1
ATOM 3119 C CA . GLY A 1 381 ? -33.240 4.248 85.835 1.00 67.44 381 GLY A CA 1
ATOM 3120 C C . GLY A 1 381 ? -33.383 3.048 84.893 1.00 67.44 381 GLY A C 1
ATOM 3121 O O . GLY A 1 381 ? -33.357 1.904 85.354 1.00 67.44 381 GLY A O 1
ATOM 3122 N N . LEU A 1 382 ? -33.460 3.261 83.572 1.00 74.44 382 LEU A N 1
ATOM 3123 C CA . LEU A 1 382 ? -33.521 2.157 82.599 1.00 74.44 382 LEU A CA 1
ATOM 3124 C C . LEU A 1 382 ? -32.204 1.413 82.421 1.00 74.44 382 LEU A C 1
ATOM 3126 O O . LEU A 1 382 ? -32.240 0.209 82.165 1.00 74.44 382 LEU A O 1
ATOM 3130 N N . ALA A 1 383 ? -31.060 2.094 82.511 1.00 74.62 383 ALA A N 1
ATOM 3131 C CA . ALA A 1 383 ? -29.751 1.465 82.343 1.00 74.62 383 ALA A CA 1
ATOM 3132 C C . ALA A 1 383 ? -29.490 0.368 83.391 1.00 74.62 383 ALA A C 1
ATOM 3134 O O . ALA A 1 383 ? -28.793 -0.602 83.098 1.00 74.62 383 ALA A O 1
ATOM 3135 N N . SER A 1 384 ? -30.115 0.478 84.569 1.00 78.44 384 SER A N 1
ATOM 3136 C CA . SER A 1 384 ? -30.059 -0.532 85.635 1.00 78.44 384 SER A CA 1
ATOM 3137 C C . SER A 1 384 ? -30.820 -1.834 85.318 1.00 78.44 384 SER A C 1
ATOM 3139 O O . SER A 1 384 ? -30.616 -2.852 85.979 1.00 78.44 384 SER A O 1
ATOM 3141 N N . LEU A 1 385 ? -31.679 -1.834 84.290 1.00 82.06 385 LEU A N 1
ATOM 3142 C CA . LEU A 1 385 ? -32.483 -2.985 83.882 1.00 82.06 385 LEU A CA 1
ATOM 3143 C C . LEU A 1 385 ? -31.782 -3.825 82.804 1.00 82.06 385 LEU A C 1
ATOM 3145 O O . LEU A 1 385 ? -31.149 -3.312 81.873 1.00 82.06 385 LEU A O 1
ATOM 3149 N N . SER A 1 386 ? -32.002 -5.142 82.850 1.00 84.88 386 SER A N 1
ATOM 3150 C CA . SER A 1 386 ? -31.586 -6.045 81.770 1.00 84.88 386 SER A CA 1
ATOM 3151 C C . SER A 1 386 ? -32.236 -5.659 80.432 1.00 84.88 386 SER A C 1
ATOM 3153 O O . SER A 1 386 ? -33.334 -5.100 80.392 1.00 84.88 386 SER A O 1
ATOM 3155 N N . ASP A 1 387 ? -31.598 -5.997 79.308 1.00 79.19 387 ASP A N 1
ATOM 3156 C CA . ASP A 1 387 ? -32.131 -5.716 77.962 1.00 79.19 387 ASP A CA 1
ATOM 3157 C C . ASP A 1 387 ? -33.564 -6.242 77.762 1.00 79.19 387 ASP A C 1
ATOM 3159 O O . ASP A 1 387 ? -34.400 -5.595 77.122 1.00 79.19 387 ASP A O 1
ATOM 3163 N N . GLY A 1 388 ? -33.865 -7.420 78.320 1.00 81.38 388 GLY A N 1
ATOM 3164 C CA . GLY A 1 388 ? -35.199 -8.019 78.276 1.00 81.38 388 GLY A CA 1
ATOM 3165 C C . GLY A 1 388 ? -36.228 -7.223 79.081 1.00 81.38 388 GLY A C 1
ATOM 3166 O O . GLY A 1 388 ? -37.345 -7.000 78.602 1.00 81.38 388 GLY A O 1
ATOM 3167 N N . ALA A 1 389 ? -35.843 -6.741 80.265 1.00 83.00 389 ALA A N 1
ATOM 3168 C CA . ALA A 1 389 ? -36.687 -5.898 81.104 1.00 83.00 389 ALA A CA 1
ATOM 3169 C C . ALA A 1 389 ? -36.925 -4.524 80.458 1.00 83.00 389 ALA A C 1
ATOM 3171 O O . ALA A 1 389 ? -38.073 -4.099 80.363 1.00 83.00 389 ALA A O 1
ATOM 3172 N N . ARG A 1 390 ? -35.896 -3.890 79.875 1.00 84.50 390 ARG A N 1
ATOM 3173 C CA . ARG A 1 390 ? -36.037 -2.621 79.132 1.00 84.50 390 ARG A CA 1
ATOM 3174 C C . ARG A 1 390 ? -36.994 -2.734 77.947 1.00 84.50 390 ARG A C 1
ATOM 3176 O O . ARG A 1 390 ? -37.855 -1.876 77.754 1.00 84.50 390 ARG A O 1
ATOM 3183 N N . LYS A 1 391 ? -36.872 -3.800 77.147 1.00 83.69 391 LYS A N 1
ATOM 3184 C CA . LYS A 1 391 ? -37.780 -4.058 76.012 1.00 83.69 391 LYS A CA 1
ATOM 3185 C C . LYS A 1 391 ? -39.220 -4.298 76.465 1.00 83.69 391 LYS A C 1
ATOM 3187 O O . LYS A 1 391 ? -40.145 -3.918 75.750 1.00 83.69 391 LYS A O 1
ATOM 3192 N N . THR A 1 392 ? -39.405 -4.943 77.616 1.00 86.69 392 THR A N 1
ATOM 3193 C CA . THR A 1 392 ? -40.730 -5.198 78.198 1.00 86.69 392 THR A CA 1
ATOM 3194 C C . THR A 1 392 ? -41.335 -3.905 78.737 1.00 86.69 392 THR A C 1
ATOM 3196 O O . THR A 1 392 ? -42.431 -3.555 78.324 1.00 86.69 392 THR A O 1
ATOM 3199 N N . ALA A 1 393 ? -40.579 -3.116 79.502 1.00 87.38 393 ALA A N 1
ATOM 3200 C CA . ALA A 1 393 ? -41.010 -1.820 80.022 1.00 87.38 393 ALA A CA 1
ATOM 3201 C C . ALA A 1 393 ? -41.437 -0.846 78.910 1.00 87.38 393 ALA A C 1
ATOM 3203 O O . ALA A 1 393 ? -42.528 -0.288 78.954 1.00 87.38 393 ALA A O 1
ATOM 3204 N N . ARG A 1 394 ? -40.636 -0.707 77.842 1.00 85.94 394 ARG A N 1
ATOM 3205 C CA . ARG A 1 394 ? -41.000 0.128 76.678 1.00 85.94 394 ARG A CA 1
ATOM 3206 C C . ARG A 1 394 ? -42.275 -0.351 75.976 1.00 85.94 394 ARG A C 1
ATOM 3208 O O . ARG A 1 394 ? -43.030 0.460 75.448 1.00 85.94 394 ARG A O 1
ATOM 3215 N N . ARG A 1 395 ? -42.506 -1.666 75.940 1.00 87.06 395 ARG A N 1
ATOM 3216 C CA . ARG A 1 395 ? -43.729 -2.256 75.378 1.00 87.06 395 ARG A CA 1
ATOM 3217 C C . ARG A 1 395 ? -44.932 -1.983 76.274 1.00 87.06 395 ARG A C 1
ATOM 3219 O O . ARG A 1 395 ? -45.987 -1.639 75.760 1.00 87.06 395 ARG A O 1
ATOM 3226 N N . ASP A 1 396 ? -44.756 -2.130 77.578 1.00 89.75 396 ASP A N 1
ATOM 3227 C CA . ASP A 1 396 ? -45.790 -1.903 78.578 1.00 89.75 396 ASP A CA 1
ATOM 3228 C C . ASP A 1 396 ? -46.250 -0.442 78.567 1.00 89.75 396 ASP A C 1
ATOM 3230 O O . ASP A 1 396 ? -47.449 -0.201 78.503 1.00 89.75 396 ASP A O 1
ATOM 3234 N N . VAL A 1 397 ? -45.329 0.527 78.476 1.00 88.75 397 VAL A N 1
ATOM 3235 C CA . VAL A 1 397 ? -45.658 1.957 78.290 1.00 88.75 397 VAL A CA 1
ATOM 3236 C C . VAL A 1 397 ? -46.598 2.174 77.111 1.00 88.75 397 VAL A C 1
ATOM 3238 O O . VAL A 1 397 ? -47.561 2.926 77.217 1.00 88.75 397 VAL A O 1
ATOM 3241 N N . ALA A 1 398 ? -46.333 1.511 75.986 1.00 84.75 398 ALA A N 1
ATOM 3242 C CA . ALA A 1 398 ? -47.122 1.684 74.777 1.00 84.75 398 ALA A CA 1
ATOM 3243 C C . ALA A 1 398 ? -48.579 1.218 74.949 1.00 84.75 398 ALA A C 1
ATOM 3245 O O . ALA A 1 398 ? -49.473 1.860 74.413 1.00 84.75 398 ALA A O 1
ATOM 3246 N N . VAL A 1 399 ? -48.814 0.138 75.702 1.00 87.88 399 VAL A N 1
ATOM 3247 C CA . VAL A 1 399 ? -50.163 -0.395 75.975 1.00 87.88 399 VAL A CA 1
ATOM 3248 C C . VAL A 1 399 ? -50.841 0.371 77.116 1.00 87.88 399 VAL A C 1
ATOM 3250 O O . VAL A 1 399 ? -52.011 0.728 77.019 1.00 87.88 399 VAL A O 1
ATOM 3253 N N . LEU A 1 400 ? -50.103 0.690 78.181 1.00 89.25 400 LEU A N 1
ATOM 3254 C CA . LEU A 1 400 ? -50.622 1.436 79.328 1.00 89.25 400 LEU A CA 1
ATOM 3255 C C . LEU A 1 400 ? -50.997 2.874 78.966 1.00 89.25 400 LEU A C 1
ATOM 3257 O O . LEU A 1 400 ? -51.955 3.396 79.516 1.00 89.25 400 LEU A O 1
ATOM 3261 N N . ARG A 1 401 ? -50.316 3.511 78.008 1.00 88.00 401 ARG A N 1
ATOM 3262 C CA . ARG A 1 401 ? -50.702 4.846 77.528 1.00 88.00 401 ARG A CA 1
ATOM 3263 C C . ARG A 1 401 ? -52.081 4.845 76.863 1.00 88.00 401 ARG A C 1
ATOM 3265 O O . ARG A 1 401 ? -52.776 5.852 76.923 1.00 88.00 401 ARG A O 1
ATOM 3272 N N . GLU A 1 402 ? -52.470 3.724 76.257 1.00 84.38 402 GLU A N 1
ATOM 3273 C CA . GLU A 1 402 ? -53.779 3.541 75.623 1.00 84.38 402 GLU A CA 1
ATOM 3274 C C . GLU A 1 402 ? -54.852 3.141 76.654 1.00 84.38 402 GLU A C 1
ATOM 3276 O O . GLU A 1 402 ? -55.962 3.662 76.612 1.00 84.38 402 GLU A O 1
ATOM 3281 N N . MET A 1 403 ? -54.529 2.246 77.598 1.00 86.12 403 MET A N 1
ATOM 3282 C CA . MET A 1 403 ? -55.514 1.653 78.521 1.00 86.12 403 MET A CA 1
ATOM 3283 C C . MET A 1 403 ? -55.603 2.327 79.901 1.00 86.12 403 MET A C 1
ATOM 3285 O O . MET A 1 403 ? -56.678 2.391 80.491 1.00 86.12 403 MET A O 1
ATOM 3289 N N . HIS A 1 404 ? -54.484 2.823 80.428 1.00 87.56 404 HIS A N 1
ATOM 3290 C CA . HIS A 1 404 ? -54.350 3.387 81.777 1.00 87.56 404 HIS A CA 1
ATOM 3291 C C . HIS A 1 404 ? -53.432 4.630 81.787 1.00 87.56 404 HIS A C 1
ATOM 3293 O O . HIS A 1 404 ? -52.408 4.640 82.477 1.00 87.56 404 HIS A O 1
ATOM 3299 N N . PRO A 1 405 ? -53.764 5.701 81.038 1.00 84.38 405 PRO A N 1
ATOM 3300 C CA . PRO A 1 405 ? -52.861 6.840 80.838 1.00 84.38 405 PRO A CA 1
ATOM 3301 C C . PRO A 1 405 ? -52.464 7.553 82.141 1.00 84.38 405 PRO A C 1
ATOM 3303 O O . PRO A 1 405 ? -51.354 8.063 82.247 1.00 84.38 405 PRO A O 1
ATOM 3306 N N . HIS A 1 406 ? -53.337 7.538 83.151 1.00 84.75 406 HIS A N 1
ATOM 3307 C CA . HIS A 1 406 ? -53.106 8.159 84.459 1.00 84.75 406 HIS A CA 1
ATOM 3308 C C . HIS A 1 406 ? -52.030 7.456 85.306 1.00 84.75 406 HIS A C 1
ATOM 3310 O O . HIS A 1 406 ? -51.525 8.054 86.249 1.00 84.75 406 HIS A O 1
ATOM 3316 N N . LEU A 1 407 ? -51.659 6.208 84.990 1.00 84.94 407 LEU A N 1
ATOM 3317 C CA . LEU A 1 407 ? -50.667 5.448 85.764 1.00 84.94 407 LEU A CA 1
ATOM 3318 C C . LEU A 1 407 ? -49.213 5.716 85.344 1.00 84.94 407 LEU A C 1
ATOM 3320 O O . LEU A 1 407 ? -48.295 5.278 86.042 1.00 84.94 407 LEU A O 1
ATOM 3324 N N . LEU A 1 408 ? -49.005 6.399 84.213 1.00 83.38 408 LEU A N 1
ATOM 3325 C CA . LEU A 1 408 ? -47.696 6.655 83.596 1.00 83.38 408 LEU A CA 1
ATOM 3326 C C . LEU A 1 408 ? -47.152 8.077 83.830 1.00 83.38 408 LEU A C 1
ATOM 3328 O O . LEU A 1 408 ? -46.149 8.432 83.201 1.00 83.38 408 LEU A O 1
ATOM 3332 N N . GLY A 1 409 ? -47.850 8.871 84.649 1.00 66.50 409 GLY A N 1
ATOM 3333 C CA . GLY A 1 409 ? -47.482 10.240 85.022 1.00 66.50 409 GLY A CA 1
ATOM 3334 C C . GLY A 1 409 ? -46.369 10.324 86.052 1.00 66.50 409 GLY A C 1
ATOM 3335 O O . GLY A 1 409 ? -46.178 9.337 86.801 1.00 66.50 409 GLY A O 1
#

Organism: NCBI:txid2652290

pLDDT: mean 86.53, std 12.8, range [35.31, 98.25]

Foldseek 3Di:
DPPQAEADEQFDPDPPDPDPPPQCPVPDDLLVDFKHKAFFPPQVVQVVQCPVVVVVQVVVAPDKDKDKWFKAAPCVDPPANQWIFTGRPNGTRGTGDRVCSLLQSLLRQQCVLVNHTYMWMKMWHFYDPVPPPDTDTTIITIHGGPNSSCVRDDLVLLLVQCVPQPVVPDDPVLNVVCVVVVLADDLVSLQSCLVSVVSRSSHSRGVHSHRVNRGPSNSVSSVVVSVVVVVVVVVVVVVVVVVVVVVVVVVVVVVVVLLVVLLVQLLVCVVVLDDLVVSCVVSVDDSVSSVVSNVVVVVPPPVPPPRVVSVVVLVVLLVLLVVLCVCVVVVDDLVRSCVVVVHDSVSSVVSPVLNVCLVPVVVPVVLLVLLLCLLVVVVVSLVPDDPVSNVSSVSSVVSCCVRPVVSND

Secondary structure (DSSP, 8-state):
----PPPEESS--------SS----TTS-TTT-SEEEEEPBTGGGGGGGGHHHHHHHHHSTT-EEEEEEEEEE-TT-SS-TT-EEEEETTEEEEE--HHHHHHHHHHHHHHHHTT--EEEEEEEEEE-SSSSS-PEEEEEEEEE-HHHHHHHS-HHHHHHHIIIIIGGGS-HHHHHHHHHTTS---HHHHHHHHHHGGG-TTS---SS--GGG--HHHHHHHHHHHHHHHHHHHHHHHHHHHHHHHHHHHHHHHHHHHHHHHHHHHHHHHHTT--HHHHHHHH---HHHHHHHHHHTT-----SS--HHHHHHHHHHHHHHHHHHHHHHTT--HHHHHHHTTS-HHHHHHHHHHHHHHH-GGG-HHHHHHHHHHHHT-HHHHHTS-HHHHHHHHHHHHHHHHH-GGGG-